Protein AF-A0A939IKN7-F1 (afdb_monomer_lite)

pLDDT: mean 79.34, std 24.87, range [21.7, 98.94]

Secondary structure (DSSP, 8-state):
----S---------HHHHHHHHHHHHHHHHHH-TT-TTHHHHHHHHHHHHHHHHHHHHHTT-HHHHHHHHHHHHHHHHHHHHHHS---TT----HHHHHHHHHHHHHHHHHHHHS---PPPP--SSS-EEEEEEEEEEEEEES-TTS-TT-EEEEEEEEEEEBS--TTPPEEESS-HHHHHHTTHHHHHTTT-TTTTGGGGGSEEEEEETPPBPTT--SEEEEEEEPPTT--TTTTHHHHHHHHHTT-EEEEEE-TTTSSPEE-TTS-EEPPPHHHHHHHHHTTS--HHHHHHHH-SSHHHHHHHHHHHHHHHHHTT-HHHHTHHHHHHHHHHHHHHHHHTT-S-HHHHHHHHHEEEEEEEEEEETHHHHHHHHHHHH-TTEEEEEEES---SS-TTBT---SS-EEEEEPPHHHHHHHTT---SS-S--TTTTBSS-GGGTT--TTEEEEEETT--GGGGSSGGGT--HHHHHHHH-SS-HHHHHHHHHHHHHHHHHHHTT-----TTHHHHHHTTTTEEEPP-HHHHHHHHHH-TTTSPEEEEEEETTEEEEEEE-TTTSHHHHHHHHHHHHHT---TTS------SS-------S-SS----------TT-SS-EEEEEEPPPBTTB-PPEEEEEE----------------------------------------EE--

Radius of gyration: 32.66 Å; chains: 1; bounding box: 62×72×118 Å

Foldseek 3Di:
DDPPPDPDPPQQADPLLVQLLVLLVQLLVLLQCLVDPCSLVSNVVSLVSLLVSLVVCVVQLNPLSVLSNVLSVVCVVVSVVSVPDDPPVDDDGPVVVSVVSVVSSVSSNVSCRFFTAEAQDQLPFQFQKAKEKAKDWAQPDAPADVGDRNGTFIKIKMKIAGFADCVPFDFAFLDDPLCLVFAQLLVLLLVPGSSPCSSNRSYTYRYGYLGHHHPPQAAAAEEEEEEAFQHAQSFARSLNRNQRSNGHIYMGMGRAQRYTWDAHPVRDIGHHPPVSSVLSNVVLQDDCLRLQLQQNQDLVSNVVSVVVCVVCCVVVVSCLANRVLVSLLVSVVVVLVCLVVCVTDPSCSVVSRRYDQQAHEYEYAASSLLSQLVNLQPDVNHQEYERHAYANSNCPQFLHARPHQYEYEHEFSCVRSVSNVHRNDRHLDHSCLRGNHHLLCRQVDPSYFYKYFPFFDSSLSTLVLVRGDDPVSCVRTGPDRSVNSSVLNSCQVSVSCCCRVVVDPPVPPPVSCVVCVVTMDTRHSVSSNVVCCVVPVLQFFWWFWAQALVGIWIWTDRCVQQVPLSVVVVVCVVVLVDHPPQPDDDDDDPDDDRDGDDDDDDDPPRDDDDDPPDPDFDWTKIWDDDDPPDDIDIDTDGDDDPDDDDDDDDDDDDDDDDDDDDDDPDRPDDDDRDDGPDIDGDD

Organism: NCBI:txid651086

InterPro domains:
  IPR029058 Alpha/Beta hydrolase fold [G3DSA:3.40.50.1820] (116-516)
  IPR029058 Alpha/Beta hydrolase fold [SSF53474] (157-476)

Structure (mmCIF, N/CA/C/O backbone):
data_AF-A0A939IKN7-F1
#
_entry.id   AF-A0A939IKN7-F1
#
loop_
_atom_site.group_PDB
_atom_site.id
_atom_site.type_symbol
_atom_site.label_atom_id
_atom_site.label_alt_id
_atom_site.label_comp_id
_atom_site.label_asym_id
_atom_site.label_entity_id
_atom_site.label_seq_id
_atom_site.pdbx_PDB_ins_code
_atom_site.Cartn_x
_atom_site.Cartn_y
_atom_site.Cartn_z
_atom_site.occupancy
_atom_site.B_iso_or_equiv
_atom_site.auth_seq_id
_atom_site.auth_comp_id
_atom_site.auth_asym_id
_atom_site.auth_atom_id
_atom_site.pdbx_PDB_model_num
ATOM 1 N N . MET A 1 1 ? -24.641 29.382 -6.461 1.00 32.44 1 MET A N 1
ATOM 2 C CA . MET A 1 1 ? -24.630 29.694 -5.014 1.00 32.44 1 MET A CA 1
ATOM 3 C C . MET A 1 1 ? -25.309 28.558 -4.267 1.00 32.44 1 MET A C 1
ATOM 5 O O . MET A 1 1 ? -26.530 28.509 -4.231 1.00 32.44 1 MET A O 1
ATOM 9 N N . LYS A 1 2 ? -24.530 27.599 -3.757 1.00 27.06 2 LYS A N 1
ATOM 10 C CA . LYS A 1 2 ? -25.031 26.509 -2.911 1.00 27.06 2 LYS A CA 1
ATOM 11 C C . LYS A 1 2 ? -24.484 26.719 -1.505 1.00 27.06 2 LYS A C 1
ATOM 13 O O . LYS A 1 2 ? -23.279 26.860 -1.317 1.00 27.06 2 LYS A O 1
ATOM 18 N N . TRP A 1 3 ? -25.405 26.807 -0.558 1.00 27.73 3 TRP A N 1
ATOM 19 C CA . TRP A 1 3 ? -25.170 26.927 0.871 1.00 27.73 3 TRP A CA 1
ATOM 20 C C . TRP A 1 3 ? -24.553 25.625 1.408 1.00 27.73 3 TRP A C 1
ATOM 22 O O . TRP A 1 3 ? -25.274 24.715 1.796 1.00 27.73 3 TRP A O 1
ATOM 32 N N . HIS A 1 4 ? -23.222 25.529 1.397 1.00 32.50 4 HIS A N 1
ATOM 33 C CA . HIS A 1 4 ? -22.457 24.471 2.082 1.00 32.50 4 HIS A CA 1
ATOM 34 C C . HIS A 1 4 ? -21.313 25.026 2.946 1.00 32.50 4 HIS A C 1
ATOM 36 O O . HIS A 1 4 ? -20.398 24.304 3.323 1.00 32.50 4 HIS A O 1
ATOM 42 N N . ALA A 1 5 ? -21.365 26.307 3.306 1.00 32.41 5 ALA A N 1
ATOM 43 C CA . ALA A 1 5 ? -20.581 26.807 4.427 1.00 32.41 5 ALA A CA 1
ATOM 44 C C . ALA A 1 5 ? -21.420 26.585 5.694 1.00 32.41 5 ALA A C 1
ATOM 46 O O . ALA A 1 5 ? -22.570 27.016 5.719 1.00 32.41 5 ALA A O 1
ATOM 47 N N . TRP A 1 6 ? -20.848 25.929 6.708 1.00 26.70 6 TRP A N 1
ATOM 48 C CA . TRP A 1 6 ? -21.446 25.623 8.022 1.00 26.70 6 TRP A CA 1
ATOM 49 C C . TRP A 1 6 ? -22.276 24.330 8.147 1.00 26.70 6 TRP A C 1
ATOM 51 O O . TRP A 1 6 ? -23.283 24.307 8.847 1.00 26.70 6 TRP A O 1
ATOM 61 N N . THR A 1 7 ? -21.822 23.206 7.586 1.00 32.06 7 THR A N 1
ATOM 62 C CA . THR A 1 7 ? -22.002 21.934 8.311 1.00 32.06 7 THR A CA 1
ATOM 63 C C . THR A 1 7 ? -20.936 21.879 9.395 1.00 32.06 7 THR A C 1
ATOM 65 O O . THR A 1 7 ? -19.742 21.974 9.113 1.00 32.06 7 THR A O 1
ATOM 68 N N . ALA A 1 8 ? -21.393 21.832 10.643 1.00 31.20 8 ALA A N 1
ATOM 69 C CA . ALA A 1 8 ? -20.571 21.718 11.832 1.00 31.20 8 ALA A CA 1
ATOM 70 C C . ALA A 1 8 ? -19.512 20.620 11.683 1.00 31.20 8 ALA A C 1
ATOM 72 O O . ALA A 1 8 ? -19.715 19.640 10.973 1.00 31.20 8 ALA A O 1
ATOM 73 N N . LEU A 1 9 ? -18.396 20.813 12.382 1.00 34.44 9 LEU A N 1
ATOM 74 C CA . LEU A 1 9 ? -17.353 19.830 12.622 1.00 34.44 9 LEU A CA 1
ATOM 75 C C . LEU A 1 9 ? -17.939 18.443 12.968 1.00 34.44 9 LEU A C 1
ATOM 77 O O . LEU A 1 9 ? -18.077 18.105 14.143 1.00 34.44 9 LEU A O 1
ATOM 81 N N . GLU A 1 10 ? -18.226 17.602 11.977 1.00 38.50 10 GLU A N 1
ATOM 82 C CA . GLU A 1 10 ? -18.312 16.162 12.190 1.00 38.50 10 GLU A CA 1
ATOM 83 C C . GLU A 1 10 ? -16.877 15.677 12.395 1.00 38.50 10 GLU A C 1
ATOM 85 O O . GLU A 1 10 ? -16.191 15.222 11.482 1.00 38.50 10 GLU A O 1
ATOM 90 N N . LEU A 1 11 ? -16.356 15.900 13.603 1.00 53.00 11 LEU A N 1
ATOM 91 C CA . LEU A 1 11 ? -15.142 15.248 14.062 1.00 53.00 11 LEU A CA 1
ATOM 92 C C . LEU A 1 11 ? -15.512 13.776 14.246 1.00 53.00 11 LEU A C 1
ATOM 94 O O . LEU A 1 11 ? -16.293 13.471 15.149 1.00 53.00 11 LEU A O 1
ATOM 98 N N . PRO A 1 12 ? -14.991 12.865 13.413 1.00 65.44 12 PRO A N 1
ATOM 99 C CA . PRO A 1 12 ? -15.269 11.459 13.584 1.00 65.44 12 PRO A CA 1
ATOM 100 C C . PRO A 1 12 ? -14.479 11.008 14.823 1.00 65.44 12 PRO A C 1
ATOM 102 O O . PRO A 1 12 ? -13.247 10.955 14.844 1.00 65.44 12 PRO A O 1
ATOM 105 N N . MET A 1 13 ? -15.224 10.843 15.911 1.00 76.94 13 MET A N 1
ATOM 106 C CA . MET A 1 13 ? -14.752 10.600 17.270 1.00 76.94 13 MET A CA 1
ATOM 107 C C . MET A 1 13 ? -15.519 9.416 17.839 1.00 76.94 13 MET A C 1
ATOM 109 O O . MET A 1 13 ? -16.722 9.279 17.611 1.00 76.94 13 MET A O 1
ATOM 113 N N . ILE A 1 14 ? -14.839 8.580 18.619 1.00 86.50 14 ILE A N 1
ATOM 114 C CA . ILE A 1 14 ? -15.519 7.531 19.381 1.00 86.50 14 ILE A CA 1
ATOM 115 C C . ILE A 1 14 ? -16.127 8.111 20.664 1.00 86.50 14 ILE A C 1
ATOM 117 O O . ILE A 1 14 ? -15.754 9.194 21.117 1.00 86.50 14 ILE A O 1
ATOM 121 N N . ALA A 1 15 ? -17.064 7.387 21.279 1.00 88.88 15 ALA A N 1
ATOM 122 C CA . ALA A 1 15 ? -17.792 7.867 22.457 1.00 88.88 15 ALA A CA 1
ATOM 123 C C . ALA A 1 15 ? -16.867 8.302 23.613 1.00 88.88 15 ALA A C 1
ATOM 125 O O . ALA A 1 15 ? -17.147 9.298 24.279 1.00 88.88 15 ALA A O 1
ATOM 126 N N . SER A 1 16 ? -15.739 7.610 23.825 1.00 91.62 16 SER A N 1
ATOM 127 C CA . SER A 1 16 ? -14.750 7.996 24.841 1.00 91.62 16 SER A CA 1
ATOM 128 C C . SER A 1 16 ? -14.093 9.345 24.552 1.00 91.62 16 SER A C 1
ATOM 130 O O . SER A 1 16 ? -13.884 10.120 25.481 1.00 91.62 16 SER A O 1
ATOM 132 N N . ASP A 1 17 ? -13.816 9.663 23.285 1.00 94.62 17 ASP A N 1
ATOM 133 C CA . ASP A 1 17 ? -13.195 10.931 22.887 1.00 94.62 17 ASP A CA 1
ATOM 134 C C . ASP A 1 17 ? -14.149 12.096 23.195 1.00 94.62 17 ASP A C 1
ATOM 136 O O . ASP A 1 17 ? -13.753 13.100 23.791 1.00 94.62 17 ASP A O 1
ATOM 140 N N . VAL A 1 18 ? -15.439 11.922 22.880 1.00 94.19 18 VAL A N 1
ATOM 141 C CA . VAL A 1 18 ? -16.493 12.900 23.193 1.00 94.19 18 VAL A CA 1
ATOM 142 C C . VAL A 1 18 ? -16.616 13.107 24.704 1.00 94.19 18 VAL A C 1
ATOM 144 O O . VAL A 1 18 ? -16.668 14.248 25.165 1.00 94.19 18 VAL A O 1
ATOM 147 N N . LEU A 1 19 ? -16.615 12.025 25.490 1.00 95.38 19 LEU A N 1
ATOM 148 C CA . LEU A 1 19 ? -16.678 12.104 26.953 1.00 95.38 19 LEU A CA 1
ATOM 149 C C . LEU A 1 19 ? -15.481 12.855 27.541 1.00 95.38 19 LEU A C 1
ATOM 151 O O . LEU A 1 19 ? -15.673 13.700 28.417 1.00 95.38 19 LEU A O 1
ATOM 155 N N . ILE A 1 20 ? -14.268 12.591 27.047 1.00 96.69 20 ILE A N 1
ATOM 156 C CA . ILE A 1 20 ? -13.055 13.296 27.477 1.00 96.69 20 ILE A CA 1
ATOM 157 C C . ILE A 1 20 ? -13.186 14.794 27.188 1.00 96.69 20 ILE A C 1
ATOM 159 O O . ILE A 1 20 ? -12.999 15.606 28.094 1.00 96.69 20 ILE A O 1
ATOM 163 N N . LEU A 1 21 ? -13.553 15.177 25.963 1.00 96.62 21 LEU A N 1
ATOM 164 C CA . LEU A 1 21 ? -13.658 16.587 25.572 1.00 96.62 21 LEU A CA 1
ATOM 165 C C . LEU A 1 21 ? -14.754 17.331 26.347 1.00 96.62 21 LEU A C 1
ATOM 167 O O . LEU A 1 21 ? -14.517 18.441 26.830 1.00 96.62 21 LEU A O 1
ATOM 171 N N . LEU A 1 22 ? -15.930 16.722 26.520 1.00 97.06 22 LEU A N 1
ATOM 172 C CA . LEU A 1 22 ? -17.021 17.310 27.301 1.00 97.06 22 LEU A CA 1
ATOM 173 C C . LEU A 1 22 ? -16.632 17.469 28.774 1.00 97.06 22 LEU A C 1
ATOM 175 O O . LEU A 1 22 ? -16.861 18.527 29.362 1.00 97.06 22 LEU A O 1
ATOM 179 N N . ALA A 1 23 ? -16.008 16.454 29.373 1.00 97.81 23 ALA A N 1
ATOM 180 C CA . ALA A 1 23 ? -15.567 16.524 30.760 1.00 97.81 23 ALA A CA 1
ATOM 181 C C . ALA A 1 23 ? -14.452 17.567 30.954 1.00 97.81 23 ALA A C 1
ATOM 183 O O . ALA A 1 23 ? -14.500 18.324 31.924 1.00 97.81 23 ALA A O 1
ATOM 184 N N . LEU A 1 24 ? -13.509 17.697 30.014 1.00 97.25 24 LEU A N 1
ATOM 185 C CA . LEU A 1 24 ? -12.505 18.769 30.023 1.00 97.25 24 LEU A CA 1
ATOM 186 C C . LEU A 1 24 ? -13.144 20.157 29.900 1.00 97.25 24 LEU A C 1
ATOM 188 O O . LEU A 1 24 ? -12.752 21.073 30.622 1.00 97.25 24 LEU A O 1
ATOM 192 N N . ALA A 1 25 ? -14.157 20.323 29.046 1.00 97.00 25 ALA A N 1
ATOM 193 C CA . ALA A 1 25 ? -14.895 21.579 28.935 1.00 97.00 25 ALA A CA 1
ATOM 194 C C . ALA A 1 25 ? -15.611 21.933 30.250 1.00 97.00 25 ALA A C 1
ATOM 196 O O . ALA A 1 25 ? -15.525 23.071 30.716 1.00 97.00 25 ALA A O 1
ATOM 197 N N . VAL A 1 26 ? -16.250 20.953 30.902 1.00 97.19 26 VAL A N 1
ATOM 198 C CA . VAL A 1 26 ? -16.857 21.130 32.233 1.00 97.19 26 VAL A CA 1
ATOM 199 C C . VAL A 1 26 ? -15.802 21.503 33.276 1.00 97.19 26 VAL A C 1
ATOM 201 O O . VAL A 1 26 ? -16.028 22.431 34.057 1.00 97.19 26 VAL A O 1
ATOM 204 N N . PHE A 1 27 ? -14.642 20.837 33.275 1.00 96.25 27 PHE A N 1
ATOM 205 C CA . PHE A 1 27 ? -13.533 21.161 34.173 1.00 96.25 27 PHE A CA 1
ATOM 206 C C . PHE A 1 27 ? -13.074 22.609 33.982 1.00 96.25 27 PHE A C 1
ATOM 208 O O . PHE A 1 27 ? -12.963 23.353 34.957 1.00 96.25 27 PHE A O 1
ATOM 215 N N . LEU A 1 28 ? -12.866 23.034 32.732 1.00 95.00 28 LEU A N 1
ATOM 216 C CA . LEU A 1 28 ? -12.472 24.399 32.388 1.00 95.00 28 LEU A CA 1
ATOM 217 C C . LEU A 1 28 ? -13.507 25.409 32.884 1.00 95.00 28 LEU A C 1
ATOM 219 O O . LEU A 1 28 ? -13.162 26.321 33.635 1.00 95.00 28 LEU A O 1
ATOM 223 N N . LEU A 1 29 ? -14.783 25.226 32.547 1.00 93.94 29 LEU A N 1
ATOM 224 C CA . LEU A 1 29 ? -15.851 26.129 32.983 1.00 93.94 29 LEU A CA 1
ATOM 225 C C . LEU A 1 29 ? -15.919 26.228 34.515 1.00 93.94 29 LEU A C 1
ATOM 227 O O . LEU A 1 29 ? -15.963 27.335 35.056 1.00 93.94 29 LEU A O 1
ATOM 231 N N . ALA A 1 30 ? -15.845 25.102 35.231 1.00 92.56 30 ALA A N 1
ATOM 232 C CA . ALA A 1 30 ? -15.816 25.080 36.696 1.00 92.56 30 ALA A CA 1
ATOM 233 C C . ALA A 1 30 ? -14.538 25.718 37.279 1.00 92.56 30 ALA A C 1
ATOM 235 O O . ALA A 1 30 ? -14.560 26.297 38.374 1.00 92.56 30 ALA A O 1
ATOM 236 N N . TRP A 1 31 ? -13.415 25.643 36.563 1.00 92.06 31 TRP A N 1
ATOM 237 C CA . TRP A 1 31 ? -12.160 26.263 36.974 1.00 92.06 31 TRP A CA 1
ATOM 238 C C . TRP A 1 31 ? -12.251 27.792 36.953 1.00 92.06 31 TRP A C 1
ATOM 240 O O . TRP A 1 31 ? -11.915 28.434 37.957 1.00 92.06 31 TRP A O 1
ATOM 250 N N . TRP A 1 32 ? -12.759 28.357 35.851 1.00 89.94 32 TRP A N 1
ATOM 251 C CA . TRP A 1 32 ? -12.931 29.802 35.660 1.00 89.94 32 TRP A CA 1
ATOM 252 C C . TRP A 1 32 ? -14.093 30.372 36.496 1.00 89.94 32 TRP A C 1
ATOM 254 O O . TRP A 1 32 ? -13.965 31.456 37.071 1.00 89.94 32 TRP A O 1
ATOM 264 N N . ALA A 1 33 ? -15.192 29.627 36.662 1.00 89.06 33 ALA A N 1
ATOM 265 C CA . ALA A 1 33 ? -16.368 30.046 37.428 1.00 89.06 33 ALA A CA 1
ATOM 266 C C . ALA A 1 33 ? -16.215 29.804 38.946 1.00 89.06 33 ALA A C 1
ATOM 268 O O . ALA A 1 33 ? -16.850 28.926 39.535 1.00 89.06 33 ALA A O 1
ATOM 269 N N . ARG A 1 34 ? -15.392 30.619 39.625 1.00 82.50 34 ARG A N 1
ATOM 270 C CA . ARG A 1 34 ? -15.101 30.461 41.072 1.00 82.50 34 ARG A CA 1
ATOM 271 C C . ARG A 1 34 ? -16.330 30.547 41.993 1.00 82.50 34 ARG A C 1
ATOM 273 O O . ARG A 1 34 ? -16.271 30.010 43.095 1.00 82.50 34 ARG A O 1
ATOM 280 N N . GLY A 1 35 ? -17.409 31.205 41.560 1.00 81.62 35 GLY A N 1
ATOM 281 C CA . GLY A 1 35 ? -18.650 31.380 42.331 1.00 81.62 35 GLY A CA 1
ATOM 282 C C . GLY A 1 35 ? -19.643 30.215 42.249 1.00 81.62 35 GLY A C 1
ATOM 283 O O . GLY A 1 35 ? -20.702 30.272 42.869 1.00 81.62 35 GLY A O 1
ATOM 284 N N . LEU A 1 36 ? -19.339 29.166 41.483 1.00 85.44 36 LEU A N 1
ATOM 285 C CA . LEU A 1 36 ? -20.275 28.075 41.234 1.00 85.44 36 LEU A CA 1
ATOM 286 C C . LEU A 1 36 ? -20.467 27.198 42.488 1.00 85.44 36 LEU A C 1
ATOM 288 O O . LEU A 1 36 ? -19.507 26.650 43.030 1.00 85.44 36 LEU A O 1
ATOM 292 N N . ARG A 1 37 ? -21.720 27.013 42.933 1.00 86.56 37 ARG A N 1
ATOM 293 C CA . ARG A 1 37 ? -22.060 26.277 44.173 1.00 86.56 37 ARG A CA 1
ATOM 294 C C . ARG A 1 37 ? -21.510 24.848 44.212 1.00 86.56 37 ARG A C 1
ATOM 296 O O . ARG A 1 37 ? -21.101 24.371 45.264 1.00 86.56 37 ARG A O 1
ATOM 303 N N . TRP A 1 38 ? -21.491 24.174 43.066 1.00 88.00 38 TRP A N 1
ATOM 304 C CA . TRP A 1 38 ? -21.023 22.792 42.929 1.00 88.00 38 TRP A CA 1
ATOM 305 C C . TRP A 1 38 ? -19.620 22.683 42.337 1.00 88.00 38 TRP A C 1
ATOM 307 O O . TRP A 1 38 ? -19.228 21.607 41.896 1.00 88.00 38 TRP A O 1
ATOM 317 N N . ARG A 1 39 ? -18.853 23.779 42.322 1.00 90.38 39 ARG A N 1
ATOM 318 C CA . ARG A 1 39 ? -17.537 23.855 41.675 1.00 90.38 39 ARG A CA 1
ATOM 319 C C . ARG A 1 39 ? -16.640 22.670 42.005 1.00 90.38 39 ARG A C 1
ATOM 321 O O . ARG A 1 39 ? -16.163 21.997 41.103 1.00 90.38 39 ARG A O 1
ATOM 328 N N . THR A 1 40 ? -16.428 22.401 43.290 1.00 89.50 40 THR A N 1
ATOM 329 C CA . THR A 1 40 ? -15.532 21.327 43.731 1.00 89.50 40 THR A CA 1
ATOM 330 C C . THR A 1 40 ? -16.019 19.960 43.255 1.00 89.50 40 THR A C 1
ATOM 332 O O . THR A 1 40 ? -15.222 19.188 42.737 1.00 89.50 40 THR A O 1
ATOM 335 N N . ALA A 1 41 ? -17.322 19.678 43.357 1.00 92.69 41 ALA A N 1
ATOM 336 C CA . ALA A 1 41 ? -17.895 18.426 42.867 1.00 92.69 41 ALA A CA 1
ATOM 337 C C . ALA A 1 41 ? -17.714 18.274 41.349 1.00 92.69 41 ALA A C 1
ATOM 339 O O . ALA A 1 41 ? -17.301 17.214 40.894 1.00 92.69 41 ALA A O 1
ATOM 340 N N . LEU A 1 42 ? -17.941 19.345 40.581 1.00 95.12 42 LEU A N 1
ATOM 341 C CA . LEU A 1 42 ? -17.760 19.350 39.128 1.00 95.12 42 LEU A CA 1
ATOM 342 C C . LEU A 1 42 ? -16.300 19.133 38.721 1.00 95.12 42 LEU A C 1
ATOM 344 O O . LEU A 1 42 ? -16.054 18.375 37.788 1.00 95.12 42 LEU A O 1
ATOM 348 N N . LEU A 1 43 ? -15.336 19.732 39.429 1.00 95.00 43 LEU A N 1
ATOM 349 C CA . LEU A 1 43 ? -13.907 19.509 39.178 1.00 95.00 43 LEU A CA 1
ATOM 350 C C . LEU A 1 43 ? -13.524 18.037 39.397 1.00 95.00 43 LEU A C 1
ATOM 352 O O . LEU A 1 43 ? -12.915 17.435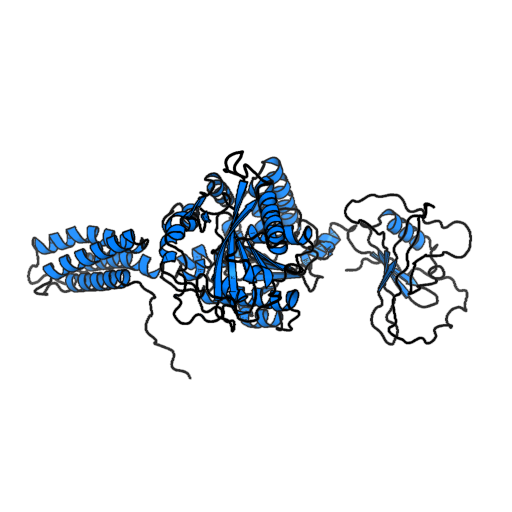 38.525 1.00 95.00 43 LEU A O 1
ATOM 356 N N . PHE A 1 44 ? -13.913 17.423 40.519 1.00 96.56 44 PHE A N 1
ATOM 357 C CA . PHE A 1 44 ? -13.583 16.011 40.763 1.00 96.56 44 PHE A CA 1
ATOM 358 C C . PHE A 1 44 ? -14.334 15.055 39.832 1.00 96.56 44 PHE A C 1
ATOM 360 O O . PHE A 1 44 ? -13.733 14.112 39.325 1.00 96.56 44 PHE A O 1
ATOM 367 N N . ALA A 1 45 ? -15.623 15.300 39.579 1.00 97.19 45 ALA A N 1
ATOM 368 C CA . ALA A 1 45 ? -16.422 14.458 38.694 1.00 97.19 45 ALA A CA 1
ATOM 369 C C . ALA A 1 45 ? -15.891 14.488 37.255 1.00 97.19 45 ALA A C 1
ATOM 371 O O . ALA A 1 45 ? -15.746 13.437 36.639 1.00 97.19 45 ALA A O 1
ATOM 372 N N . SER A 1 46 ? -15.543 15.669 36.735 1.00 97.69 46 SER A N 1
ATOM 373 C CA . SER A 1 46 ? -14.943 15.780 35.400 1.00 97.69 46 SER A CA 1
ATOM 374 C C . SER A 1 46 ? -13.585 15.085 35.318 1.00 97.69 46 SER A C 1
ATOM 376 O O . SER A 1 46 ? -13.374 14.326 34.379 1.00 97.69 46 SER A O 1
ATOM 378 N N . LEU A 1 47 ? -12.698 15.247 36.308 1.00 97.88 47 LEU A N 1
ATOM 379 C CA . LEU A 1 47 ? -11.420 14.521 36.330 1.00 97.88 47 LEU A CA 1
ATOM 380 C C . LEU A 1 47 ? -11.607 13.002 36.379 1.00 97.88 47 LEU A C 1
ATOM 382 O O . LEU A 1 47 ? -10.898 12.288 35.675 1.00 97.88 47 LEU A O 1
ATOM 386 N N . LEU A 1 48 ? -12.573 12.509 37.161 1.00 98.06 48 LEU A N 1
ATOM 387 C CA . LEU A 1 48 ? -12.893 11.083 37.213 1.00 98.06 48 LEU A CA 1
ATOM 388 C C . LEU A 1 48 ? -13.380 10.569 35.854 1.00 98.06 48 LEU A C 1
ATOM 390 O O . LEU A 1 48 ? -12.939 9.509 35.421 1.00 98.06 48 LEU A O 1
ATOM 394 N N . VAL A 1 49 ? -14.249 11.320 35.170 1.00 98.31 49 VAL A N 1
ATOM 395 C CA . VAL A 1 49 ? -14.740 10.956 33.831 1.00 98.31 49 VAL A CA 1
ATOM 396 C C . VAL A 1 49 ? -13.605 10.961 32.810 1.00 98.31 49 VAL A C 1
ATOM 398 O O . VAL A 1 49 ? -13.469 9.985 32.078 1.00 98.31 49 VAL A O 1
ATOM 401 N N . VAL A 1 50 ? -12.763 12.002 32.779 1.00 98.19 50 VAL A N 1
ATOM 402 C CA . VAL A 1 50 ? -11.600 12.062 31.872 1.00 98.19 50 VAL A CA 1
ATOM 403 C C . VAL A 1 50 ? -10.658 10.886 32.128 1.00 98.19 50 VAL A C 1
ATOM 405 O O . VAL A 1 50 ? -10.236 10.224 31.182 1.00 98.19 50 VAL A O 1
ATOM 408 N N . PHE A 1 51 ? -10.354 10.596 33.395 1.00 98.25 51 PHE A N 1
ATOM 409 C CA . PHE A 1 51 ? -9.484 9.485 33.762 1.00 98.25 51 PHE A CA 1
ATOM 410 C C . PHE A 1 51 ? -10.088 8.137 33.357 1.00 98.25 51 PHE A C 1
ATOM 412 O O . PHE A 1 51 ? -9.445 7.375 32.642 1.00 98.25 51 PHE A O 1
ATOM 419 N N . ALA A 1 52 ? -11.337 7.857 33.737 1.00 97.69 52 ALA A N 1
ATOM 420 C CA . ALA A 1 52 ? -12.003 6.595 33.422 1.00 97.69 52 ALA A CA 1
ATOM 421 C C . ALA A 1 52 ? -12.163 6.382 31.908 1.00 97.69 52 ALA A C 1
ATOM 423 O O . ALA A 1 52 ? -11.846 5.304 31.410 1.00 97.69 52 ALA A O 1
ATOM 424 N N . ALA A 1 53 ? -12.588 7.409 31.164 1.00 96.88 53 ALA A N 1
ATOM 425 C CA . ALA A 1 53 ? -12.703 7.343 29.708 1.00 96.88 53 ALA A CA 1
ATOM 426 C C . ALA A 1 53 ? -11.332 7.180 29.029 1.00 96.88 53 ALA A C 1
ATOM 428 O O . ALA A 1 53 ? -11.223 6.455 28.041 1.00 96.88 53 ALA A O 1
ATOM 429 N N . GLY A 1 54 ? -10.279 7.801 29.569 1.00 96.50 54 GLY A N 1
ATOM 430 C CA . GLY A 1 54 ? -8.914 7.650 29.068 1.00 96.50 54 GLY A CA 1
ATOM 431 C C . GLY A 1 54 ? -8.329 6.254 29.301 1.00 96.50 54 GLY A C 1
ATOM 432 O O . GLY A 1 54 ? -7.744 5.679 28.385 1.00 96.50 54 GLY A O 1
ATOM 433 N N . ILE A 1 55 ? -8.543 5.673 30.488 1.00 96.69 55 ILE A N 1
ATOM 434 C CA . ILE A 1 55 ? -8.164 4.282 30.792 1.00 96.69 55 ILE A CA 1
ATOM 435 C C . ILE A 1 55 ? -8.966 3.298 29.935 1.00 96.69 55 ILE A C 1
ATOM 437 O O . ILE A 1 55 ? -8.393 2.355 29.391 1.00 96.69 55 ILE A O 1
ATOM 441 N N . TRP A 1 56 ? -10.268 3.539 29.755 1.00 95.19 56 TRP A N 1
ATOM 442 C CA . TRP A 1 56 ? -11.094 2.760 28.833 1.00 95.19 56 TRP A CA 1
ATOM 443 C C . TRP A 1 56 ? -10.549 2.818 27.402 1.00 95.19 56 TRP A C 1
ATOM 445 O O . TRP A 1 56 ? -10.441 1.786 26.746 1.00 95.19 56 TRP A O 1
ATOM 455 N N . GLY A 1 57 ? -10.158 4.005 26.929 1.00 93.44 57 GLY A N 1
ATOM 456 C CA . GLY A 1 57 ? -9.525 4.176 25.624 1.00 93.44 57 GLY A CA 1
ATOM 457 C C . GLY A 1 57 ? -8.247 3.346 25.485 1.00 93.44 57 GLY A C 1
ATOM 458 O O . GLY A 1 57 ? -8.123 2.581 24.534 1.00 93.44 57 GLY A O 1
ATOM 459 N N . LEU A 1 58 ? -7.340 3.417 26.465 1.00 92.94 58 LEU A N 1
ATOM 460 C CA . LEU A 1 58 ? -6.110 2.613 26.482 1.00 92.94 58 LEU A CA 1
ATOM 461 C C . LEU A 1 58 ? -6.388 1.106 26.409 1.00 92.94 58 LEU A C 1
ATOM 463 O O . LEU A 1 58 ? -5.730 0.404 25.645 1.00 92.94 58 LEU A O 1
ATOM 467 N N . ALA A 1 59 ? -7.384 0.621 27.155 1.00 91.75 59 ALA A N 1
ATOM 468 C CA . ALA A 1 59 ? -7.786 -0.786 27.139 1.00 91.75 59 ALA A CA 1
ATOM 469 C C . ALA A 1 59 ? -8.361 -1.244 25.784 1.00 91.75 59 ALA A C 1
ATOM 471 O O . ALA A 1 59 ? -8.381 -2.437 25.506 1.00 91.75 59 ALA A O 1
ATOM 472 N N . ASN A 1 60 ? -8.804 -0.305 24.943 1.00 91.94 60 ASN A N 1
ATOM 473 C CA . ASN A 1 60 ? -9.407 -0.561 23.637 1.00 91.94 60 ASN A CA 1
ATOM 474 C C . ASN A 1 60 ? -8.553 -0.008 22.485 1.00 91.94 60 ASN A C 1
ATOM 476 O O . ASN A 1 60 ? -9.103 0.401 21.472 1.00 91.94 60 ASN A O 1
ATOM 480 N N . TYR A 1 61 ? -7.224 0.049 22.630 1.00 93.56 61 TYR A N 1
ATOM 481 C CA . TYR A 1 61 ? -6.297 0.507 21.580 1.00 93.56 61 TYR A CA 1
ATOM 482 C C . TYR A 1 61 ? -6.434 1.982 21.144 1.00 93.56 61 TYR A C 1
ATOM 484 O O . TYR A 1 61 ? -5.810 2.411 20.170 1.00 93.56 61 TYR A O 1
ATOM 492 N N . ARG A 1 62 ? -7.152 2.809 21.914 1.00 94.38 62 ARG A N 1
ATOM 493 C CA . ARG A 1 62 ? -7.228 4.270 21.758 1.00 94.38 62 ARG A CA 1
ATOM 494 C C . ARG A 1 6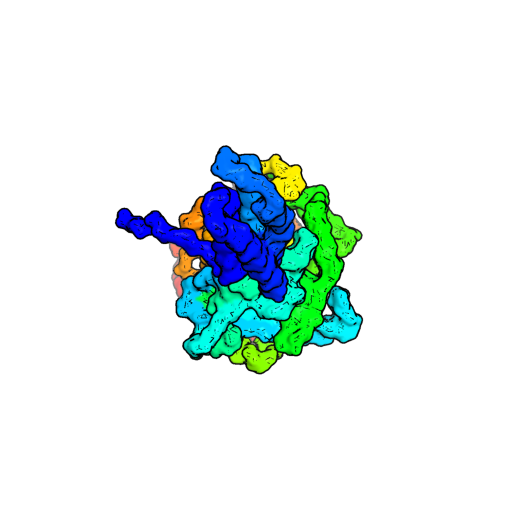2 ? -6.264 4.971 22.712 1.00 94.38 62 ARG A C 1
ATOM 496 O O . ARG A 1 62 ? -6.668 5.633 23.674 1.00 94.38 62 ARG A O 1
ATOM 503 N N . TRP A 1 63 ? -4.965 4.844 22.448 1.00 94.56 63 TRP A N 1
ATOM 504 C CA . TRP A 1 63 ? -3.915 5.395 23.315 1.00 94.56 63 TRP A CA 1
ATOM 505 C C . TRP A 1 63 ? -3.992 6.918 23.494 1.00 94.56 63 TRP A C 1
ATOM 507 O O . TRP A 1 63 ? -3.562 7.440 24.523 1.00 94.56 63 TRP A O 1
ATOM 517 N N . GLN A 1 64 ? -4.604 7.634 22.547 1.00 95.00 64 GLN A N 1
ATOM 518 C CA . GLN A 1 64 ? -4.831 9.077 22.628 1.00 95.00 64 GLN A CA 1
ATOM 519 C C . GLN A 1 64 ? -5.667 9.464 23.857 1.00 95.00 64 GLN A C 1
ATOM 521 O O . GLN A 1 64 ? -5.424 10.507 24.462 1.00 95.00 64 GLN A O 1
ATOM 526 N N . GLY A 1 65 ? -6.593 8.598 24.290 1.00 95.00 65 GLY A N 1
ATOM 527 C CA . GLY A 1 65 ? -7.340 8.783 25.537 1.00 95.00 65 GLY A CA 1
ATOM 528 C C . GLY A 1 65 ? -6.445 8.742 26.783 1.00 95.00 65 GLY A C 1
ATOM 529 O O . GLY A 1 65 ? -6.720 9.428 27.770 1.00 95.00 65 GLY A O 1
ATOM 530 N N . GLY A 1 66 ? -5.323 8.021 26.719 1.00 95.19 66 GLY A N 1
ATOM 531 C CA . GLY A 1 66 ? -4.315 7.970 27.777 1.00 95.19 66 GLY A CA 1
ATOM 532 C C . GLY A 1 66 ? -3.677 9.328 28.077 1.00 95.19 66 GLY A C 1
ATOM 533 O O . GLY A 1 66 ? -3.396 9.622 29.239 1.00 95.19 66 GLY A O 1
ATOM 534 N N . ALA A 1 67 ? -3.537 10.203 27.074 1.00 95.38 67 ALA A N 1
ATOM 535 C CA . ALA A 1 67 ? -3.098 11.585 27.292 1.00 95.38 67 ALA A CA 1
ATOM 536 C C . ALA A 1 67 ? -4.101 12.359 28.167 1.00 95.38 67 ALA A C 1
ATOM 538 O O . ALA A 1 67 ? -3.703 13.094 29.072 1.00 95.38 67 ALA A O 1
ATOM 539 N N . GLY A 1 68 ? -5.402 12.132 27.958 1.00 95.62 68 GLY A N 1
ATOM 540 C CA . GLY A 1 68 ? -6.463 12.651 28.821 1.00 95.62 68 GLY A CA 1
ATOM 541 C C . GLY A 1 68 ? -6.345 12.141 30.257 1.00 95.62 68 GLY A C 1
ATOM 542 O O . GLY A 1 68 ? -6.369 12.944 31.191 1.00 95.62 68 GLY A O 1
ATOM 543 N N . ALA A 1 69 ? -6.141 10.834 30.447 1.00 96.88 69 ALA A N 1
ATOM 544 C CA . ALA A 1 69 ? -5.953 10.250 31.778 1.00 96.88 69 ALA A CA 1
ATOM 545 C C . ALA A 1 69 ? -4.734 10.840 32.510 1.00 96.88 69 ALA A C 1
ATOM 547 O O . ALA A 1 69 ? -4.834 11.189 33.688 1.00 96.88 69 ALA A O 1
ATOM 548 N N . LEU A 1 70 ? -3.611 11.030 31.810 1.00 97.12 70 LEU A N 1
ATOM 549 C CA . LEU A 1 70 ? -2.422 11.677 32.369 1.00 97.12 70 LEU A CA 1
ATOM 550 C C . LEU A 1 70 ? -2.705 13.130 32.775 1.00 97.12 70 LEU A C 1
ATOM 552 O O . LEU A 1 70 ? -2.377 13.539 33.888 1.00 97.12 70 LEU A O 1
ATOM 556 N N . VAL A 1 71 ? -3.361 13.908 31.910 1.00 97.06 71 VAL A N 1
ATOM 557 C CA . VAL A 1 71 ? -3.748 15.292 32.223 1.00 97.06 71 VAL A CA 1
ATOM 558 C C . VAL A 1 71 ? -4.701 15.347 33.417 1.00 97.06 71 VAL A C 1
ATOM 560 O O . VAL A 1 71 ? -4.554 16.225 34.268 1.00 97.06 71 VAL A O 1
ATOM 563 N N . ALA A 1 72 ? -5.627 14.395 33.549 1.00 97.31 72 ALA A N 1
ATOM 564 C CA . ALA A 1 72 ? -6.516 14.335 34.703 1.00 97.31 72 ALA A CA 1
ATOM 565 C C . ALA A 1 72 ? -5.745 14.149 36.023 1.00 97.31 72 ALA A C 1
ATOM 567 O O . ALA A 1 72 ? -6.045 14.820 37.013 1.00 97.31 72 ALA A O 1
ATOM 568 N N . LEU A 1 73 ? -4.706 13.305 36.026 1.00 96.69 73 LEU A N 1
ATOM 569 C CA . LEU A 1 73 ? -3.814 13.135 37.178 1.00 96.69 73 LEU A CA 1
ATOM 570 C C . LEU A 1 73 ? -3.027 14.414 37.494 1.00 96.69 73 LEU A C 1
ATOM 572 O O . LEU A 1 73 ? -2.898 14.778 38.660 1.00 96.69 73 LEU A O 1
ATOM 576 N N . LEU A 1 74 ? -2.549 15.134 36.474 1.00 95.69 74 LEU A N 1
ATOM 577 C CA . LEU A 1 74 ? -1.823 16.400 36.653 1.00 95.69 74 LEU A CA 1
ATOM 578 C C . LEU A 1 74 ? -2.717 17.535 37.177 1.00 95.69 74 LEU A C 1
ATOM 580 O O . LEU A 1 74 ? -2.254 18.412 37.909 1.00 95.69 74 LEU A O 1
ATOM 584 N N . LEU A 1 75 ? -4.004 17.524 36.830 1.00 94.75 75 LEU A N 1
ATOM 585 C CA . LEU A 1 75 ? -4.990 18.501 37.298 1.00 94.75 75 LEU A CA 1
ATOM 586 C C . LEU A 1 75 ? -5.554 18.168 38.692 1.00 94.75 75 LEU A C 1
ATOM 588 O O . LEU A 1 75 ? -6.106 19.050 39.358 1.00 94.75 75 LEU A O 1
ATOM 592 N N . LEU A 1 76 ? -5.395 16.930 39.172 1.00 94.25 76 LEU A N 1
ATOM 593 C CA . LEU A 1 76 ? -5.915 16.487 40.467 1.00 94.25 76 LEU A CA 1
ATOM 594 C C . LEU A 1 76 ? -5.354 17.286 41.662 1.00 94.25 76 LEU A C 1
ATOM 596 O O . LEU A 1 76 ? -6.162 17.740 42.479 1.00 94.25 76 LEU A O 1
ATOM 600 N N . PRO A 1 77 ? -4.035 17.560 41.777 1.00 91.44 77 PRO A N 1
ATOM 601 C CA . PRO A 1 77 ? -3.505 18.433 42.823 1.00 91.44 77 PRO A CA 1
ATOM 602 C C . PRO A 1 77 ? -4.151 19.821 42.813 1.00 91.44 77 PRO A C 1
ATOM 604 O O . PRO A 1 77 ? -4.510 20.341 43.866 1.00 91.44 77 PRO A O 1
ATOM 607 N N . LEU A 1 78 ? -4.373 20.409 41.632 1.00 86.44 78 LEU A N 1
ATOM 608 C CA . LEU A 1 78 ? -5.014 21.721 41.493 1.00 86.44 78 LEU A CA 1
ATOM 609 C C . LEU A 1 78 ? -6.471 21.706 41.979 1.00 86.44 78 LEU A C 1
ATOM 611 O O . LEU A 1 78 ? -6.910 22.653 42.640 1.00 86.44 78 LEU A O 1
ATOM 615 N N . ALA A 1 79 ? -7.212 20.628 41.711 1.00 87.12 79 ALA A N 1
ATOM 616 C CA . ALA A 1 79 ? -8.560 20.430 42.244 1.00 87.12 79 ALA A CA 1
ATOM 617 C C . ALA A 1 79 ? -8.560 20.244 43.777 1.00 87.12 79 ALA A C 1
ATOM 619 O O . ALA A 1 79 ? -9.424 20.794 44.466 1.00 87.12 79 ALA A O 1
ATOM 620 N N . LEU A 1 80 ? -7.565 19.539 44.330 1.00 86.75 80 LEU A N 1
ATOM 621 C CA . LEU A 1 80 ? -7.371 19.377 45.778 1.00 86.75 80 LEU A CA 1
ATOM 622 C C . LEU A 1 80 ? -7.021 20.709 46.463 1.00 86.75 80 LEU A C 1
ATOM 624 O O . LEU A 1 80 ? -7.633 21.052 47.476 1.00 86.75 80 LEU A O 1
ATOM 628 N N . PHE A 1 81 ? -6.133 21.518 45.879 1.00 81.44 81 PHE A N 1
ATOM 629 C CA . PHE A 1 81 ? -5.856 22.878 46.358 1.00 81.44 81 PHE A CA 1
ATOM 630 C C . PHE A 1 81 ? -7.107 23.763 46.312 1.00 81.44 81 PHE A C 1
ATOM 632 O O . PHE A 1 81 ? -7.380 24.507 47.254 1.00 81.44 81 PHE A O 1
ATOM 639 N N . ALA A 1 82 ? -7.924 23.645 45.259 1.00 76.88 82 ALA A N 1
ATOM 640 C CA . ALA A 1 82 ? -9.191 24.367 45.157 1.00 76.88 82 ALA A CA 1
ATOM 641 C C . ALA A 1 82 ? -10.225 23.949 46.226 1.00 76.88 82 ALA A C 1
ATOM 643 O O . ALA A 1 82 ? -11.123 24.740 46.524 1.00 76.88 82 ALA A O 1
ATOM 644 N N . ARG A 1 83 ? -10.097 22.746 46.810 1.00 77.75 83 ARG A N 1
ATOM 645 C CA . ARG A 1 83 ? -10.905 22.244 47.936 1.00 77.75 83 ARG A CA 1
ATOM 646 C C . ARG A 1 83 ? -10.403 22.743 49.299 1.00 77.75 83 ARG A C 1
ATOM 648 O O . ARG A 1 83 ? -11.231 23.031 50.156 1.00 77.75 83 ARG A O 1
ATOM 655 N N . GLY A 1 84 ? -9.082 22.821 49.499 1.00 64.12 84 GLY A N 1
ATOM 656 C CA . GLY A 1 84 ? -8.442 23.024 50.810 1.00 64.12 84 GLY A CA 1
ATOM 657 C C . GLY A 1 84 ? -8.394 24.459 51.350 1.00 64.12 84 GLY A C 1
ATOM 658 O O . GLY A 1 84 ? -8.295 24.641 52.558 1.00 64.12 84 GLY A O 1
ATOM 659 N N . GLY A 1 85 ? -8.495 25.494 50.514 1.00 57.78 85 GLY A N 1
ATOM 660 C CA . GLY A 1 85 ? -8.527 26.870 51.019 1.00 57.78 85 GLY A CA 1
ATOM 661 C C . GLY A 1 85 ? -8.225 27.929 49.967 1.00 57.78 85 GLY A C 1
ATOM 662 O O . GLY A 1 85 ? -7.337 27.771 49.138 1.00 57.78 85 GLY A O 1
ATOM 663 N N . GLY A 1 86 ? -8.958 29.047 50.016 1.00 50.16 86 GLY A N 1
ATOM 664 C CA . GLY A 1 86 ? -8.598 30.260 49.276 1.00 50.16 86 GLY A CA 1
ATOM 665 C C . GLY A 1 86 ? -9.564 30.713 48.181 1.00 50.16 86 GLY A C 1
ATOM 666 O O . GLY A 1 86 ? -9.188 31.517 47.327 1.00 50.16 86 GLY A O 1
ATOM 667 N N . ALA A 1 87 ? -10.837 30.315 48.203 1.00 49.09 87 ALA A N 1
ATOM 668 C CA . ALA A 1 87 ? -11.863 31.228 47.702 1.00 49.09 87 ALA A CA 1
ATOM 669 C C . ALA A 1 87 ? -11.998 32.380 48.714 1.00 49.09 87 ALA A C 1
ATOM 671 O O . ALA A 1 87 ? -12.985 32.474 49.439 1.00 49.09 87 ALA A O 1
ATOM 672 N N . ARG A 1 88 ? -10.989 33.269 48.789 1.00 53.34 88 ARG A N 1
ATOM 673 C CA . ARG A 1 88 ? -11.246 34.638 49.247 1.00 53.34 88 ARG A CA 1
ATOM 674 C C . ARG A 1 88 ? -12.420 35.093 48.390 1.00 53.34 88 ARG A C 1
ATOM 676 O O . ARG A 1 88 ? -12.278 35.145 47.169 1.00 53.34 88 ARG A O 1
ATOM 683 N N . LYS A 1 89 ? -13.572 35.355 49.009 1.00 49.84 89 LYS A N 1
ATOM 684 C CA . LYS A 1 89 ? -14.834 35.721 48.342 1.00 49.84 89 LYS A CA 1
ATOM 685 C C . LYS A 1 89 ? -14.740 36.996 47.465 1.00 49.84 89 LYS A C 1
ATOM 687 O O . LYS A 1 89 ? -15.751 37.417 46.931 1.00 49.84 89 LYS A O 1
ATOM 692 N N . GLY A 1 90 ? -13.543 37.568 47.267 1.00 51.03 90 GLY A N 1
ATOM 693 C CA . GLY A 1 90 ? -13.243 38.684 46.361 1.00 51.03 90 GLY A CA 1
ATOM 694 C C . GLY A 1 90 ? -11.985 38.510 45.486 1.00 51.03 90 GLY A C 1
ATOM 695 O O . GLY A 1 90 ? -11.413 39.502 45.054 1.00 51.03 90 GLY A O 1
ATOM 696 N N . GLY A 1 91 ? -11.491 37.286 45.255 1.00 58.84 91 GLY A N 1
ATOM 697 C CA . GLY A 1 91 ? -10.332 37.050 44.378 1.00 58.84 91 GLY A CA 1
ATOM 698 C C . GLY A 1 91 ? -10.702 37.111 42.891 1.00 58.84 91 GLY A C 1
ATOM 699 O O . GLY A 1 91 ? -11.586 36.371 42.464 1.00 58.84 91 GLY A O 1
ATOM 700 N N . GLY A 1 92 ? -10.023 37.969 42.122 1.00 67.06 92 GLY A N 1
ATOM 701 C CA . GLY A 1 92 ? -10.249 38.170 40.686 1.00 67.06 92 GLY A CA 1
ATOM 702 C C . GLY A 1 92 ? -10.068 36.920 39.808 1.00 67.06 92 GLY A C 1
ATOM 703 O O . GLY A 1 92 ? -9.741 35.827 40.277 1.00 67.06 92 GLY A O 1
ATOM 704 N N . VAL A 1 93 ? -10.298 37.093 38.504 1.00 76.06 93 VAL A N 1
ATOM 705 C CA . VAL A 1 93 ? -10.229 36.027 37.490 1.00 76.06 93 VAL A CA 1
ATOM 706 C C . VAL A 1 93 ? -8.877 35.290 37.566 1.00 76.06 93 VAL A C 1
ATOM 708 O O . VAL A 1 93 ? -7.831 35.946 37.597 1.00 76.06 93 VAL A O 1
ATOM 711 N N . PRO A 1 94 ? -8.852 33.940 37.602 1.00 81.69 94 PRO A N 1
ATOM 712 C CA . PRO A 1 94 ? -7.633 33.164 37.823 1.00 81.69 94 PRO A CA 1
ATOM 713 C C . PRO A 1 94 ? -6.767 33.064 36.558 1.00 81.69 94 PRO A C 1
ATOM 715 O O . PRO A 1 94 ? -6.452 31.967 36.125 1.00 81.69 94 PRO A O 1
ATOM 718 N N . TRP A 1 95 ? -6.358 34.183 35.957 1.00 83.19 95 TRP A N 1
ATOM 719 C CA . TRP A 1 95 ? -5.701 34.206 34.643 1.00 83.19 95 TRP A CA 1
ATOM 720 C C . TRP A 1 95 ? -4.496 33.264 34.527 1.00 83.19 95 TRP A C 1
ATOM 722 O O . TRP A 1 95 ? -4.455 32.446 33.616 1.00 83.19 95 TRP A O 1
ATOM 732 N N . LYS A 1 96 ? -3.549 33.305 35.475 1.00 84.50 96 LYS A N 1
ATOM 733 C CA . LYS A 1 96 ? -2.329 32.476 35.408 1.00 84.50 96 LYS A CA 1
ATOM 734 C C . LYS A 1 96 ? -2.633 30.975 35.447 1.00 84.50 96 LYS A C 1
ATOM 736 O O . LYS A 1 96 ? -2.157 30.225 34.603 1.00 84.50 96 LYS A O 1
ATOM 741 N N . SER A 1 97 ? -3.441 30.532 36.412 1.00 87.50 97 SER A N 1
ATOM 742 C CA . SER A 1 97 ? -3.771 29.111 36.542 1.00 87.50 97 SER A CA 1
ATOM 743 C C . SER A 1 97 ? -4.830 28.661 35.539 1.00 87.50 97 SER A C 1
ATOM 745 O O . SER A 1 97 ? -4.818 27.514 35.122 1.00 87.50 97 SER A O 1
ATOM 747 N N . GLY A 1 98 ? -5.732 29.547 35.125 1.00 89.62 98 GLY A N 1
ATOM 748 C CA . GLY A 1 98 ? -6.716 29.306 34.076 1.00 89.62 98 GLY A CA 1
ATOM 749 C C . GLY A 1 98 ? -6.064 29.075 32.719 1.00 89.62 98 GLY A C 1
ATOM 750 O O . GLY A 1 98 ? -6.435 28.123 32.042 1.00 89.62 98 GLY A O 1
ATOM 751 N N . ILE A 1 99 ? -5.048 29.868 32.362 1.00 91.62 99 ILE A N 1
ATOM 752 C CA . ILE A 1 99 ? -4.243 29.643 31.154 1.00 91.62 99 ILE A CA 1
ATOM 753 C C . ILE A 1 99 ? -3.512 28.300 31.245 1.00 91.62 99 ILE A C 1
ATOM 755 O O . ILE A 1 99 ? -3.613 27.502 30.323 1.00 91.62 99 ILE A O 1
ATOM 759 N N . ALA A 1 100 ? -2.836 28.005 32.362 1.00 91.94 100 ALA A N 1
ATOM 760 C CA . ALA A 1 100 ? -2.134 26.728 32.530 1.00 91.94 100 ALA A CA 1
ATOM 761 C C . ALA A 1 100 ? -3.076 25.513 32.410 1.00 91.94 100 ALA A C 1
ATOM 763 O O . ALA A 1 100 ? -2.762 24.547 31.721 1.00 91.94 100 ALA A O 1
ATOM 764 N N . VAL A 1 101 ? -4.260 25.580 33.028 1.00 93.38 101 VAL A N 1
ATOM 765 C CA . VAL A 1 101 ? -5.289 24.536 32.918 1.00 93.38 101 VAL A CA 1
ATOM 766 C C . VAL A 1 101 ? -5.830 24.428 31.490 1.00 93.38 101 VAL A C 1
ATOM 768 O O . VAL A 1 101 ? -6.017 23.318 31.001 1.00 93.38 101 VAL A O 1
ATOM 771 N N . ALA A 1 102 ? -6.057 25.552 30.805 1.00 94.75 102 ALA A N 1
ATOM 772 C CA . ALA A 1 102 ? -6.488 25.556 29.408 1.00 94.75 102 ALA A CA 1
ATOM 773 C C . ALA A 1 102 ? -5.440 24.924 28.482 1.00 94.75 102 ALA A C 1
ATOM 775 O O . ALA A 1 102 ? -5.800 24.138 27.610 1.00 94.75 102 ALA A O 1
ATOM 776 N N . LEU A 1 103 ? -4.153 25.196 28.711 1.00 95.69 103 LEU A N 1
ATOM 777 C CA . LEU A 1 103 ? -3.057 24.564 27.977 1.00 95.69 103 LEU A CA 1
ATOM 778 C C . LEU A 1 103 ? -3.009 23.053 28.229 1.00 95.69 103 LEU A C 1
ATOM 780 O O . LEU A 1 103 ? -2.916 22.290 27.274 1.00 95.69 103 LEU A O 1
ATOM 784 N N . LEU A 1 104 ? -3.144 22.605 29.482 1.00 95.50 104 LEU A N 1
ATOM 785 C CA . LEU A 1 104 ? -3.201 21.175 29.813 1.00 95.50 104 LEU A CA 1
ATOM 786 C C . LEU A 1 104 ? -4.411 20.476 29.175 1.00 95.50 104 LEU A C 1
ATOM 788 O O . LEU A 1 104 ? -4.272 19.386 28.625 1.00 95.50 104 LEU A O 1
ATOM 792 N N . ALA A 1 105 ? -5.585 21.110 29.187 1.00 95.69 105 ALA A N 1
ATOM 793 C CA . ALA A 1 105 ? -6.754 20.599 28.473 1.00 95.69 105 ALA A CA 1
ATOM 794 C C . ALA A 1 105 ? -6.510 20.541 26.954 1.00 95.69 105 ALA A C 1
ATOM 796 O O . ALA A 1 105 ? -6.913 19.577 26.306 1.00 95.69 105 ALA A O 1
ATOM 797 N N . GLY A 1 106 ? -5.791 21.522 26.399 1.00 96.38 106 GLY A N 1
ATOM 798 C CA . GLY A 1 106 ? -5.314 21.506 25.016 1.00 96.38 106 GLY A CA 1
ATOM 799 C C . GLY A 1 106 ? -4.384 20.325 24.720 1.00 96.38 106 GLY A C 1
ATOM 800 O O . GLY A 1 106 ? -4.563 19.664 23.702 1.00 96.38 106 GLY A O 1
ATOM 801 N N . VAL A 1 107 ? -3.457 19.996 25.627 1.00 96.25 107 VAL A N 1
ATOM 802 C CA . VAL A 1 107 ? -2.574 18.816 25.516 1.00 96.25 107 VAL A CA 1
ATOM 803 C C . VAL A 1 107 ? -3.374 17.510 25.514 1.00 96.25 107 VAL A C 1
ATOM 805 O O . VAL A 1 107 ? -3.047 16.608 24.751 1.00 96.25 107 VAL A O 1
ATOM 808 N N . ALA A 1 108 ? -4.443 17.405 26.308 1.00 95.88 108 ALA A N 1
ATOM 809 C CA . ALA A 1 108 ? -5.330 16.239 26.277 1.00 95.88 108 ALA A CA 1
ATOM 810 C C . ALA A 1 108 ? -6.168 16.157 24.987 1.00 95.88 108 ALA A C 1
ATOM 812 O O . ALA A 1 108 ? -6.394 15.068 24.464 1.00 95.88 108 ALA A O 1
ATOM 813 N N . ALA A 1 109 ? -6.630 17.297 24.466 1.00 95.50 109 ALA A N 1
ATOM 814 C CA . ALA A 1 109 ? -7.462 17.355 23.265 1.00 95.50 109 ALA A CA 1
ATOM 815 C C . ALA A 1 109 ? -6.662 17.172 21.962 1.00 95.50 109 ALA A C 1
ATOM 817 O O . ALA A 1 109 ? -7.191 16.638 20.985 1.00 95.50 109 ALA A O 1
ATOM 818 N N . ALA A 1 110 ? -5.395 17.596 21.928 1.00 95.25 110 ALA A N 1
ATOM 819 C CA . ALA A 1 110 ? -4.588 17.611 20.710 1.00 95.25 110 ALA A CA 1
ATOM 820 C C . ALA A 1 110 ? -4.406 16.218 20.069 1.00 95.25 110 ALA A C 1
ATOM 822 O O . ALA A 1 110 ? -4.664 16.109 18.871 1.00 95.25 110 ALA A O 1
ATOM 823 N N . PRO A 1 111 ? -4.063 15.133 20.796 1.00 94.44 111 PRO A N 1
ATOM 824 C CA . PRO A 1 111 ? -3.995 13.794 20.208 1.00 94.44 111 PRO A CA 1
ATOM 825 C C . PRO A 1 111 ? -5.336 13.317 19.630 1.00 94.44 111 PRO A C 1
ATOM 827 O O . PRO A 1 111 ? -5.363 12.727 18.555 1.00 94.44 111 PRO A O 1
ATOM 830 N N . LEU A 1 112 ? -6.465 13.618 20.279 1.00 94.44 112 LEU A N 1
ATOM 831 C CA . LEU A 1 112 ? -7.793 13.246 19.763 1.00 94.44 112 LEU A CA 1
ATOM 832 C C . LEU A 1 112 ? -8.096 13.931 18.421 1.00 94.44 112 LEU A C 1
ATOM 834 O O . LEU A 1 112 ? -8.731 13.342 17.549 1.00 94.44 112 LEU A O 1
ATOM 838 N N . TYR A 1 113 ? -7.605 15.160 18.241 1.00 93.19 113 TYR A N 1
ATOM 839 C CA . TYR A 1 113 ? -7.719 15.901 16.988 1.00 93.19 113 TYR A CA 1
ATOM 840 C C . TYR A 1 113 ? -6.725 15.431 15.915 1.00 93.19 113 TYR A C 1
ATOM 842 O O . TYR A 1 113 ? -7.111 15.302 14.754 1.00 93.19 113 TYR A O 1
ATOM 850 N N . LEU A 1 114 ? -5.459 15.196 16.278 1.00 93.50 114 LEU A N 1
ATOM 851 C CA . LEU A 1 114 ? -4.383 14.839 15.342 1.00 93.50 114 LEU A CA 1
ATOM 852 C C . LEU A 1 114 ? -4.499 13.403 14.809 1.00 93.50 114 LEU A C 1
ATOM 854 O O . LEU A 1 114 ? -4.032 13.136 13.703 1.00 93.50 114 LEU A O 1
ATOM 858 N N . PHE A 1 115 ? -5.144 12.512 15.565 1.00 94.12 115 PHE A N 1
ATOM 859 C CA . PHE A 1 115 ? -5.341 11.100 15.231 1.00 94.12 115 PHE A CA 1
ATOM 860 C C . PHE A 1 115 ? -6.841 10.761 15.151 1.00 94.12 115 PHE A C 1
ATOM 862 O O . PHE A 1 115 ? -7.385 10.124 16.066 1.00 94.12 115 PHE A O 1
ATOM 869 N N . PRO A 1 116 ? -7.560 11.233 14.119 1.00 92.81 116 PRO A N 1
ATOM 870 C CA . PRO A 1 116 ? -8.985 10.956 13.962 1.00 92.81 116 PRO A CA 1
ATOM 871 C C . PRO A 1 116 ? -9.264 9.462 13.764 1.00 92.81 116 PRO A C 1
ATOM 873 O O . PRO A 1 116 ? -8.456 8.729 13.202 1.00 92.81 116 PRO A O 1
ATOM 876 N N . VAL A 1 117 ? -10.461 9.030 14.147 1.00 91.00 117 VAL A N 1
ATOM 877 C CA . VAL A 1 117 ? -10.992 7.728 13.728 1.00 91.00 117 VAL A CA 1
ATOM 878 C C . VAL A 1 117 ? -11.755 7.951 12.432 1.00 91.00 117 VAL A C 1
ATOM 880 O O . VAL A 1 117 ? -12.657 8.776 12.412 1.00 91.00 117 VAL A O 1
ATOM 883 N N . ARG A 1 118 ? -11.402 7.274 11.339 1.00 88.00 118 ARG A N 1
ATOM 884 C CA . ARG A 1 118 ? -12.109 7.410 10.059 1.00 88.00 118 ARG A CA 1
ATOM 885 C C . ARG A 1 118 ? -12.385 6.053 9.435 1.00 88.00 118 ARG A C 1
ATOM 887 O O . ARG A 1 118 ? -11.539 5.166 9.480 1.00 88.00 118 ARG A O 1
ATOM 894 N N . ASP A 1 119 ? -13.557 5.942 8.826 1.00 92.31 119 ASP A N 1
ATOM 895 C CA . ASP A 1 119 ? -13.854 4.864 7.892 1.00 92.31 119 ASP A CA 1
ATOM 896 C C . ASP A 1 119 ? -13.151 5.132 6.555 1.00 92.31 119 ASP A C 1
ATOM 898 O O . ASP A 1 119 ? -12.862 6.285 6.209 1.00 92.31 119 ASP A O 1
ATOM 902 N N . LEU A 1 120 ? -12.890 4.068 5.795 1.00 95.19 120 LEU A N 1
ATOM 903 C CA . LEU A 1 120 ? -12.378 4.192 4.436 1.00 95.19 120 LEU A CA 1
ATOM 904 C C . LEU A 1 120 ? -13.396 4.924 3.547 1.00 95.19 120 LEU A C 1
ATOM 906 O O . LEU A 1 120 ? -14.607 4.707 3.693 1.00 95.19 120 LEU A O 1
ATOM 910 N N . PRO A 1 121 ? -12.932 5.772 2.609 1.00 95.12 121 PRO A N 1
ATOM 911 C CA . PRO A 1 121 ? -13.818 6.447 1.670 1.00 95.12 121 PRO A CA 1
ATOM 912 C C . PRO A 1 121 ? -14.546 5.425 0.784 1.00 95.12 121 PRO A C 1
ATOM 914 O O . PRO A 1 121 ? -14.020 4.333 0.563 1.00 95.12 121 PRO A O 1
ATOM 917 N N . PRO A 1 122 ? -15.736 5.750 0.251 1.00 95.75 122 PRO A N 1
ATOM 918 C CA . PRO A 1 122 ? -16.439 4.864 -0.669 1.00 95.75 122 PRO A CA 1
ATOM 919 C C . PRO A 1 122 ? -15.561 4.488 -1.879 1.00 95.75 122 PRO A C 1
ATOM 921 O O . PRO A 1 122 ? -14.902 5.365 -2.439 1.00 95.75 122 PRO A O 1
ATOM 924 N N . PRO A 1 123 ? -15.574 3.222 -2.334 1.00 96.19 123 PRO A N 1
ATOM 925 C CA . PRO A 1 123 ? -14.644 2.741 -3.361 1.00 96.19 123 PRO A CA 1
ATOM 926 C C . PRO A 1 123 ? -14.953 3.254 -4.782 1.00 96.19 123 PRO A C 1
ATOM 928 O O . PRO A 1 123 ? -14.106 3.187 -5.673 1.00 96.19 123 PRO A O 1
ATOM 931 N N . GLY A 1 124 ? -16.151 3.798 -5.012 1.00 93.12 124 GLY A N 1
ATOM 932 C CA . GLY A 1 124 ? -16.518 4.527 -6.233 1.00 93.12 124 GLY A CA 1
ATOM 933 C C . GLY A 1 124 ? -16.909 3.674 -7.447 1.00 93.12 124 GLY A C 1
ATOM 934 O O . GLY A 1 124 ? -17.368 4.237 -8.436 1.00 93.12 124 GLY A O 1
ATOM 935 N N . GLY A 1 125 ? -16.759 2.347 -7.398 1.00 95.81 125 GLY A N 1
ATOM 936 C CA . GLY A 1 125 ? -17.285 1.436 -8.419 1.00 95.81 125 GLY A CA 1
ATOM 937 C C . GLY A 1 125 ? -18.741 1.008 -8.165 1.00 95.81 125 GLY A C 1
ATOM 938 O O . GLY A 1 125 ? -19.278 1.249 -7.082 1.00 95.81 125 GLY A O 1
ATOM 939 N N . PRO A 1 126 ? -19.398 0.374 -9.155 1.00 96.50 126 PRO A N 1
ATOM 940 C CA . PRO A 1 126 ? -20.812 -0.003 -9.071 1.00 96.50 126 PRO A CA 1
ATOM 941 C C . PRO A 1 126 ? -21.103 -1.213 -8.171 1.00 96.50 126 PRO A C 1
ATOM 943 O O . PRO A 1 126 ? -22.260 -1.431 -7.816 1.00 96.50 126 PRO A O 1
ATOM 946 N N . HIS A 1 127 ? -20.098 -2.021 -7.825 1.00 98.12 127 HIS A N 1
ATOM 947 C CA . HIS A 1 127 ? -20.295 -3.250 -7.058 1.00 98.12 127 HIS A CA 1
ATOM 948 C C . HIS A 1 127 ? -19.978 -3.059 -5.574 1.00 98.12 127 HIS A C 1
ATOM 950 O O . HIS A 1 127 ? -19.015 -2.380 -5.207 1.00 98.12 127 HIS A O 1
ATOM 956 N N . ALA A 1 128 ? -20.752 -3.730 -4.716 1.00 98.31 128 ALA A N 1
ATOM 957 C CA . ALA A 1 128 ? -20.330 -3.981 -3.343 1.00 98.31 128 ALA A CA 1
ATOM 958 C C . ALA A 1 128 ? -19.026 -4.798 -3.343 1.00 98.31 128 ALA A C 1
ATOM 960 O O . ALA A 1 128 ? -18.723 -5.501 -4.308 1.00 98.31 128 ALA A O 1
ATOM 961 N N . VAL A 1 129 ? -18.251 -4.716 -2.261 1.00 98.81 129 VAL A N 1
ATOM 962 C CA . VAL A 1 129 ? -16.944 -5.378 -2.176 1.00 98.81 129 VAL A CA 1
ATOM 963 C C . VAL A 1 129 ? -16.989 -6.508 -1.159 1.00 98.81 129 VAL A C 1
ATOM 965 O O . VAL A 1 129 ? -17.315 -6.293 0.005 1.00 98.81 129 VAL A O 1
ATOM 968 N N . GLY A 1 130 ? -16.633 -7.711 -1.587 1.00 98.56 130 GLY A N 1
ATOM 969 C CA . GLY A 1 130 ? -16.383 -8.845 -0.709 1.00 98.56 130 GLY A CA 1
ATOM 970 C C . GLY A 1 130 ? -14.897 -8.956 -0.403 1.00 98.56 130 GLY A C 1
ATOM 971 O O . GLY A 1 130 ? -14.059 -8.556 -1.213 1.00 98.56 130 GLY A O 1
ATOM 972 N N . THR A 1 131 ? -14.553 -9.515 0.755 1.00 98.50 131 THR A N 1
ATOM 973 C CA . THR A 1 131 ? -13.165 -9.862 1.078 1.00 98.50 131 THR A CA 1
ATOM 974 C C . THR A 1 131 ? -13.061 -11.211 1.775 1.00 98.50 131 THR A C 1
ATOM 976 O O . THR A 1 131 ? -13.994 -11.646 2.452 1.00 98.50 131 THR A O 1
ATOM 979 N N . ARG A 1 132 ? -11.959 -11.922 1.523 1.00 97.25 132 ARG A N 1
ATOM 980 C CA . ARG A 1 132 ? -11.612 -13.206 2.150 1.00 97.25 132 ARG A CA 1
ATOM 981 C C . ARG A 1 132 ? -10.103 -13.257 2.354 1.00 97.25 132 ARG A C 1
ATOM 983 O O . ARG A 1 132 ? -9.352 -12.825 1.481 1.00 97.25 132 ARG A O 1
ATOM 990 N N . ALA A 1 133 ? -9.658 -13.820 3.469 1.00 97.25 133 ALA A N 1
ATOM 991 C CA . ALA A 1 133 ? -8.256 -14.144 3.705 1.00 97.25 133 ALA A CA 1
ATOM 992 C C . ALA A 1 133 ? -8.050 -15.663 3.677 1.00 97.25 133 ALA A C 1
ATOM 994 O O . ALA A 1 133 ? -8.887 -16.413 4.178 1.00 97.25 133 ALA A O 1
ATOM 995 N N . PHE A 1 134 ? -6.948 -16.119 3.091 1.00 98.06 134 PHE A N 1
ATOM 996 C CA . PHE A 1 134 ? -6.594 -17.533 3.016 1.00 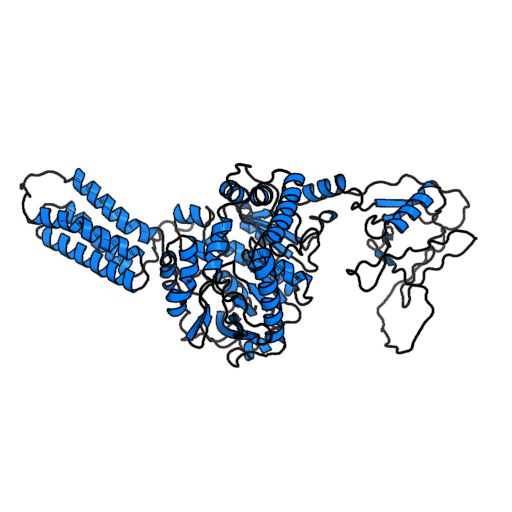98.06 134 PHE A CA 1
ATOM 997 C C . PHE A 1 134 ? -5.080 -17.730 3.069 1.00 98.06 134 PHE A C 1
ATOM 999 O O . PHE A 1 134 ? -4.304 -16.816 2.795 1.00 98.06 134 PHE A O 1
ATOM 1006 N N . GLU A 1 135 ? -4.671 -18.931 3.457 1.00 98.19 135 GLU A N 1
ATOM 1007 C CA . GLU A 1 135 ? -3.271 -19.330 3.515 1.00 98.19 135 GLU A CA 1
ATOM 1008 C C . GLU A 1 135 ? -2.873 -20.105 2.257 1.00 98.19 135 GLU A C 1
ATOM 1010 O O . GLU A 1 135 ? -3.629 -20.956 1.780 1.00 98.19 135 GLU A O 1
ATOM 1015 N N . LEU A 1 136 ? -1.661 -19.843 1.769 1.00 98.31 136 LEU A N 1
ATOM 1016 C CA . LEU A 1 136 ? -0.940 -20.719 0.854 1.00 98.31 136 LEU A CA 1
ATOM 1017 C C . LEU A 1 136 ? 0.353 -21.202 1.514 1.00 98.31 136 LEU A C 1
ATOM 1019 O O . LEU A 1 136 ? 1.074 -20.421 2.137 1.00 98.31 136 LEU A O 1
ATOM 1023 N N . VAL A 1 137 ? 0.657 -22.489 1.348 1.00 97.75 137 VAL A N 1
ATOM 1024 C CA . VAL A 1 137 ? 1.850 -23.124 1.918 1.00 97.75 137 VAL A CA 1
ATOM 1025 C C . VAL A 1 137 ? 2.711 -23.677 0.794 1.00 97.75 137 VAL A C 1
ATOM 1027 O O . VAL A 1 137 ? 2.338 -24.641 0.125 1.00 97.75 137 VAL A O 1
ATOM 1030 N N . ASP A 1 138 ? 3.885 -23.086 0.608 1.00 97.88 138 ASP A N 1
ATOM 1031 C CA . ASP A 1 138 ? 4.894 -23.573 -0.319 1.00 97.88 138 ASP A CA 1
ATOM 1032 C C . ASP A 1 138 ? 5.802 -24.581 0.392 1.00 97.88 138 ASP A C 1
ATOM 1034 O O . ASP A 1 138 ? 6.709 -24.234 1.150 1.00 97.88 138 ASP A O 1
ATOM 1038 N N . ILE A 1 139 ? 5.538 -25.864 0.152 1.00 96.62 139 ILE A N 1
ATOM 1039 C CA . ILE A 1 139 ? 6.306 -26.969 0.738 1.00 96.62 139 ILE A CA 1
ATOM 1040 C C . ILE A 1 139 ? 7.694 -27.154 0.108 1.00 96.62 139 ILE A C 1
ATOM 1042 O O . ILE A 1 139 ? 8.507 -27.900 0.667 1.00 96.62 139 ILE A O 1
ATOM 1046 N N . SER A 1 140 ? 7.946 -26.527 -1.048 1.00 96.62 140 SER A N 1
ATOM 1047 C CA . SER A 1 140 ? 9.208 -26.636 -1.789 1.00 96.62 140 SER A CA 1
ATOM 1048 C C . SER A 1 140 ? 10.283 -25.707 -1.228 1.00 96.62 140 SER A C 1
ATOM 1050 O O . SER A 1 140 ? 11.465 -26.047 -1.252 1.00 96.62 140 SER A O 1
ATOM 1052 N N . ARG A 1 141 ? 9.875 -24.575 -0.644 1.00 96.94 141 ARG A N 1
ATOM 1053 C CA . ARG A 1 141 ? 10.762 -23.618 0.022 1.00 96.94 141 ARG A CA 1
ATOM 1054 C C . ARG A 1 141 ? 10.608 -23.735 1.536 1.00 96.94 141 ARG A C 1
ATOM 1056 O O . ARG A 1 141 ? 9.514 -23.583 2.070 1.00 96.94 141 ARG A O 1
ATOM 1063 N N . ARG A 1 142 ? 11.707 -24.013 2.239 1.00 96.62 142 ARG A N 1
ATOM 1064 C CA . ARG A 1 142 ? 11.747 -24.188 3.703 1.00 96.62 142 ARG A CA 1
ATOM 1065 C C . ARG A 1 142 ? 12.815 -23.307 4.336 1.00 96.62 142 ARG A C 1
ATOM 1067 O O . ARG A 1 142 ? 13.764 -22.934 3.651 1.00 96.62 142 ARG A O 1
ATOM 1074 N N . GLY A 1 143 ? 12.664 -22.990 5.623 1.00 93.56 143 GLY A N 1
ATOM 1075 C CA . GLY A 1 143 ? 13.670 -22.227 6.375 1.00 93.56 143 GLY A CA 1
ATOM 1076 C C . GLY A 1 143 ? 13.941 -20.838 5.796 1.00 93.56 143 GLY A C 1
ATOM 1077 O O . GLY A 1 143 ? 15.074 -20.365 5.808 1.00 93.56 143 GLY A O 1
ATOM 1078 N N . VAL A 1 144 ? 12.915 -20.211 5.218 1.00 93.25 144 VAL A N 1
ATOM 1079 C CA . VAL A 1 144 ? 13.030 -18.888 4.601 1.00 93.25 144 VAL A CA 1
ATOM 1080 C C . VAL A 1 144 ? 13.003 -17.815 5.695 1.00 93.25 144 VAL A C 1
ATOM 1082 O O . VAL A 1 144 ? 12.080 -17.779 6.508 1.00 93.25 144 VAL A O 1
ATOM 1085 N N . PHE A 1 145 ? 13.992 -16.918 5.690 1.00 92.00 145 PHE A N 1
ATOM 1086 C CA . PHE A 1 145 ? 14.201 -15.885 6.716 1.00 92.00 145 PHE A CA 1
ATOM 1087 C C . PHE A 1 145 ? 14.360 -16.467 8.132 1.00 92.00 145 PHE A C 1
ATOM 1089 O O . PHE A 1 145 ? 15.256 -17.271 8.363 1.00 92.00 145 PHE A O 1
ATOM 1096 N N . ALA A 1 146 ? 13.520 -16.033 9.076 1.00 89.19 146 ALA A N 1
ATOM 1097 C CA . ALA A 1 146 ? 13.535 -16.450 10.474 1.00 89.19 146 ALA A CA 1
ATOM 1098 C C . ALA A 1 146 ? 12.736 -17.744 10.738 1.00 89.19 146 ALA A C 1
ATOM 1100 O O . ALA A 1 146 ? 12.614 -18.152 11.894 1.00 89.19 146 ALA A O 1
ATOM 1101 N N . ALA A 1 147 ? 12.179 -18.380 9.700 1.00 91.94 147 ALA A N 1
ATOM 1102 C CA . ALA A 1 147 ? 11.469 -19.651 9.826 1.00 91.94 147 ALA A CA 1
ATOM 1103 C C . ALA A 1 147 ? 12.409 -20.787 10.263 1.00 91.94 147 ALA A C 1
ATOM 1105 O O . ALA A 1 147 ? 13.601 -20.797 9.938 1.00 91.94 147 ALA A O 1
ATOM 1106 N N . GLY A 1 148 ? 11.865 -21.800 10.946 1.00 92.88 148 GLY A N 1
ATOM 1107 C CA . GLY A 1 148 ? 12.635 -23.004 11.267 1.00 92.88 148 GLY A CA 1
ATOM 1108 C C . GLY A 1 148 ? 13.129 -23.717 10.000 1.00 92.88 148 GLY A C 1
ATOM 1109 O O . GLY A 1 148 ? 12.441 -23.733 8.985 1.00 92.88 148 GLY A O 1
ATOM 1110 N N . ALA A 1 149 ? 14.296 -24.372 10.045 1.00 93.75 149 ALA A N 1
ATOM 1111 C CA . ALA A 1 149 ? 14.920 -24.978 8.855 1.00 93.75 149 ALA A CA 1
ATOM 1112 C C . ALA A 1 149 ? 14.017 -25.976 8.094 1.00 93.75 149 ALA A C 1
ATOM 1114 O O . ALA A 1 149 ? 14.120 -26.114 6.877 1.00 93.75 149 ALA A O 1
ATOM 1115 N N . ALA A 1 150 ? 13.123 -26.669 8.805 1.00 95.44 150 ALA A N 1
ATOM 1116 C CA . ALA A 1 150 ? 12.154 -27.594 8.221 1.00 95.44 150 ALA A CA 1
ATOM 1117 C C . ALA A 1 150 ? 10.771 -26.963 7.972 1.00 95.44 150 ALA A C 1
ATOM 1119 O O . ALA A 1 150 ? 9.913 -27.613 7.378 1.00 95.44 150 ALA A O 1
ATOM 1120 N N . GLU A 1 151 ? 10.527 -25.735 8.423 1.00 95.94 151 GLU A N 1
ATOM 1121 C CA . GLU A 1 151 ? 9.233 -25.065 8.304 1.00 95.94 151 GLU A CA 1
ATOM 1122 C C . GLU A 1 151 ? 9.002 -24.610 6.854 1.00 95.94 151 GLU A C 1
ATOM 1124 O O . GLU A 1 151 ? 9.890 -23.978 6.273 1.00 95.94 151 GLU A O 1
ATOM 1129 N N . PRO A 1 152 ? 7.855 -24.956 6.236 1.00 96.88 152 PRO A N 1
ATOM 1130 C CA . PRO A 1 152 ? 7.538 -24.531 4.876 1.00 96.88 152 PRO A CA 1
ATOM 1131 C C . PRO A 1 152 ? 7.241 -23.030 4.807 1.00 96.88 152 PRO A C 1
ATOM 1133 O O . PRO A 1 152 ? 6.843 -22.410 5.793 1.00 96.88 152 PRO A O 1
ATOM 1136 N N . ARG A 1 153 ? 7.388 -22.438 3.621 1.00 97.38 153 ARG A N 1
ATOM 1137 C CA . ARG A 1 153 ? 7.088 -21.023 3.388 1.00 97.38 153 ARG A CA 1
ATOM 1138 C C . ARG A 1 153 ? 5.572 -20.806 3.383 1.00 97.38 153 ARG A C 1
ATOM 1140 O O . ARG A 1 153 ? 4.881 -21.145 2.427 1.00 97.38 153 ARG A O 1
ATOM 1147 N N . ARG A 1 154 ? 5.056 -20.230 4.469 1.00 97.38 154 ARG A N 1
ATOM 1148 C CA . ARG A 1 154 ? 3.637 -19.883 4.649 1.00 97.38 154 ARG A CA 1
ATOM 1149 C C . ARG A 1 154 ? 3.375 -18.453 4.191 1.00 97.38 154 ARG A C 1
ATOM 1151 O O . ARG A 1 154 ? 4.140 -17.554 4.541 1.00 97.38 154 ARG A O 1
ATOM 1158 N N . LEU A 1 155 ? 2.298 -18.227 3.448 1.00 98.38 155 LEU A N 1
ATOM 1159 C CA . LEU A 1 155 ? 1.937 -16.927 2.880 1.00 98.38 155 LEU A CA 1
ATOM 1160 C C . LEU A 1 155 ? 0.459 -16.637 3.131 1.00 98.38 155 LEU A C 1
ATOM 1162 O O . LEU A 1 155 ? -0.403 -17.471 2.855 1.00 98.38 155 LEU A O 1
ATOM 1166 N N . LEU A 1 156 ? 0.163 -15.444 3.646 1.00 98.62 156 LEU A N 1
ATOM 1167 C CA . LEU A 1 156 ? -1.210 -14.966 3.775 1.00 98.62 156 LEU A CA 1
ATOM 1168 C C . LEU A 1 156 ? -1.592 -14.227 2.493 1.00 98.62 156 LEU A C 1
ATOM 1170 O O . LEU A 1 156 ? -0.872 -13.335 2.044 1.00 98.62 156 LEU A O 1
ATOM 1174 N N . VAL A 1 157 ? -2.753 -14.564 1.941 1.00 98.69 157 VAL A N 1
ATOM 1175 C CA . VAL A 1 157 ? -3.353 -13.856 0.813 1.00 98.69 157 VAL A CA 1
ATOM 1176 C C . VAL A 1 157 ? -4.671 -13.252 1.267 1.00 98.69 157 VAL A C 1
ATOM 1178 O O . VAL A 1 157 ? -5.533 -13.952 1.801 1.00 98.69 157 VAL A O 1
ATOM 1181 N N . ARG A 1 158 ? -4.854 -11.952 1.035 1.00 98.50 158 ARG A N 1
ATOM 1182 C CA . ARG A 1 158 ? -6.154 -11.290 1.168 1.00 98.50 158 ARG A CA 1
ATOM 1183 C C . ARG A 1 158 ? -6.703 -10.968 -0.207 1.00 98.50 158 ARG A C 1
ATOM 1185 O O . ARG A 1 158 ? -6.043 -10.291 -0.990 1.00 98.50 158 ARG A O 1
ATOM 1192 N N . ALA A 1 159 ? -7.913 -11.434 -0.478 1.00 98.69 159 ALA A N 1
ATOM 1193 C CA . ALA A 1 159 ? -8.624 -11.144 -1.705 1.00 98.69 159 ALA A CA 1
ATOM 1194 C C . ALA A 1 159 ? -9.716 -10.091 -1.494 1.00 98.69 159 ALA A C 1
ATOM 1196 O O . ALA A 1 159 ? -10.409 -10.114 -0.473 1.00 98.69 159 ALA A O 1
ATOM 1197 N N . TRP A 1 160 ? -9.905 -9.225 -2.487 1.00 98.88 160 TRP A N 1
ATOM 1198 C CA . TRP A 1 160 ? -11.082 -8.368 -2.649 1.00 98.88 160 TRP A CA 1
ATOM 1199 C C . TRP A 1 160 ? -11.711 -8.638 -4.011 1.00 98.88 160 TRP A C 1
ATOM 1201 O O . TRP A 1 160 ? -11.004 -8.849 -4.996 1.00 98.88 160 TRP A O 1
ATOM 1211 N N . TYR A 1 161 ? -13.036 -8.658 -4.064 1.00 98.81 161 TYR A N 1
ATOM 1212 C CA . TYR A 1 161 ? -13.785 -9.048 -5.259 1.00 98.81 161 TYR A CA 1
ATOM 1213 C C . TYR A 1 161 ? -15.160 -8.370 -5.294 1.00 98.81 161 TYR A C 1
ATOM 1215 O O . TYR A 1 161 ? -15.650 -7.939 -4.245 1.00 98.81 161 TYR A O 1
ATOM 1223 N N . PRO A 1 162 ? -15.807 -8.268 -6.470 1.00 98.62 162 PRO A N 1
ATOM 1224 C CA . PRO A 1 162 ? -17.188 -7.807 -6.556 1.00 98.62 162 PRO A CA 1
ATOM 1225 C C . PRO A 1 162 ? -18.112 -8.778 -5.805 1.00 98.62 162 PRO A C 1
ATOM 1227 O O . PRO A 1 162 ? -18.197 -9.959 -6.144 1.00 98.62 162 PRO A O 1
ATOM 1230 N N . ALA A 1 163 ? -18.794 -8.288 -4.773 1.00 98.44 163 ALA A N 1
ATOM 1231 C CA . ALA A 1 163 ? -19.745 -9.066 -3.986 1.00 98.44 163 ALA A CA 1
ATOM 1232 C C . ALA A 1 163 ? -21.148 -9.057 -4.603 1.00 98.44 163 ALA A C 1
ATOM 1234 O O . ALA A 1 163 ? -21.546 -8.110 -5.285 1.00 98.44 163 ALA A O 1
ATOM 1235 N N . GLY A 1 164 ? -21.892 -10.128 -4.324 1.00 96.81 164 GLY A N 1
ATOM 1236 C CA . GLY A 1 164 ? -23.322 -10.245 -4.587 1.00 96.81 164 GLY A CA 1
ATOM 1237 C C . GLY A 1 164 ? -24.164 -9.541 -3.520 1.00 96.81 164 GLY A C 1
ATOM 1238 O O . GLY A 1 164 ? -23.886 -8.404 -3.143 1.00 96.81 164 GLY A O 1
ATOM 1239 N N . ASP A 1 165 ? -25.210 -10.213 -3.036 1.00 95.81 165 ASP A N 1
ATOM 1240 C CA . ASP A 1 165 ? -26.070 -9.664 -1.986 1.00 95.81 165 ASP A CA 1
ATOM 1241 C C . ASP A 1 165 ? -25.315 -9.540 -0.653 1.00 95.81 165 ASP A C 1
ATOM 1243 O O . ASP A 1 165 ? -24.780 -10.513 -0.121 1.00 95.81 165 ASP A O 1
ATOM 1247 N N . VAL A 1 166 ? -25.281 -8.318 -0.123 1.00 97.19 166 VAL A N 1
ATOM 1248 C CA . VAL A 1 166 ? -24.651 -7.965 1.158 1.00 97.19 166 VAL A CA 1
ATOM 1249 C C . VAL A 1 166 ? -25.682 -7.553 2.211 1.00 97.19 166 VAL A C 1
ATOM 1251 O O . VAL A 1 166 ? -25.321 -7.067 3.285 1.00 97.19 166 VAL A O 1
ATOM 1254 N N . THR A 1 167 ? -26.974 -7.728 1.924 1.00 96.06 167 THR A N 1
ATOM 1255 C CA . THR A 1 167 ? -28.063 -7.361 2.831 1.00 96.06 167 THR A CA 1
ATOM 1256 C C . THR A 1 167 ? -27.915 -8.093 4.166 1.00 96.06 167 THR A C 1
ATOM 1258 O O . THR A 1 167 ? -27.862 -9.317 4.226 1.00 96.06 167 THR A O 1
ATOM 1261 N N . GLY A 1 168 ? -27.840 -7.334 5.263 1.00 93.44 168 GLY A N 1
ATOM 1262 C CA . GLY A 1 168 ? -27.685 -7.880 6.615 1.00 93.44 168 GLY A CA 1
ATOM 1263 C C . GLY A 1 168 ? -26.256 -8.278 7.006 1.00 93.44 168 GLY A C 1
ATOM 1264 O O . GLY A 1 168 ? -26.044 -8.648 8.161 1.00 93.44 168 GLY A O 1
ATOM 1265 N N . LEU A 1 169 ? -25.268 -8.162 6.110 1.00 95.19 169 LEU A N 1
ATOM 1266 C CA . LEU A 1 169 ? -23.863 -8.399 6.448 1.00 95.19 169 LEU A CA 1
ATOM 1267 C C . LEU A 1 169 ? -23.232 -7.142 7.070 1.00 95.19 169 LEU A C 1
ATOM 1269 O O . LEU A 1 169 ? -23.440 -6.032 6.575 1.00 95.19 169 LEU A O 1
ATOM 1273 N N . PRO A 1 170 ? -22.434 -7.270 8.145 1.00 93.62 170 PRO A N 1
ATOM 1274 C CA . PRO A 1 170 ? -21.694 -6.141 8.685 1.00 93.62 170 PRO A CA 1
ATOM 1275 C C . PRO A 1 170 ? -20.487 -5.810 7.799 1.00 93.62 170 PRO A C 1
ATOM 1277 O O . PRO A 1 170 ? -19.783 -6.699 7.316 1.00 93.62 170 PRO A O 1
ATOM 1280 N N . ARG A 1 171 ? -20.196 -4.514 7.651 1.00 94.75 171 ARG A N 1
ATOM 1281 C CA . ARG A 1 171 ? -18.918 -4.063 7.087 1.00 94.75 171 ARG A CA 1
ATOM 1282 C C . ARG A 1 171 ? -17.771 -4.526 7.976 1.00 94.75 171 ARG A C 1
ATOM 1284 O O . ARG A 1 171 ? -17.833 -4.401 9.204 1.00 94.75 171 ARG A O 1
ATOM 1291 N N . ARG A 1 172 ? -16.703 -5.001 7.349 1.00 94.00 172 ARG A N 1
ATOM 1292 C CA . ARG A 1 172 ? -15.495 -5.446 8.032 1.00 94.00 172 ARG A CA 1
ATOM 1293 C C . ARG A 1 172 ? -14.793 -4.250 8.699 1.00 94.00 172 ARG A C 1
ATOM 1295 O O . ARG A 1 172 ? -14.585 -3.221 8.039 1.00 94.00 172 ARG A O 1
ATOM 1302 N N . PRO A 1 173 ? -14.382 -4.363 9.975 1.00 94.19 173 PRO A N 1
ATOM 1303 C CA . PRO A 1 173 ? -13.415 -3.446 10.575 1.00 94.19 173 PRO A CA 1
ATOM 1304 C C . PRO A 1 173 ? -12.163 -3.285 9.701 1.00 94.19 173 PRO A C 1
ATOM 1306 O O . PRO A 1 173 ? -11.795 -4.187 8.949 1.00 94.19 173 PRO A O 1
ATOM 1309 N N . TYR A 1 174 ? -11.480 -2.146 9.791 1.00 95.00 174 TYR A N 1
ATOM 1310 C CA . TYR A 1 174 ? -10.228 -1.953 9.055 1.00 95.00 174 TYR A CA 1
ATOM 1311 C C . TYR A 1 174 ? -9.168 -2.986 9.484 1.00 95.00 174 TYR A C 1
ATOM 1313 O O . TYR A 1 174 ? -8.495 -3.587 8.644 1.00 95.00 174 TYR A O 1
ATOM 1321 N N . LEU A 1 175 ? -9.111 -3.285 10.785 1.00 94.81 175 LEU A N 1
ATOM 1322 C CA . LEU A 1 175 ? -8.293 -4.348 11.368 1.00 94.81 175 LEU A CA 1
ATOM 1323 C C . LEU A 1 175 ? -9.163 -5.225 12.267 1.00 94.81 175 LEU A C 1
ATOM 1325 O O . LEU A 1 175 ? -9.962 -4.719 13.053 1.00 94.81 175 LEU A O 1
ATOM 1329 N N . SER A 1 176 ? -8.976 -6.538 12.185 1.00 93.69 176 SER A N 1
ATOM 1330 C CA . SER A 1 176 ? -9.439 -7.463 13.220 1.00 93.69 176 SER A CA 1
ATOM 1331 C C . SER A 1 176 ? -8.682 -7.237 14.534 1.00 93.69 176 SER A C 1
ATOM 1333 O O . SER A 1 176 ? -7.617 -6.612 14.568 1.00 93.69 176 SER A O 1
ATOM 1335 N N . GLU A 1 177 ? -9.202 -7.777 15.634 1.00 92.69 177 GLU A N 1
ATOM 1336 C CA . GLU A 1 177 ? -8.533 -7.714 16.939 1.00 92.69 177 GLU A CA 1
ATOM 1337 C C . GLU A 1 177 ? -7.124 -8.329 16.882 1.00 92.69 177 GLU A C 1
ATOM 1339 O O . GLU A 1 177 ? -6.155 -7.734 17.354 1.00 92.69 177 GLU A O 1
ATOM 1344 N N . ALA A 1 178 ? -6.983 -9.477 16.214 1.00 94.75 178 ALA A N 1
ATOM 1345 C CA . ALA A 1 178 ? -5.694 -10.134 16.045 1.00 94.75 178 ALA A CA 1
ATOM 1346 C C . ALA A 1 178 ? -4.719 -9.292 15.200 1.00 94.75 178 ALA A C 1
ATOM 1348 O O . ALA A 1 178 ? -3.565 -9.122 15.591 1.00 94.75 178 ALA A O 1
ATOM 1349 N N . GLU A 1 179 ? -5.171 -8.691 14.094 1.00 96.00 179 GLU A N 1
ATOM 1350 C CA . GLU A 1 179 ? -4.332 -7.772 13.305 1.00 96.00 179 GLU A CA 1
ATOM 1351 C C . GLU A 1 179 ? -3.934 -6.523 14.103 1.00 96.00 179 GLU A C 1
ATOM 1353 O O . GLU A 1 179 ? -2.814 -6.031 13.977 1.00 96.00 179 GLU A O 1
ATOM 1358 N N . THR A 1 180 ? -4.821 -6.023 14.964 1.00 95.25 180 THR A N 1
ATOM 1359 C CA . THR A 1 180 ? -4.538 -4.874 15.840 1.00 95.25 180 THR A CA 1
ATOM 1360 C C . THR A 1 180 ? -3.445 -5.199 16.859 1.00 95.25 180 THR A C 1
ATOM 1362 O O . THR A 1 180 ? -2.621 -4.352 17.212 1.00 95.25 180 THR A O 1
ATOM 1365 N N . LYS A 1 181 ? -3.413 -6.447 17.326 1.00 93.06 181 LYS A N 1
ATOM 1366 C CA . LYS A 1 181 ? -2.440 -6.910 18.312 1.00 93.06 181 LYS A CA 1
ATOM 1367 C C . LYS A 1 181 ? -1.090 -7.286 17.703 1.00 93.06 181 LYS A C 1
ATOM 1369 O O . LYS A 1 181 ? -0.074 -7.017 18.333 1.00 93.06 181 LYS A O 1
ATOM 1374 N N . TYR A 1 182 ? -1.083 -7.919 16.529 1.00 93.00 182 TYR A N 1
ATOM 1375 C CA . TYR A 1 182 ? 0.117 -8.562 15.977 1.00 93.00 182 TYR A CA 1
ATOM 1376 C C . TYR A 1 182 ? 0.619 -7.958 14.663 1.00 93.00 182 TYR A C 1
ATOM 1378 O O . TYR A 1 182 ? 1.804 -8.070 14.365 1.00 93.00 182 TYR A O 1
ATOM 1386 N N . THR A 1 183 ? -0.254 -7.345 13.861 1.00 94.56 183 THR A N 1
ATOM 1387 C CA . THR A 1 183 ? 0.095 -6.870 12.513 1.00 94.56 183 THR A CA 1
ATOM 1388 C C . THR A 1 183 ? 0.387 -5.379 12.503 1.00 94.56 183 THR A C 1
ATOM 1390 O O . THR A 1 183 ? 1.458 -4.956 12.084 1.00 94.56 183 THR A O 1
ATOM 1393 N N . ILE A 1 184 ? -0.540 -4.551 12.986 1.00 93.31 184 ILE A N 1
ATOM 1394 C CA . ILE A 1 184 ? -0.407 -3.092 12.873 1.00 93.31 184 ILE A CA 1
ATOM 1395 C C . ILE A 1 184 ? 0.720 -2.522 13.749 1.00 93.31 184 ILE A C 1
ATOM 1397 O O . ILE A 1 184 ? 1.168 -1.397 13.526 1.00 93.31 184 ILE A O 1
ATOM 1401 N N . THR A 1 185 ? 1.214 -3.302 14.717 1.00 88.31 185 THR A N 1
ATOM 1402 C CA . THR A 1 185 ? 2.348 -2.921 15.566 1.00 88.31 185 THR A CA 1
ATOM 1403 C C . THR A 1 185 ? 3.624 -2.692 14.764 1.00 88.31 185 THR A C 1
ATOM 1405 O O . THR A 1 185 ? 4.391 -1.808 15.132 1.00 88.31 185 THR A O 1
ATOM 1408 N N . GLY A 1 186 ? 3.798 -3.376 13.624 1.00 83.25 186 GLY A N 1
ATOM 1409 C CA . GLY A 1 186 ? 4.947 -3.177 12.732 1.00 83.25 186 GLY A CA 1
ATOM 1410 C C . GLY A 1 186 ? 5.051 -1.747 12.190 1.00 83.25 186 GLY A C 1
ATOM 1411 O O . GLY A 1 186 ? 6.141 -1.192 12.114 1.00 83.25 186 GLY A O 1
ATOM 1412 N N . ILE A 1 187 ? 3.921 -1.072 11.922 1.00 83.12 187 ILE A N 1
ATOM 1413 C CA . ILE A 1 187 ? 3.947 0.361 11.568 1.00 83.12 187 ILE A CA 1
ATOM 1414 C C . ILE A 1 187 ? 4.492 1.186 12.734 1.00 83.12 187 ILE A C 1
ATOM 1416 O O . ILE A 1 187 ? 5.299 2.086 12.531 1.00 83.12 187 ILE A O 1
ATOM 1420 N N . GLY A 1 188 ? 4.040 0.902 13.956 1.00 80.94 188 GLY A N 1
ATOM 1421 C CA . GLY A 1 188 ? 4.484 1.616 15.149 1.00 80.94 188 GLY A CA 1
ATOM 1422 C C . GLY A 1 188 ? 5.962 1.390 15.473 1.00 80.94 188 GLY A C 1
ATOM 1423 O O . GLY A 1 188 ? 6.643 2.321 15.900 1.00 80.94 188 GLY A O 1
ATOM 1424 N N . GLU A 1 189 ? 6.472 0.182 15.234 1.00 80.56 189 GLU A N 1
ATOM 1425 C CA . GLU A 1 189 ? 7.878 -0.193 15.430 1.00 80.56 189 GLU A CA 1
ATOM 1426 C C . GLU A 1 189 ? 8.833 0.635 14.561 1.00 80.56 189 GLU A C 1
ATOM 1428 O O . GLU A 1 189 ? 9.887 1.035 15.054 1.00 80.56 189 GLU A O 1
ATOM 1433 N N . LEU A 1 190 ? 8.427 1.017 13.342 1.00 72.50 190 LEU A N 1
ATOM 1434 C CA . LEU A 1 190 ? 9.197 1.936 12.485 1.00 72.50 190 LEU A CA 1
ATOM 1435 C C . LEU A 1 190 ? 9.416 3.318 13.125 1.00 72.50 190 LEU A C 1
ATOM 1437 O O . LEU A 1 190 ? 10.402 3.985 12.825 1.00 72.50 190 LEU A O 1
ATOM 1441 N N . PHE A 1 191 ? 8.521 3.739 14.024 1.00 72.06 191 PHE A N 1
ATOM 1442 C CA . PHE A 1 191 ? 8.610 5.005 14.762 1.00 72.06 191 PHE A CA 1
ATOM 1443 C C . PHE A 1 191 ? 9.037 4.814 16.229 1.00 72.06 191 PHE A C 1
ATOM 1445 O O . PHE A 1 191 ? 8.962 5.755 17.020 1.00 72.06 191 PHE A O 1
ATOM 1452 N N . GLY A 1 192 ? 9.435 3.599 16.630 1.00 79.94 192 GLY A N 1
ATOM 1453 C CA . GLY A 1 192 ? 9.795 3.268 18.014 1.00 79.94 192 GLY A CA 1
ATOM 1454 C C . GLY A 1 192 ? 8.616 3.230 18.999 1.00 79.94 192 GLY A C 1
ATOM 1455 O O . GLY A 1 192 ? 8.825 3.200 20.211 1.00 79.94 192 GLY A O 1
ATOM 1456 N N . LEU A 1 193 ? 7.373 3.227 18.506 1.00 86.94 193 LEU A N 1
ATOM 1457 C CA . LEU A 1 193 ? 6.140 3.260 19.298 1.00 86.94 193 LEU A CA 1
ATOM 1458 C C . LEU A 1 193 ? 5.159 2.176 18.807 1.00 86.94 193 LEU A C 1
ATOM 1460 O O . LEU A 1 193 ? 4.226 2.493 18.070 1.00 86.94 193 LEU A O 1
ATOM 1464 N N . PRO A 1 194 ? 5.289 0.902 19.227 1.00 86.31 194 PRO A N 1
ATOM 1465 C CA . PRO A 1 194 ? 4.494 -0.212 18.681 1.00 86.31 194 PRO A CA 1
ATOM 1466 C C . PRO A 1 194 ? 2.967 -0.031 18.770 1.00 86.31 194 PRO A C 1
ATOM 1468 O O . PRO A 1 194 ? 2.218 -0.528 17.937 1.00 86.31 194 PRO A O 1
ATOM 1471 N N . PHE A 1 195 ? 2.480 0.723 19.758 1.00 89.69 195 PHE A N 1
ATOM 1472 C CA . PHE A 1 195 ? 1.051 1.000 19.945 1.00 89.69 195 PHE A CA 1
ATOM 1473 C C . PHE A 1 195 ? 0.507 2.130 19.050 1.00 89.69 195 PHE A C 1
ATOM 1475 O O . PHE A 1 195 ? -0.704 2.353 18.999 1.00 89.69 195 PHE A O 1
ATOM 1482 N N . PHE A 1 196 ? 1.383 2.863 18.355 1.00 90.56 196 PHE A N 1
ATOM 1483 C CA . PHE A 1 196 ? 1.067 4.123 17.677 1.00 90.56 196 PHE A CA 1
ATOM 1484 C C . PHE A 1 196 ? -0.112 4.013 16.707 1.00 90.56 196 PHE A C 1
ATOM 1486 O O . PHE A 1 196 ? -1.002 4.864 16.732 1.00 90.56 196 PHE A O 1
ATOM 1493 N N . ALA A 1 197 ? -0.149 2.952 15.898 1.00 92.69 197 ALA A N 1
ATOM 1494 C CA . ALA A 1 197 ? -1.147 2.756 14.848 1.00 92.69 197 ALA A CA 1
ATOM 1495 C C . ALA A 1 197 ? -2.332 1.860 15.263 1.00 92.69 197 ALA A C 1
ATOM 1497 O O . ALA A 1 197 ? -3.258 1.670 14.480 1.00 92.69 197 ALA A O 1
ATOM 1498 N N . GLN A 1 198 ? -2.371 1.336 16.496 1.00 93.94 198 GLN A N 1
ATOM 1499 C CA . GLN A 1 198 ? -3.421 0.386 16.906 1.00 93.94 198 GLN A CA 1
ATOM 1500 C C . GLN A 1 198 ? -4.836 0.986 16.890 1.00 93.94 198 GLN A C 1
ATOM 1502 O O . GLN A 1 198 ? -5.810 0.269 16.661 1.00 93.94 198 GLN A O 1
ATOM 1507 N N . TYR A 1 199 ? -4.964 2.308 17.035 1.00 94.31 199 TYR A N 1
ATOM 1508 C CA . TYR A 1 199 ? -6.257 2.996 16.951 1.00 94.31 199 TYR A CA 1
ATOM 1509 C C . TYR A 1 199 ? -6.889 2.948 15.549 1.00 94.31 199 TYR A C 1
ATOM 1511 O O . TYR A 1 199 ? -8.075 3.251 15.413 1.00 94.31 199 TYR A O 1
ATOM 1519 N N . PHE A 1 200 ? -6.137 2.556 14.509 1.00 93.75 200 PHE A N 1
ATOM 1520 C CA . PHE A 1 200 ? -6.674 2.366 13.155 1.00 93.75 200 PHE A CA 1
ATOM 1521 C C . PHE A 1 200 ? -7.793 1.308 13.154 1.00 93.75 200 PHE A C 1
ATOM 1523 O O . PHE A 1 200 ? -8.686 1.353 12.313 1.00 93.75 200 PHE A O 1
ATOM 1530 N N . SER A 1 201 ? -7.785 0.396 14.134 1.00 92.56 201 SER A N 1
ATOM 1531 C CA . SER A 1 201 ? -8.813 -0.631 14.358 1.00 92.56 201 SER A CA 1
ATOM 1532 C C . SER A 1 201 ? -10.226 -0.080 14.566 1.00 92.56 201 SER A C 1
ATOM 1534 O O . SER A 1 201 ? -11.204 -0.792 14.343 1.00 92.56 201 SER A O 1
ATOM 1536 N N . HIS A 1 202 ? -10.358 1.192 14.951 1.00 92.62 202 HIS A N 1
ATOM 1537 C CA . HIS A 1 202 ? -11.658 1.837 15.124 1.00 92.62 202 HIS A CA 1
ATOM 1538 C C . HIS A 1 202 ? -12.299 2.302 13.810 1.00 92.62 202 HIS A C 1
ATOM 1540 O O . HIS A 1 202 ? -13.483 2.640 13.813 1.00 92.62 202 HIS A O 1
ATOM 1546 N N . GLY A 1 203 ? -11.543 2.337 12.709 1.00 91.81 203 GLY A N 1
ATOM 1547 C CA . GLY A 1 203 ? -12.080 2.602 11.377 1.00 91.81 203 GLY A CA 1
ATOM 1548 C C . GLY A 1 203 ? -12.719 1.359 10.758 1.00 91.81 203 GLY A C 1
ATOM 1549 O O . GLY A 1 203 ? -12.343 0.225 11.068 1.00 91.81 203 GLY A O 1
ATOM 1550 N N . ARG A 1 204 ? -13.675 1.551 9.849 1.00 93.38 204 ARG A N 1
ATOM 1551 C CA . ARG A 1 204 ? -14.261 0.476 9.035 1.00 93.38 204 ARG A CA 1
ATOM 1552 C C . ARG A 1 204 ? -13.816 0.547 7.580 1.00 93.38 204 ARG A C 1
ATOM 1554 O O . ARG A 1 204 ? -13.697 1.620 6.998 1.00 93.38 204 ARG A O 1
ATOM 1561 N N . SER A 1 205 ? -13.648 -0.624 6.977 1.00 95.94 205 SER A N 1
ATOM 1562 C CA . SER A 1 205 ? -13.478 -0.799 5.528 1.00 95.94 205 SER A CA 1
ATOM 1563 C C . SER A 1 205 ? -14.844 -0.817 4.825 1.00 95.94 205 SER A C 1
ATOM 1565 O O . SER A 1 205 ? -15.864 -0.885 5.516 1.00 95.94 205 SER A O 1
ATOM 1567 N N . ASN A 1 206 ? -14.939 -0.705 3.497 1.00 97.56 206 ASN A N 1
ATOM 1568 C CA . ASN A 1 206 ? -16.218 -0.867 2.773 1.00 97.56 206 ASN A CA 1
ATOM 1569 C C . ASN A 1 206 ? -16.490 -2.318 2.361 1.00 97.56 206 ASN A C 1
ATOM 1571 O O . ASN A 1 206 ? -17.573 -2.609 1.853 1.00 97.56 206 ASN A O 1
ATOM 1575 N N . ALA A 1 207 ? -15.533 -3.216 2.585 1.00 98.12 207 ALA A N 1
ATOM 1576 C CA . ALA A 1 207 ? -15.677 -4.626 2.286 1.00 98.12 207 ALA A CA 1
ATOM 1577 C C . ALA A 1 207 ? -16.534 -5.382 3.315 1.00 98.12 207 ALA A C 1
ATOM 1579 O O . ALA A 1 207 ? -16.599 -5.040 4.501 1.00 98.12 207 ALA A O 1
ATOM 1580 N N . TYR A 1 208 ? -17.152 -6.463 2.848 1.00 98.12 208 TYR A N 1
ATOM 1581 C CA . TYR A 1 208 ? -17.914 -7.420 3.643 1.00 98.12 208 TYR A CA 1
ATOM 1582 C C . TYR A 1 208 ? -17.147 -8.744 3.711 1.00 98.12 208 TYR A C 1
ATOM 1584 O O . TYR A 1 208 ? -16.802 -9.337 2.683 1.00 98.12 208 TYR A O 1
ATOM 1592 N N . GLU A 1 209 ? -16.846 -9.194 4.928 1.00 95.12 209 GLU A N 1
ATOM 1593 C CA . GLU A 1 209 ? -16.090 -10.428 5.152 1.00 95.12 209 GLU A CA 1
ATOM 1594 C C . GLU A 1 209 ? -16.904 -11.636 4.671 1.00 95.12 209 GLU A C 1
ATOM 1596 O O . GLU A 1 209 ? -18.087 -11.758 4.986 1.00 95.12 209 GLU A O 1
ATOM 1601 N N . ALA A 1 210 ? -16.272 -12.519 3.897 1.00 93.94 210 ALA A N 1
ATOM 1602 C CA . ALA A 1 210 ? -16.871 -13.744 3.366 1.00 93.94 210 ALA A CA 1
ATOM 1603 C C . ALA A 1 210 ? -18.201 -13.556 2.602 1.00 93.94 210 ALA A C 1
ATOM 1605 O O . ALA A 1 210 ? -18.965 -14.511 2.465 1.00 93.94 210 ALA A O 1
ATOM 1606 N N . ALA A 1 211 ? -18.460 -12.362 2.057 1.00 97.50 211 ALA A N 1
ATOM 1607 C CA . ALA A 1 211 ? -19.634 -12.109 1.226 1.00 97.50 211 ALA A CA 1
ATOM 1608 C C . ALA A 1 211 ? -19.709 -13.078 0.026 1.00 97.50 211 ALA A C 1
ATOM 1610 O O . ALA A 1 211 ? -18.675 -13.560 -0.454 1.00 97.50 211 ALA A O 1
ATOM 1611 N N . PRO A 1 212 ? -20.911 -13.398 -0.480 1.00 97.31 212 PRO A N 1
ATOM 1612 C CA . PRO A 1 212 ? -21.035 -14.180 -1.704 1.00 97.31 212 PRO A CA 1
ATOM 1613 C C . PRO A 1 212 ? -20.390 -13.434 -2.878 1.00 97.31 212 PRO A C 1
ATOM 1615 O O . PRO A 1 212 ? -20.430 -12.202 -2.946 1.00 97.31 212 PRO A O 1
ATOM 1618 N N . LEU A 1 213 ? -19.796 -14.182 -3.809 1.00 98.31 213 LEU A N 1
ATOM 1619 C CA . LEU A 1 213 ? -19.317 -13.622 -5.070 1.00 98.31 213 LEU A CA 1
ATOM 1620 C C . LEU A 1 213 ? -20.507 -13.056 -5.863 1.00 98.31 213 LEU A C 1
ATOM 1622 O O . LEU A 1 213 ? -21.633 -13.545 -5.746 1.00 98.31 213 LEU A O 1
ATOM 1626 N N . LEU A 1 214 ? -20.276 -12.011 -6.659 1.00 98.12 214 LEU A N 1
ATOM 1627 C CA . LEU A 1 214 ? -21.295 -11.480 -7.561 1.00 98.12 214 LEU A CA 1
ATOM 1628 C C . LEU A 1 214 ? -21.833 -12.591 -8.479 1.00 98.12 214 LEU A C 1
ATOM 1630 O O . LEU A 1 214 ? -21.070 -13.284 -9.152 1.00 98.12 214 LEU A O 1
ATOM 1634 N N . ALA A 1 215 ? -23.157 -12.745 -8.519 1.00 95.69 215 ALA A N 1
ATOM 1635 C CA . ALA A 1 215 ? -23.803 -13.779 -9.319 1.00 95.69 215 ALA A CA 1
ATOM 1636 C C . ALA A 1 215 ? -23.422 -13.652 -10.804 1.00 95.69 215 ALA A C 1
ATOM 1638 O O . ALA A 1 215 ? -23.532 -12.577 -11.394 1.00 95.69 215 ALA A O 1
ATOM 1639 N N . GLY A 1 216 ? -22.986 -14.761 -11.406 1.00 94.00 216 GLY A N 1
ATOM 1640 C CA . GLY A 1 216 ? -22.556 -14.798 -12.806 1.00 94.00 216 GLY A CA 1
ATOM 1641 C C . GLY A 1 216 ? -21.163 -14.213 -13.068 1.00 94.00 216 GLY A C 1
ATOM 1642 O O . GLY A 1 216 ? -20.787 -14.084 -14.231 1.00 94.00 216 GLY A O 1
ATOM 1643 N N . ALA A 1 217 ? -20.392 -13.869 -12.030 1.00 95.75 217 ALA A N 1
ATOM 1644 C CA . ALA A 1 217 ? -19.002 -13.463 -12.198 1.00 95.75 217 ALA A CA 1
ATOM 1645 C C . ALA A 1 217 ? -18.180 -14.581 -12.858 1.00 95.75 217 ALA A C 1
ATOM 1647 O O . ALA A 1 217 ? -18.140 -15.714 -12.382 1.00 95.75 217 ALA A O 1
ATOM 1648 N N . ALA A 1 218 ? -17.512 -14.243 -13.957 1.00 96.19 218 ALA A N 1
ATOM 1649 C CA . ALA A 1 218 ? -16.618 -15.124 -14.693 1.00 96.19 218 ALA A CA 1
ATOM 1650 C C . ALA A 1 218 ? -15.575 -14.283 -15.436 1.00 96.19 218 ALA A C 1
ATOM 1652 O O . ALA A 1 218 ? -15.866 -13.154 -15.833 1.00 96.19 218 ALA A O 1
ATOM 1653 N N . GLN A 1 219 ? -14.383 -14.847 -15.651 1.00 96.00 219 GLN A N 1
ATOM 1654 C CA . GLN A 1 219 ? -13.249 -14.172 -16.298 1.00 96.00 219 GLN A CA 1
ATOM 1655 C C . GLN A 1 219 ? -12.941 -12.794 -15.684 1.00 96.00 219 GLN A C 1
ATOM 1657 O O . GLN A 1 219 ? -12.684 -11.821 -16.394 1.00 96.00 219 GLN A O 1
ATOM 1662 N N . LEU A 1 220 ? -12.999 -12.698 -14.354 1.00 98.25 220 LEU A N 1
ATOM 1663 C CA . LEU A 1 220 ? -12.646 -11.482 -13.635 1.00 98.25 220 LEU A CA 1
ATOM 1664 C C . LEU A 1 220 ? -11.176 -11.144 -13.922 1.00 98.25 220 LEU A C 1
ATOM 1666 O O . LEU A 1 220 ? -10.311 -11.993 -13.689 1.00 98.25 220 LEU A O 1
ATOM 1670 N N . PRO A 1 221 ? -10.861 -9.922 -14.389 1.00 98.50 221 PRO A N 1
ATOM 1671 C CA . PRO A 1 221 ? -9.478 -9.506 -14.534 1.00 98.50 221 PRO A CA 1
ATOM 1672 C C . PRO A 1 221 ? -8.810 -9.485 -13.163 1.00 98.50 221 PRO A C 1
ATOM 1674 O O . PRO A 1 221 ? -9.353 -8.952 -12.187 1.00 98.50 221 PRO A O 1
ATOM 1677 N N . VAL A 1 222 ? -7.624 -10.079 -13.109 1.00 98.88 222 VAL A N 1
ATOM 1678 C CA . VAL A 1 222 ? -6.875 -10.268 -11.871 1.00 98.88 222 VAL A CA 1
ATOM 1679 C C . VAL A 1 222 ? -5.860 -9.155 -11.691 1.00 98.88 222 VAL A C 1
ATOM 1681 O O . VAL A 1 222 ? -5.129 -8.823 -12.624 1.00 98.88 222 VAL A O 1
ATOM 1684 N N . VAL A 1 223 ? -5.767 -8.631 -10.471 1.00 98.94 223 VAL A N 1
ATOM 1685 C CA . VAL A 1 223 ? -4.668 -7.760 -10.046 1.00 98.94 223 VAL A CA 1
ATOM 1686 C C . VAL A 1 223 ? -3.988 -8.359 -8.819 1.00 98.94 223 VAL A C 1
ATOM 1688 O O . VAL A 1 223 ? -4.636 -8.626 -7.810 1.00 98.94 223 VAL A O 1
ATOM 1691 N N . VAL A 1 224 ? -2.674 -8.554 -8.885 1.00 98.88 224 VAL A N 1
ATOM 1692 C CA . VAL A 1 224 ? -1.863 -8.988 -7.741 1.00 98.88 224 VAL A CA 1
ATOM 1693 C C . VAL A 1 224 ? -1.180 -7.784 -7.107 1.00 98.88 224 VAL A C 1
ATOM 1695 O O . VAL A 1 224 ? -0.598 -6.954 -7.803 1.00 98.88 224 VAL A O 1
ATOM 1698 N N . PHE A 1 225 ? -1.229 -7.704 -5.780 1.00 98.81 225 PHE A N 1
ATOM 1699 C CA . PHE A 1 225 ? -0.610 -6.645 -4.989 1.00 98.81 225 PHE A CA 1
ATOM 1700 C C . PHE A 1 225 ? 0.423 -7.202 -4.005 1.00 98.81 225 PHE A C 1
ATOM 1702 O O . PHE A 1 225 ? 0.199 -8.237 -3.382 1.00 98.81 225 PHE A O 1
ATOM 1709 N N . SER A 1 226 ? 1.531 -6.481 -3.819 1.00 98.44 226 SER A N 1
ATOM 1710 C CA . SER A 1 226 ? 2.460 -6.683 -2.697 1.00 98.44 226 SER A CA 1
ATOM 1711 C C . SER A 1 226 ? 2.632 -5.373 -1.938 1.00 98.44 226 SER A C 1
ATOM 1713 O O . SER A 1 226 ? 2.767 -4.301 -2.534 1.00 98.44 226 SER A O 1
ATOM 1715 N N . HIS A 1 227 ? 2.631 -5.486 -0.614 1.00 97.44 227 HIS A N 1
ATOM 1716 C CA . HIS A 1 227 ? 2.797 -4.378 0.321 1.00 97.44 227 HIS A CA 1
ATOM 1717 C C . HIS A 1 227 ? 4.235 -3.816 0.324 1.00 97.44 227 HIS A C 1
ATOM 1719 O O . HIS A 1 227 ? 5.129 -4.363 -0.318 1.00 97.44 227 HIS A O 1
ATOM 1725 N N . GLY A 1 228 ? 4.471 -2.719 1.045 1.00 94.06 228 GLY A N 1
ATOM 1726 C CA . GLY A 1 228 ? 5.818 -2.191 1.284 1.00 94.06 228 GLY A CA 1
ATOM 1727 C C . GLY A 1 228 ? 6.614 -3.059 2.260 1.00 94.06 228 GLY A C 1
ATOM 1728 O O . GLY A 1 228 ? 6.044 -3.881 2.974 1.00 94.06 228 GLY A O 1
ATOM 1729 N N . TYR A 1 229 ? 7.935 -2.904 2.312 1.00 90.94 229 TYR A N 1
ATOM 1730 C CA . TYR A 1 229 ? 8.752 -3.675 3.255 1.00 90.94 229 TYR A CA 1
ATOM 1731 C C . TYR A 1 229 ? 8.282 -3.442 4.702 1.00 90.94 229 TYR A C 1
ATOM 1733 O O . TYR A 1 229 ? 7.913 -2.321 5.049 1.00 90.94 229 TYR A O 1
ATOM 1741 N N . HIS A 1 230 ? 8.231 -4.497 5.522 1.00 89.38 230 HIS A N 1
ATOM 1742 C CA . HIS A 1 230 ? 7.733 -4.453 6.905 1.00 89.38 230 HIS A CA 1
ATOM 1743 C C . HIS A 1 230 ? 6.252 -4.029 7.081 1.00 89.38 230 HIS A C 1
ATOM 1745 O O . HIS A 1 230 ? 5.778 -3.848 8.200 1.00 89.38 230 HIS A O 1
ATOM 1751 N N . ALA A 1 231 ? 5.480 -3.913 5.993 1.00 92.06 231 ALA A N 1
ATOM 1752 C CA . ALA A 1 231 ? 4.046 -3.621 6.033 1.00 92.06 231 ALA A CA 1
ATOM 1753 C C . ALA A 1 231 ? 3.190 -4.907 6.017 1.00 92.06 231 ALA A C 1
ATOM 1755 O O . ALA A 1 231 ? 3.641 -5.957 6.465 1.00 92.06 231 ALA A O 1
ATOM 1756 N N . PHE A 1 232 ? 1.935 -4.847 5.559 1.00 95.38 232 PHE A N 1
ATOM 1757 C CA . PHE A 1 232 ? 0.985 -5.970 5.617 1.00 95.38 232 PHE A CA 1
ATOM 1758 C C . PHE A 1 232 ? -0.010 -5.953 4.447 1.00 95.38 232 PHE A C 1
ATOM 1760 O O . PHE A 1 232 ? -0.193 -4.922 3.798 1.00 95.38 232 PHE A O 1
ATOM 1767 N N . ALA A 1 233 ? -0.701 -7.071 4.189 1.00 96.12 233 ALA A N 1
ATOM 1768 C CA . ALA A 1 233 ? -1.584 -7.228 3.022 1.00 96.12 233 ALA A CA 1
ATOM 1769 C C . ALA A 1 233 ? -2.710 -6.181 2.925 1.00 96.12 233 ALA A C 1
ATOM 1771 O O . ALA A 1 233 ? -3.191 -5.899 1.829 1.00 96.12 233 ALA A O 1
ATOM 1772 N N . GLY A 1 234 ? -3.140 -5.609 4.051 1.00 95.38 234 GLY A N 1
ATOM 1773 C CA . GLY A 1 234 ? -4.209 -4.609 4.124 1.00 95.38 234 GLY A CA 1
ATOM 1774 C C . GLY A 1 234 ? -3.758 -3.146 4.057 1.00 95.38 234 GLY A C 1
ATOM 1775 O O . GLY A 1 234 ? -4.596 -2.279 4.275 1.00 95.38 234 GLY A O 1
ATOM 1776 N N . GLN A 1 235 ? -2.481 -2.844 3.789 1.00 94.88 235 GLN A N 1
ATOM 1777 C CA . GLN A 1 235 ? -1.935 -1.477 3.913 1.00 94.88 235 GLN A CA 1
ATOM 1778 C C . GLN A 1 235 ? -2.561 -0.407 2.990 1.00 94.88 235 GLN A C 1
ATOM 1780 O O . GLN A 1 235 ? -2.406 0.788 3.238 1.00 94.88 235 GLN A O 1
ATOM 1785 N N . SER A 1 236 ? -3.206 -0.839 1.904 1.00 96.69 236 SER A N 1
ATOM 1786 C CA . SER A 1 236 ? -3.778 0.006 0.847 1.00 96.69 236 SER A CA 1
ATOM 1787 C C . SER A 1 236 ? -5.182 -0.501 0.493 1.00 96.69 236 SER A C 1
ATOM 1789 O O . SER A 1 236 ? -5.514 -0.699 -0.678 1.00 96.69 236 SER A O 1
ATOM 1791 N N . SER A 1 237 ? -5.988 -0.804 1.513 1.00 97.88 237 SER A N 1
ATOM 1792 C CA . SER A 1 237 ? -7.320 -1.397 1.370 1.00 97.88 237 SER A CA 1
ATOM 1793 C C . SER A 1 237 ? -8.263 -0.496 0.575 1.00 97.88 237 SER A C 1
ATOM 1795 O O . SER A 1 237 ? -9.047 -1.017 -0.213 1.00 97.88 237 SER A O 1
ATOM 1797 N N . ALA A 1 238 ? -8.151 0.834 0.691 1.00 98.19 238 ALA A N 1
ATOM 1798 C CA . ALA A 1 238 ? -8.975 1.753 -0.102 1.00 98.19 238 ALA A CA 1
ATOM 1799 C C . ALA A 1 238 ? -8.771 1.559 -1.617 1.00 98.19 238 ALA A C 1
ATOM 1801 O O . ALA A 1 238 ? -9.733 1.612 -2.384 1.00 98.19 238 ALA A O 1
ATOM 1802 N N . LEU A 1 239 ? -7.536 1.270 -2.045 1.00 98.69 239 LEU A N 1
ATOM 1803 C CA . LEU A 1 239 ? -7.219 0.966 -3.441 1.00 98.69 239 LEU A CA 1
ATOM 1804 C C . LEU A 1 239 ? -7.713 -0.428 -3.853 1.00 98.69 239 LEU A C 1
ATOM 1806 O O . LEU A 1 239 ? -8.266 -0.586 -4.943 1.00 98.69 239 LEU A O 1
ATOM 1810 N N . MET A 1 240 ? -7.558 -1.437 -2.987 1.00 98.75 240 MET A N 1
ATOM 1811 C CA . MET A 1 240 ? -8.049 -2.791 -3.282 1.00 98.75 240 MET A CA 1
ATOM 1812 C C . MET A 1 240 ? -9.574 -2.800 -3.454 1.00 98.75 240 MET A C 1
ATOM 1814 O O . MET A 1 240 ? -10.092 -3.406 -4.391 1.00 98.75 240 MET A O 1
ATOM 1818 N N . GLU A 1 241 ? -10.295 -2.074 -2.595 1.00 98.81 241 GLU A N 1
ATOM 1819 C CA . GLU A 1 241 ? -11.748 -1.914 -2.688 1.00 98.81 241 GLU A CA 1
ATOM 1820 C C . GLU A 1 241 ? -12.163 -1.114 -3.930 1.00 98.81 241 GLU A C 1
ATOM 1822 O O . GLU A 1 241 ? -13.149 -1.463 -4.583 1.00 98.81 241 GLU A O 1
ATOM 1827 N N . ALA A 1 242 ? -11.409 -0.074 -4.308 1.00 98.75 242 ALA A N 1
ATOM 1828 C CA . ALA A 1 242 ? -11.673 0.690 -5.526 1.00 98.75 242 ALA A CA 1
ATOM 1829 C C . ALA A 1 242 ? -11.601 -0.189 -6.785 1.00 98.75 242 ALA A C 1
ATOM 1831 O O . ALA A 1 242 ? -12.497 -0.126 -7.630 1.00 98.75 242 ALA A O 1
ATOM 1832 N N . LEU A 1 243 ? -10.601 -1.065 -6.880 1.00 98.81 243 LEU A N 1
ATOM 1833 C CA . LEU A 1 243 ? -10.488 -2.029 -7.976 1.00 98.81 243 LEU A CA 1
ATOM 1834 C C . LEU A 1 243 ? -11.585 -3.102 -7.902 1.00 98.81 243 LEU A C 1
ATOM 1836 O O . LEU A 1 243 ? -12.292 -3.336 -8.882 1.00 98.81 243 LEU A O 1
ATOM 1840 N N . ALA A 1 244 ? -11.807 -3.711 -6.738 1.00 98.81 244 ALA A N 1
ATOM 1841 C CA . ALA A 1 244 ? -12.823 -4.753 -6.580 1.00 98.81 244 ALA A CA 1
ATOM 1842 C C . ALA A 1 244 ? -14.244 -4.256 -6.899 1.00 98.81 244 ALA A C 1
ATOM 1844 O O . ALA A 1 244 ? -14.993 -4.926 -7.611 1.00 98.81 244 ALA A O 1
ATOM 1845 N N . SER A 1 245 ? -14.591 -3.038 -6.469 1.00 98.75 245 SER A N 1
ATOM 1846 C CA . SER A 1 245 ? -15.884 -2.409 -6.784 1.00 98.75 245 SER A CA 1
ATOM 1847 C C . SER A 1 245 ? -16.081 -2.143 -8.282 1.00 98.75 245 SER A C 1
ATOM 1849 O O . SER A 1 245 ? -17.217 -2.003 -8.730 1.00 98.75 245 SER A O 1
ATOM 1851 N N . ARG A 1 246 ? -14.996 -2.106 -9.072 1.00 97.88 246 ARG A N 1
ATOM 1852 C CA . ARG A 1 246 ? -14.993 -2.001 -10.544 1.00 97.88 246 ARG A CA 1
ATOM 1853 C C . ARG A 1 246 ? -14.939 -3.365 -11.237 1.00 97.88 246 ARG A C 1
ATOM 1855 O O . ARG A 1 246 ? -14.782 -3.424 -12.455 1.00 97.88 246 ARG A O 1
ATOM 1862 N N . GLY A 1 247 ? -15.070 -4.462 -10.493 1.00 98.00 247 GLY A N 1
ATOM 1863 C CA . GLY A 1 247 ? -15.153 -5.820 -11.033 1.00 98.00 247 GLY A CA 1
ATOM 1864 C C . GLY A 1 247 ? -13.802 -6.495 -11.274 1.00 98.00 247 GLY A C 1
ATOM 1865 O O . GLY A 1 247 ? -13.708 -7.338 -12.162 1.00 98.00 247 GLY A O 1
ATOM 1866 N N . TYR A 1 248 ? -12.756 -6.109 -10.543 1.00 98.75 248 TYR A N 1
ATOM 1867 C CA . TYR A 1 248 ? -11.489 -6.848 -10.509 1.00 98.75 248 TYR A CA 1
ATOM 1868 C C . TYR A 1 248 ? -11.488 -7.881 -9.376 1.00 98.75 248 TYR A C 1
ATOM 1870 O O . TYR A 1 248 ? -12.072 -7.649 -8.317 1.00 98.75 248 TYR A O 1
ATOM 1878 N N . ALA A 1 249 ? -10.785 -8.996 -9.575 1.00 98.81 249 ALA A N 1
ATOM 1879 C CA . ALA A 1 249 ? -10.366 -9.870 -8.484 1.00 98.81 249 ALA A CA 1
ATOM 1880 C C . ALA A 1 249 ? -8.955 -9.456 -8.052 1.00 98.81 249 ALA A C 1
ATOM 1882 O O . ALA A 1 249 ? -7.997 -9.571 -8.817 1.00 98.81 249 ALA A O 1
ATOM 1883 N N . VAL A 1 250 ? -8.823 -8.930 -6.838 1.00 98.88 250 VAL A N 1
ATOM 1884 C CA . VAL A 1 250 ? -7.556 -8.396 -6.332 1.00 98.88 250 VAL A CA 1
ATOM 1885 C C . VAL A 1 250 ? -6.997 -9.335 -5.278 1.00 98.88 250 VAL A C 1
ATOM 1887 O O . VAL A 1 250 ? -7.689 -9.608 -4.303 1.00 98.88 250 VAL A O 1
ATOM 1890 N N . TYR A 1 251 ? -5.757 -9.797 -5.439 1.00 98.88 251 TYR A N 1
ATOM 1891 C CA . TYR A 1 251 ? -5.068 -10.681 -4.494 1.00 98.88 251 TYR A CA 1
ATOM 1892 C C . TYR A 1 251 ? -3.837 -9.973 -3.918 1.00 98.88 251 TYR A C 1
ATOM 1894 O O . TYR A 1 251 ? -2.847 -9.762 -4.615 1.00 98.88 251 TYR A O 1
ATOM 1902 N N . SER A 1 252 ? -3.895 -9.604 -2.640 1.00 98.75 252 SER A N 1
ATOM 1903 C CA . SER A 1 252 ? -2.779 -9.012 -1.899 1.00 98.75 252 SER A CA 1
ATOM 1904 C C . SER A 1 252 ? -2.014 -10.079 -1.137 1.00 98.75 252 SER A C 1
ATOM 1906 O O . SER A 1 252 ? -2.589 -10.794 -0.312 1.00 98.75 252 SER A O 1
ATOM 1908 N N . LEU A 1 253 ? -0.718 -10.170 -1.410 1.00 97.94 253 LEU A N 1
ATOM 1909 C CA . LEU A 1 253 ? 0.188 -11.142 -0.822 1.00 97.94 253 LEU A CA 1
ATOM 1910 C C . LEU A 1 253 ? 0.937 -10.536 0.365 1.00 97.94 253 LEU A C 1
ATOM 1912 O O . LEU A 1 253 ? 1.524 -9.459 0.243 1.00 97.94 253 LEU A O 1
ATOM 1916 N N . GLN A 1 254 ? 0.951 -11.244 1.496 1.00 97.50 254 GLN A N 1
ATOM 1917 C CA . GLN A 1 254 ? 1.770 -10.907 2.656 1.00 97.50 254 GLN A CA 1
ATOM 1918 C C . GLN A 1 254 ? 2.982 -11.833 2.764 1.00 97.50 254 GLN A C 1
ATOM 1920 O O . GLN A 1 254 ? 2.852 -13.047 2.942 1.00 97.50 254 GLN A O 1
ATOM 1925 N N . HIS A 1 255 ? 4.164 -11.230 2.679 1.00 96.88 255 HIS A N 1
ATOM 1926 C CA . HIS A 1 255 ? 5.449 -11.919 2.673 1.00 96.88 255 HIS A CA 1
ATOM 1927 C C . HIS A 1 255 ? 5.938 -12.141 4.110 1.00 96.88 255 HIS A C 1
ATOM 1929 O O . HIS A 1 255 ? 6.665 -11.310 4.648 1.00 96.88 255 HIS A O 1
ATOM 1935 N N . THR A 1 256 ? 5.543 -13.256 4.737 1.00 95.81 256 THR A N 1
ATOM 1936 C CA . THR A 1 256 ? 5.853 -13.568 6.151 1.00 95.81 256 THR A CA 1
ATOM 1937 C C . THR A 1 256 ? 7.326 -13.345 6.520 1.00 95.81 256 THR A C 1
ATOM 1939 O O . THR A 1 256 ? 8.221 -13.527 5.690 1.00 95.81 256 THR A O 1
ATOM 1942 N N . HIS A 1 257 ? 7.574 -12.968 7.780 1.00 92.88 257 HIS A N 1
ATOM 1943 C CA . HIS A 1 257 ? 8.862 -12.534 8.352 1.00 92.88 257 HIS A CA 1
ATOM 1944 C C . HIS A 1 257 ? 9.401 -11.191 7.836 1.00 92.88 257 HIS A C 1
ATOM 1946 O O . HIS A 1 257 ? 9.876 -10.395 8.638 1.00 92.88 257 HIS A O 1
ATOM 1952 N N . ASP A 1 258 ? 9.294 -10.912 6.539 1.00 91.69 258 ASP A N 1
ATOM 1953 C CA . ASP A 1 258 ? 9.682 -9.624 5.940 1.00 91.69 258 ASP A CA 1
ATOM 1954 C C . ASP A 1 258 ? 8.541 -8.587 5.939 1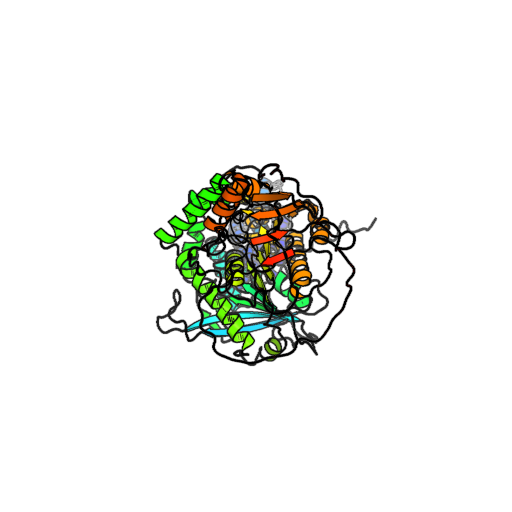.00 91.69 258 ASP A C 1
ATOM 1956 O O . ASP A 1 258 ? 8.743 -7.402 5.667 1.00 91.69 258 ASP A O 1
ATOM 1960 N N . SER A 1 259 ? 7.325 -9.033 6.244 1.00 92.75 259 SER A N 1
ATOM 1961 C CA . SER A 1 259 ? 6.169 -8.217 6.592 1.00 92.75 259 SER A CA 1
ATOM 1962 C C . SER A 1 259 ? 6.118 -7.955 8.100 1.00 92.75 259 SER A C 1
ATOM 1964 O O . SER A 1 259 ? 6.837 -8.575 8.885 1.00 92.75 259 SER A O 1
ATOM 1966 N N . ALA A 1 260 ? 5.173 -7.124 8.529 1.00 92.69 260 ALA A N 1
ATOM 1967 C CA . ALA A 1 260 ? 4.715 -7.123 9.911 1.00 92.69 260 ALA A CA 1
ATOM 1968 C C . ALA A 1 260 ? 4.154 -8.505 10.318 1.00 92.69 260 ALA A C 1
ATOM 1970 O O . ALA A 1 260 ? 3.978 -9.404 9.479 1.00 92.69 260 ALA A O 1
ATOM 1971 N N . GLY A 1 261 ? 3.840 -8.677 11.607 1.00 94.19 261 GLY A N 1
ATOM 1972 C CA . GLY A 1 261 ? 3.282 -9.928 12.120 1.00 94.19 261 GLY A CA 1
ATOM 1973 C C . GLY A 1 261 ? 2.057 -10.374 11.316 1.00 94.19 261 GLY A C 1
ATOM 1974 O O . GLY A 1 261 ? 1.137 -9.600 11.051 1.00 94.19 261 GLY A O 1
ATOM 1975 N N . THR A 1 262 ? 2.065 -11.625 10.873 1.00 96.38 262 THR A N 1
ATOM 1976 C CA . THR A 1 262 ? 1.049 -12.198 9.988 1.00 96.38 262 THR A CA 1
ATOM 1977 C C . THR A 1 262 ? 0.095 -13.057 10.795 1.00 96.38 262 THR A C 1
ATOM 1979 O O . THR A 1 262 ? 0.531 -13.977 11.482 1.00 96.38 262 THR A O 1
ATOM 1982 N N . VAL A 1 263 ? -1.201 -12.766 10.691 1.00 96.94 263 VAL A N 1
ATOM 1983 C CA . VAL A 1 263 ? -2.272 -13.549 11.314 1.00 96.94 263 VAL A CA 1
ATOM 1984 C C . VAL A 1 263 ? -2.971 -14.366 10.234 1.00 96.94 263 VAL A C 1
ATOM 1986 O O . VAL A 1 263 ? -3.514 -13.804 9.282 1.00 96.94 263 VAL A O 1
ATOM 1989 N N . PHE A 1 264 ? -2.959 -15.685 10.385 1.00 96.81 264 PHE A N 1
ATOM 1990 C CA . PHE A 1 264 ? -3.614 -16.617 9.477 1.00 96.81 264 PHE A CA 1
ATOM 1991 C C . PHE A 1 264 ? -5.078 -16.866 9.876 1.00 96.81 264 PHE A C 1
ATOM 1993 O O . PHE A 1 264 ? -5.440 -16.685 11.042 1.00 96.81 264 PHE A O 1
ATOM 2000 N N . PRO A 1 265 ? -5.944 -17.289 8.933 1.00 93.88 265 PRO A N 1
ATOM 2001 C CA . PRO A 1 265 ? -7.356 -17.561 9.224 1.00 93.88 265 PRO A CA 1
ATOM 2002 C C . PRO A 1 265 ? -7.598 -18.661 10.265 1.00 93.88 265 PRO A C 1
ATOM 2004 O O . PRO A 1 265 ? -8.649 -18.674 10.898 1.00 93.88 265 PRO A O 1
ATOM 2007 N N . ASP A 1 266 ? -6.641 -19.573 10.455 1.00 92.81 266 ASP A N 1
ATOM 2008 C CA . ASP A 1 266 ? -6.673 -20.612 11.494 1.00 92.81 266 ASP A CA 1
ATOM 2009 C C . ASP A 1 266 ? -6.325 -20.078 12.901 1.00 92.81 266 ASP A C 1
ATOM 2011 O O . ASP A 1 266 ? -6.368 -20.823 13.879 1.00 92.81 266 ASP A O 1
ATOM 2015 N N . GLY A 1 267 ? -5.986 -18.788 13.016 1.00 93.25 267 GLY A N 1
ATOM 2016 C CA . GLY A 1 267 ? -5.538 -18.136 14.246 1.00 93.25 267 GLY A CA 1
ATOM 2017 C C . GLY A 1 267 ? -4.030 -18.232 14.492 1.00 93.25 267 GLY A C 1
ATOM 2018 O O . GLY A 1 267 ? -3.537 -17.646 15.459 1.00 93.25 267 GLY A O 1
ATOM 2019 N N . GLY A 1 268 ? -3.283 -18.929 13.633 1.00 95.06 268 GLY A N 1
ATOM 2020 C CA . GLY A 1 268 ? -1.830 -18.992 13.689 1.00 95.06 268 GLY A CA 1
ATOM 2021 C C . GLY A 1 268 ? -1.201 -17.617 13.462 1.00 95.06 268 GLY A C 1
ATOM 2022 O O . GLY A 1 268 ? -1.649 -16.843 12.617 1.00 95.06 268 GLY A O 1
ATOM 2023 N N . VAL A 1 269 ? -0.138 -17.310 14.206 1.00 95.38 269 VAL A N 1
ATOM 2024 C CA . VAL A 1 269 ? 0.586 -16.040 14.083 1.00 95.38 269 VAL A CA 1
ATOM 2025 C C . VAL A 1 269 ? 2.045 -16.310 13.751 1.00 95.38 269 VAL A C 1
ATOM 2027 O O . VAL A 1 269 ? 2.725 -17.032 14.477 1.00 95.38 269 VAL A O 1
ATOM 2030 N N . VAL A 1 270 ? 2.530 -15.695 12.675 1.00 94.75 270 VAL A N 1
ATOM 2031 C CA . VAL A 1 270 ? 3.956 -15.641 12.338 1.00 94.75 270 VAL A CA 1
ATOM 2032 C C . VAL A 1 270 ? 4.461 -14.237 12.634 1.00 94.75 270 VAL A C 1
ATOM 2034 O O . VAL A 1 270 ? 3.974 -13.261 12.065 1.00 94.75 270 VAL A O 1
ATOM 2037 N N . ALA A 1 271 ? 5.425 -14.124 13.543 1.00 91.19 271 ALA A N 1
ATOM 2038 C CA . ALA A 1 271 ? 6.021 -12.842 13.897 1.00 91.19 271 ALA A CA 1
ATOM 2039 C C . ALA A 1 271 ? 6.856 -12.265 12.741 1.00 91.19 271 ALA A C 1
ATOM 2041 O O . ALA A 1 271 ? 7.418 -13.006 11.926 1.00 91.19 271 ALA A O 1
ATOM 2042 N N . ALA A 1 272 ? 6.957 -10.936 12.703 1.00 89.31 272 ALA A N 1
ATOM 2043 C CA . ALA A 1 272 ? 7.965 -10.264 11.894 1.00 89.31 272 ALA A CA 1
ATOM 2044 C C . ALA A 1 272 ? 9.367 -10.685 12.361 1.00 89.31 272 ALA A C 1
ATOM 2046 O O . ALA A 1 272 ? 9.584 -10.928 13.551 1.00 89.31 272 ALA A O 1
ATOM 2047 N N . ASP A 1 273 ? 10.319 -10.762 11.435 1.00 85.25 273 ASP A N 1
ATOM 2048 C CA . ASP A 1 273 ? 11.729 -10.905 11.781 1.00 85.25 273 ASP A CA 1
ATOM 2049 C C . ASP A 1 273 ? 12.188 -9.613 12.487 1.00 85.25 273 ASP A C 1
ATOM 2051 O O . ASP A 1 273 ? 12.087 -8.536 11.892 1.00 85.25 273 ASP A O 1
ATOM 2055 N N . PRO A 1 274 ? 12.715 -9.667 13.725 1.00 74.50 274 PRO A N 1
ATOM 2056 C CA . PRO A 1 274 ? 13.262 -8.485 14.393 1.00 74.50 274 PRO A CA 1
ATOM 2057 C C . PRO A 1 274 ? 14.345 -7.782 13.564 1.00 74.50 274 PRO A C 1
ATOM 2059 O O . PRO A 1 274 ? 14.490 -6.559 13.623 1.00 74.50 274 PRO A O 1
ATOM 2062 N N . ALA A 1 275 ? 15.085 -8.534 12.744 1.00 74.31 275 ALA A N 1
ATOM 2063 C CA . ALA A 1 275 ? 16.062 -7.956 11.839 1.00 74.31 275 ALA A CA 1
ATOM 2064 C C . ALA A 1 275 ? 15.410 -7.220 10.649 1.00 74.31 275 ALA A C 1
ATOM 2066 O O . ALA A 1 275 ? 16.054 -6.344 10.081 1.00 74.31 275 ALA A O 1
ATOM 2067 N N . ALA A 1 276 ? 14.143 -7.474 10.296 1.00 72.38 276 ALA A N 1
ATOM 2068 C CA . ALA A 1 276 ? 13.423 -6.705 9.272 1.00 72.38 276 ALA A CA 1
ATOM 2069 C C . ALA A 1 276 ? 13.189 -5.249 9.704 1.00 72.38 276 ALA A C 1
ATOM 2071 O O . ALA A 1 276 ? 13.385 -4.325 8.908 1.00 72.38 276 ALA A O 1
ATOM 2072 N N . ALA A 1 277 ? 12.849 -5.024 10.977 1.00 66.94 277 ALA A N 1
ATOM 2073 C CA . ALA A 1 277 ? 12.729 -3.676 11.532 1.00 66.94 277 ALA A CA 1
ATOM 2074 C C . ALA A 1 277 ? 14.090 -2.955 11.532 1.00 66.94 277 ALA A C 1
ATOM 2076 O O . ALA A 1 277 ? 14.181 -1.806 11.101 1.00 66.94 277 ALA A O 1
ATOM 2077 N N . ALA A 1 278 ? 15.169 -3.651 11.911 1.00 68.38 278 ALA A N 1
ATOM 2078 C CA . ALA A 1 278 ? 16.527 -3.099 11.865 1.00 68.38 278 ALA A CA 1
ATOM 2079 C C . ALA A 1 278 ? 16.982 -2.752 10.432 1.00 68.38 278 ALA A C 1
ATOM 2081 O O . ALA A 1 278 ? 17.566 -1.692 10.217 1.00 68.38 278 ALA A O 1
ATOM 2082 N N . ARG A 1 279 ? 16.664 -3.599 9.441 1.00 72.62 279 ARG A N 1
ATOM 2083 C CA . ARG A 1 279 ? 16.919 -3.337 8.010 1.00 72.62 279 ARG A CA 1
ATOM 2084 C C . ARG A 1 279 ? 16.136 -2.131 7.492 1.00 72.62 279 ARG A C 1
ATOM 2086 O O . ARG A 1 279 ? 16.660 -1.349 6.705 1.00 72.62 279 ARG A O 1
ATOM 2093 N N . SER A 1 280 ? 14.898 -1.960 7.952 1.00 66.31 280 SER A N 1
ATOM 2094 C CA . SER A 1 280 ? 14.093 -0.775 7.634 1.00 66.31 280 SER A CA 1
ATOM 2095 C C . SER A 1 280 ? 14.719 0.479 8.248 1.00 66.31 280 SER A C 1
ATOM 2097 O O . SER A 1 280 ? 14.904 1.477 7.559 1.00 66.31 280 SER A O 1
ATOM 2099 N N . ALA A 1 281 ? 15.149 0.410 9.510 1.00 63.88 281 ALA A N 1
ATOM 2100 C CA . ALA A 1 281 ? 15.805 1.522 10.190 1.00 63.88 281 ALA A CA 1
ATOM 2101 C C . ALA A 1 281 ? 17.137 1.924 9.533 1.00 63.88 281 ALA A C 1
ATOM 2103 O O . ALA A 1 281 ? 17.419 3.113 9.434 1.00 63.88 281 ALA A O 1
ATOM 2104 N N . SER A 1 282 ? 17.928 0.979 9.007 1.00 60.56 282 SER A N 1
ATOM 2105 C CA . SER A 1 282 ? 19.175 1.318 8.300 1.00 60.56 282 SER A CA 1
ATOM 2106 C C . SER A 1 282 ? 18.955 2.088 6.994 1.00 60.56 282 SER A C 1
ATOM 2108 O O . SER A 1 282 ? 19.870 2.762 6.541 1.00 60.56 282 SER A O 1
ATOM 2110 N N . THR A 1 283 ? 17.752 2.044 6.405 1.00 61.53 283 THR A N 1
ATOM 2111 C CA . THR A 1 283 ? 17.420 2.896 5.244 1.00 61.53 283 THR A CA 1
ATOM 2112 C C . THR A 1 283 ? 17.167 4.362 5.612 1.00 61.53 283 THR A C 1
ATOM 2114 O O . THR A 1 283 ? 17.155 5.208 4.722 1.00 61.53 283 THR A O 1
ATOM 2117 N N . LEU A 1 284 ? 17.002 4.680 6.905 1.00 61.84 284 LEU A N 1
ATOM 2118 C CA . LEU A 1 284 ? 16.846 6.054 7.402 1.00 61.84 284 LEU A CA 1
ATOM 2119 C C . LEU A 1 284 ? 18.179 6.814 7.490 1.00 61.84 284 LEU A C 1
ATOM 2121 O O . LEU A 1 284 ? 18.166 8.035 7.596 1.00 61.84 284 LEU A O 1
ATOM 2125 N N . GLU A 1 285 ? 19.313 6.113 7.418 1.00 72.88 285 GLU A N 1
ATOM 2126 C CA . GLU A 1 285 ? 20.660 6.693 7.376 1.00 72.88 285 GLU A CA 1
ATOM 2127 C C . GLU A 1 285 ? 21.251 6.493 5.968 1.00 72.88 285 GLU A C 1
ATOM 2129 O O . GLU A 1 285 ? 21.997 5.537 5.732 1.00 72.88 285 GLU A O 1
ATOM 2134 N N . PRO A 1 286 ? 20.890 7.344 4.987 1.00 76.94 286 PRO A N 1
ATOM 2135 C CA . PRO A 1 286 ? 21.228 7.116 3.588 1.00 76.94 286 PRO A CA 1
ATOM 2136 C C . PRO A 1 286 ? 22.743 7.164 3.361 1.00 76.94 286 PRO A C 1
ATOM 2138 O O . PRO A 1 286 ? 23.441 8.089 3.801 1.00 76.94 286 PRO A O 1
ATOM 2141 N N . SER A 1 287 ? 23.253 6.188 2.609 1.00 84.50 287 SER A N 1
ATOM 2142 C CA . SER A 1 287 ? 24.636 6.190 2.130 1.00 84.50 287 SER A CA 1
ATOM 2143 C C . SER A 1 287 ? 24.877 7.318 1.115 1.00 84.50 287 SER A C 1
ATOM 2145 O O . SER A 1 287 ? 23.950 7.969 0.626 1.00 84.50 287 SER A O 1
ATOM 2147 N N . ALA A 1 288 ? 26.140 7.547 0.744 1.00 87.25 288 ALA A N 1
ATOM 2148 C CA . ALA A 1 288 ? 26.459 8.461 -0.355 1.00 87.25 288 ALA A CA 1
ATOM 2149 C C . ALA A 1 288 ? 25.829 7.999 -1.683 1.00 87.25 288 ALA A C 1
ATOM 2151 O O . ALA A 1 288 ? 25.364 8.829 -2.463 1.00 87.25 288 ALA A O 1
ATOM 2152 N N . ALA A 1 289 ? 25.760 6.684 -1.915 1.00 87.38 289 ALA A N 1
ATOM 2153 C CA . ALA A 1 289 ? 25.090 6.126 -3.080 1.00 87.38 289 ALA A CA 1
ATOM 2154 C C . ALA A 1 289 ? 23.576 6.388 -3.041 1.00 87.38 289 ALA A C 1
ATOM 2156 O O . ALA A 1 289 ? 23.002 6.769 -4.059 1.00 87.38 289 ALA A O 1
ATOM 2157 N N . ASP A 1 290 ? 22.932 6.262 -1.876 1.00 85.69 290 ASP A N 1
ATOM 2158 C CA . ASP A 1 290 ? 21.504 6.570 -1.716 1.00 85.69 290 ASP A CA 1
ATOM 2159 C C . ASP A 1 290 ? 21.205 8.046 -1.965 1.00 85.69 290 ASP A C 1
ATOM 2161 O O . ASP A 1 290 ? 20.289 8.360 -2.725 1.00 85.69 290 ASP A O 1
ATOM 2165 N N . ARG A 1 291 ? 22.021 8.953 -1.410 1.00 88.50 291 ARG A N 1
ATOM 2166 C CA . ARG A 1 291 ? 21.927 10.391 -1.706 1.00 88.50 291 ARG A CA 1
ATOM 2167 C C . ARG A 1 291 ? 22.053 10.661 -3.204 1.00 88.50 291 ARG A C 1
ATOM 2169 O O . ARG A 1 291 ? 21.209 11.351 -3.765 1.00 88.50 291 ARG A O 1
ATOM 2176 N N . ALA A 1 292 ? 23.026 10.052 -3.880 1.00 89.06 292 ALA A N 1
ATOM 2177 C CA . ALA A 1 292 ? 23.195 10.215 -5.324 1.00 89.06 292 ALA A CA 1
ATOM 2178 C C . ALA A 1 292 ? 22.002 9.669 -6.134 1.00 89.06 292 ALA A C 1
ATOM 2180 O O . ALA A 1 292 ? 21.583 10.299 -7.104 1.00 89.06 292 ALA A O 1
ATOM 2181 N N . VAL A 1 293 ? 21.412 8.536 -5.735 1.00 88.62 293 VAL A N 1
ATOM 2182 C CA . VAL A 1 293 ? 20.225 7.974 -6.406 1.00 88.62 293 VAL A CA 1
ATOM 2183 C C . VAL A 1 293 ? 18.995 8.860 -6.233 1.00 88.62 293 VAL A C 1
ATOM 2185 O O . VAL A 1 293 ? 18.228 9.032 -7.182 1.00 88.62 293 VAL A O 1
ATOM 2188 N N . LEU A 1 294 ? 18.785 9.400 -5.033 1.00 87.56 294 LEU A N 1
ATOM 2189 C CA . LEU A 1 294 ? 17.568 10.129 -4.681 1.00 87.56 294 LEU A CA 1
ATOM 2190 C C . LEU A 1 294 ? 17.644 11.610 -5.075 1.00 87.56 294 LEU A C 1
ATOM 2192 O O . LEU A 1 294 ? 16.684 12.145 -5.635 1.00 87.56 294 LEU A O 1
ATOM 2196 N N . ALA A 1 295 ? 18.799 12.241 -4.877 1.00 88.44 295 ALA A N 1
ATOM 2197 C CA . ALA A 1 295 ? 18.988 13.683 -4.998 1.00 88.44 295 ALA A CA 1
ATOM 2198 C C . ALA A 1 295 ? 19.998 14.115 -6.076 1.00 88.44 295 ALA A C 1
ATOM 2200 O O . ALA A 1 295 ? 20.135 15.312 -6.298 1.00 88.44 295 ALA A O 1
ATOM 2201 N N . GLY A 1 296 ? 20.660 13.193 -6.791 1.00 87.94 296 GLY A N 1
ATOM 2202 C CA . GLY A 1 296 ? 21.623 13.552 -7.844 1.00 87.94 296 GLY A CA 1
ATOM 2203 C C . GLY A 1 296 ? 21.055 14.566 -8.849 1.00 87.94 296 GLY A C 1
ATOM 2204 O O . GLY A 1 296 ? 19.933 14.403 -9.349 1.00 87.94 296 GLY A O 1
ATOM 2205 N N . ALA A 1 297 ? 21.812 15.624 -9.136 1.00 84.94 297 ALA A N 1
ATOM 2206 C CA . ALA A 1 297 ? 21.358 16.755 -9.943 1.00 84.94 297 ALA A CA 1
ATOM 2207 C C . ALA A 1 297 ? 21.506 16.491 -11.445 1.00 84.94 297 ALA A C 1
ATOM 2209 O O . ALA A 1 297 ? 20.769 17.058 -12.253 1.00 84.94 297 ALA A O 1
ATOM 2210 N N . THR A 1 298 ? 22.435 15.609 -11.828 1.00 89.00 298 THR A N 1
ATOM 2211 C CA . THR A 1 298 ? 22.689 15.245 -13.228 1.00 89.00 298 THR A CA 1
ATOM 2212 C C . THR A 1 298 ? 22.413 13.762 -13.505 1.00 89.00 298 THR A C 1
ATOM 2214 O O . THR A 1 298 ? 22.537 12.928 -12.602 1.00 89.00 298 THR A O 1
ATOM 2217 N N . PRO A 1 299 ? 22.085 13.391 -14.761 1.00 90.56 299 PRO A N 1
ATOM 2218 C CA . PRO A 1 299 ? 21.983 11.986 -15.149 1.00 90.56 299 PRO A CA 1
ATOM 2219 C C . PRO A 1 299 ? 23.249 11.181 -14.828 1.00 90.56 299 PRO A C 1
ATOM 2221 O O . PRO A 1 299 ? 23.151 10.035 -14.402 1.00 90.56 299 PRO A O 1
ATOM 2224 N N . ALA A 1 300 ? 24.431 11.795 -14.969 1.00 91.75 300 ALA A N 1
ATOM 2225 C CA . ALA A 1 300 ? 25.716 11.170 -14.667 1.00 91.75 300 ALA A CA 1
ATOM 2226 C C . ALA A 1 300 ? 25.867 10.832 -13.176 1.00 91.75 300 ALA A C 1
ATOM 2228 O O . ALA A 1 300 ? 26.253 9.714 -12.836 1.00 91.75 300 ALA A O 1
ATOM 2229 N N . GLU A 1 301 ? 25.524 11.769 -12.288 1.00 90.00 301 GLU A N 1
ATOM 2230 C CA . GLU A 1 301 ? 25.549 11.550 -10.836 1.00 90.00 301 GLU A CA 1
ATOM 2231 C C . GLU A 1 301 ? 24.576 10.449 -10.416 1.00 90.00 301 GLU A C 1
ATOM 2233 O O . GLU A 1 301 ? 24.960 9.541 -9.677 1.00 90.00 301 GLU A O 1
ATOM 2238 N N . ARG A 1 302 ? 23.337 10.480 -10.928 1.00 89.69 302 ARG A N 1
ATOM 2239 C CA . ARG A 1 302 ? 22.335 9.445 -10.622 1.00 89.69 302 ARG A CA 1
ATOM 2240 C C . ARG A 1 302 ? 22.760 8.082 -11.136 1.00 89.69 302 ARG A C 1
ATOM 2242 O O . ARG A 1 302 ? 22.648 7.092 -10.417 1.00 89.69 302 ARG A O 1
ATOM 2249 N N . HIS A 1 303 ? 23.274 8.025 -12.362 1.00 91.62 303 HIS A N 1
ATOM 2250 C CA . HIS A 1 303 ? 23.759 6.788 -12.961 1.00 91.62 303 HIS A CA 1
ATOM 2251 C C . HIS A 1 303 ? 24.900 6.184 -12.135 1.00 91.62 303 HIS A C 1
ATOM 2253 O O . HIS A 1 303 ? 24.830 5.012 -11.759 1.00 91.62 303 HIS A O 1
ATOM 2259 N N . ALA A 1 304 ? 25.898 6.995 -11.773 1.00 91.94 304 ALA A N 1
ATOM 2260 C CA . ALA A 1 304 ? 27.003 6.574 -10.918 1.00 91.94 304 ALA A CA 1
ATOM 2261 C C . ALA A 1 304 ? 26.521 6.128 -9.527 1.00 91.94 304 ALA A C 1
ATOM 2263 O O . ALA A 1 304 ? 26.989 5.107 -9.021 1.00 91.94 304 ALA A O 1
ATOM 2264 N N . GLY A 1 305 ? 25.559 6.845 -8.936 1.00 91.44 305 GLY A N 1
ATOM 2265 C CA . GLY A 1 305 ? 24.938 6.504 -7.656 1.00 91.44 305 GLY A CA 1
ATOM 2266 C C . GLY A 1 305 ? 24.214 5.159 -7.682 1.00 91.44 305 GLY A C 1
ATOM 2267 O O . GLY A 1 305 ? 24.406 4.337 -6.789 1.00 91.44 305 GLY A O 1
ATOM 2268 N N . ILE A 1 306 ? 23.432 4.888 -8.731 1.00 90.56 306 ILE A N 1
ATOM 2269 C CA . ILE A 1 306 ? 22.717 3.612 -8.895 1.00 90.56 306 ILE A CA 1
ATOM 2270 C C . ILE A 1 306 ? 23.708 2.460 -9.048 1.00 90.56 306 ILE A C 1
ATOM 2272 O O . ILE A 1 306 ? 23.532 1.405 -8.436 1.00 90.56 306 ILE A O 1
ATOM 2276 N N . GLU A 1 307 ? 24.774 2.651 -9.824 1.00 90.94 307 GLU A N 1
ATOM 2277 C CA . GLU A 1 307 ? 25.813 1.633 -9.965 1.00 90.94 307 GLU A CA 1
ATOM 2278 C C . GLU A 1 307 ? 26.605 1.418 -8.671 1.00 90.94 307 GLU A C 1
ATOM 2280 O O . GLU A 1 307 ? 26.928 0.275 -8.343 1.00 90.94 307 GLU A O 1
ATOM 2285 N N . ALA A 1 308 ? 26.901 2.484 -7.923 1.00 92.50 308 ALA A N 1
ATOM 2286 C CA . ALA A 1 308 ? 27.544 2.397 -6.616 1.00 92.50 308 ALA A CA 1
ATOM 2287 C C . ALA A 1 308 ? 26.670 1.623 -5.629 1.00 92.50 308 ALA A C 1
ATOM 2289 O O . ALA A 1 308 ? 27.125 0.614 -5.096 1.00 92.50 308 ALA A O 1
ATOM 2290 N N . PHE A 1 309 ? 25.393 1.989 -5.506 1.00 89.88 309 PHE A N 1
ATOM 2291 C CA . PHE A 1 309 ? 24.428 1.275 -4.673 1.00 89.88 309 PHE A CA 1
ATOM 2292 C C . PHE A 1 309 ? 24.350 -0.204 -5.052 1.00 89.88 309 PHE A C 1
ATOM 2294 O O . PHE A 1 309 ? 24.442 -1.077 -4.197 1.00 89.88 309 PHE A O 1
ATOM 2301 N N . ALA A 1 310 ? 24.238 -0.509 -6.346 1.00 88.88 310 ALA A N 1
ATOM 2302 C CA . ALA A 1 310 ? 24.148 -1.879 -6.831 1.00 88.88 310 ALA A CA 1
ATOM 2303 C C . ALA A 1 310 ? 25.404 -2.714 -6.515 1.00 88.88 310 ALA A C 1
ATOM 2305 O O . ALA A 1 310 ? 25.302 -3.929 -6.311 1.00 88.88 310 ALA A O 1
ATOM 2306 N N . ARG A 1 311 ? 26.594 -2.099 -6.504 1.00 90.19 311 ARG A N 1
ATOM 2307 C CA . ARG A 1 311 ? 27.847 -2.759 -6.106 1.00 90.19 311 ARG A CA 1
ATOM 2308 C C . ARG A 1 311 ? 27.933 -2.926 -4.593 1.00 90.19 311 ARG A C 1
ATOM 2310 O O . ARG A 1 311 ? 28.194 -4.032 -4.130 1.00 90.19 311 ARG A O 1
ATOM 2317 N N . GLU A 1 312 ? 27.691 -1.856 -3.842 1.00 88.31 312 GLU A N 1
ATOM 2318 C CA . GLU A 1 312 ? 27.762 -1.824 -2.378 1.00 88.31 312 GLU A CA 1
ATOM 2319 C C . GLU A 1 312 ? 26.758 -2.792 -1.756 1.00 88.31 312 GLU A C 1
ATOM 2321 O O . GLU A 1 312 ? 27.143 -3.629 -0.942 1.00 88.31 312 GLU A O 1
ATOM 2326 N N . ALA A 1 313 ? 25.507 -2.771 -2.220 1.00 85.50 313 ALA A N 1
ATOM 2327 C CA . ALA A 1 313 ? 24.459 -3.658 -1.737 1.00 85.50 313 ALA A CA 1
ATOM 2328 C C . ALA A 1 313 ? 24.824 -5.139 -1.918 1.00 85.50 313 ALA A C 1
ATOM 2330 O O . ALA A 1 313 ? 24.582 -5.952 -1.028 1.00 85.50 313 ALA A O 1
ATOM 2331 N N . ARG A 1 314 ? 25.455 -5.509 -3.040 1.00 85.75 314 ARG A N 1
ATOM 2332 C CA . ARG A 1 314 ? 25.922 -6.888 -3.260 1.00 85.75 314 ARG A CA 1
ATOM 2333 C C . ARG A 1 314 ? 27.139 -7.224 -2.404 1.00 85.75 314 ARG A C 1
ATOM 2335 O O . ARG A 1 314 ? 27.160 -8.281 -1.785 1.00 85.75 314 ARG A O 1
ATOM 2342 N N . ALA A 1 315 ? 28.126 -6.331 -2.353 1.00 85.12 315 ALA A N 1
ATOM 2343 C CA . ALA A 1 315 ? 29.363 -6.543 -1.604 1.00 85.12 315 ALA A CA 1
ATOM 2344 C C . ALA A 1 315 ? 29.117 -6.688 -0.094 1.00 85.12 315 ALA A C 1
ATOM 2346 O O . ALA A 1 315 ? 29.780 -7.482 0.566 1.00 85.12 315 ALA A O 1
ATOM 2347 N N . GLN A 1 316 ? 28.149 -5.945 0.440 1.00 82.31 316 GLN A N 1
ATOM 2348 C CA . GLN A 1 316 ? 27.793 -5.956 1.860 1.00 82.31 316 GLN A CA 1
ATOM 2349 C C . GLN A 1 316 ? 26.738 -7.013 2.212 1.00 82.31 316 GLN A C 1
ATOM 2351 O O . GLN A 1 316 ? 26.353 -7.126 3.373 1.00 82.31 316 GLN A O 1
ATOM 2356 N N . GLY A 1 317 ? 26.235 -7.775 1.234 1.00 79.69 317 GLY A N 1
ATOM 2357 C CA . GLY A 1 317 ? 25.159 -8.733 1.476 1.00 79.69 317 GLY A CA 1
ATOM 2358 C C . GLY A 1 317 ? 23.856 -8.066 1.928 1.00 79.69 317 GLY A C 1
ATOM 2359 O O . GLY A 1 317 ? 23.136 -8.635 2.744 1.00 79.69 317 GLY A O 1
ATOM 2360 N N . HIS A 1 318 ? 23.555 -6.865 1.424 1.00 80.06 318 HIS A N 1
ATOM 2361 C CA . HIS A 1 318 ? 22.386 -6.080 1.808 1.00 80.06 318 HIS A CA 1
ATOM 2362 C C . HIS A 1 318 ? 21.103 -6.884 1.585 1.00 80.06 318 HIS A C 1
ATOM 2364 O O . HIS A 1 318 ? 20.667 -7.078 0.450 1.00 80.06 318 HIS A O 1
ATOM 2370 N N . ALA A 1 319 ? 20.471 -7.327 2.671 1.00 82.56 319 ALA A N 1
ATOM 2371 C CA . ALA A 1 319 ? 19.418 -8.339 2.627 1.00 82.56 319 ALA A CA 1
ATOM 2372 C C . ALA A 1 319 ? 18.184 -7.939 1.797 1.00 82.56 319 ALA A C 1
ATOM 2374 O O . ALA A 1 319 ? 17.530 -8.818 1.236 1.00 82.56 319 ALA A O 1
ATOM 2375 N N . LEU A 1 320 ? 17.883 -6.639 1.639 1.00 85.31 320 LEU A N 1
ATOM 2376 C CA . LEU A 1 320 ? 16.836 -6.190 0.701 1.00 85.31 320 LEU A CA 1
ATOM 2377 C C . LEU A 1 320 ? 17.179 -6.476 -0.769 1.00 85.31 320 LEU A C 1
ATOM 2379 O O . LEU A 1 320 ? 16.284 -6.570 -1.589 1.00 85.31 320 LEU A O 1
ATOM 2383 N N . VAL A 1 321 ? 18.448 -6.587 -1.138 1.00 85.31 321 VAL A N 1
ATOM 2384 C CA . VAL A 1 321 ? 18.872 -6.840 -2.524 1.00 85.31 321 VAL A CA 1
ATOM 2385 C C . VAL A 1 321 ? 19.244 -8.309 -2.710 1.00 85.31 321 VAL A C 1
ATOM 2387 O O . VAL A 1 321 ? 18.929 -8.901 -3.736 1.00 85.31 321 VAL A O 1
ATOM 2390 N N . THR A 1 322 ? 19.903 -8.916 -1.723 1.00 84.81 322 THR A N 1
ATOM 2391 C CA . THR A 1 322 ? 20.500 -10.254 -1.858 1.00 84.81 322 THR A CA 1
ATOM 2392 C C . THR A 1 322 ? 19.607 -11.402 -1.393 1.00 84.81 322 THR A C 1
ATOM 2394 O O . THR A 1 322 ? 19.857 -12.537 -1.786 1.00 84.81 322 THR A O 1
ATOM 2397 N N . GLN A 1 323 ? 18.581 -11.138 -0.576 1.00 88.31 323 GLN A N 1
ATOM 2398 C CA . GLN A 1 323 ? 17.703 -12.178 -0.024 1.00 88.31 323 GLN A CA 1
ATOM 2399 C C . GLN A 1 323 ? 16.228 -11.881 -0.301 1.00 88.31 323 GLN A C 1
ATOM 2401 O O . GLN A 1 323 ? 15.549 -12.653 -0.976 1.00 88.31 323 GLN A O 1
ATOM 2406 N N . SER A 1 324 ? 15.743 -10.743 0.194 1.00 92.94 324 SER A N 1
ATOM 2407 C CA . SER A 1 324 ? 14.324 -10.371 0.158 1.00 92.94 324 SER A CA 1
ATOM 2408 C C . SER A 1 324 ? 13.806 -10.276 -1.279 1.00 92.94 324 SER A C 1
ATOM 2410 O O . SER A 1 324 ? 12.688 -10.702 -1.553 1.00 92.94 324 SER A O 1
ATOM 2412 N N . ALA A 1 325 ? 14.641 -9.797 -2.210 1.00 93.25 325 ALA A N 1
ATOM 2413 C CA . ALA A 1 325 ? 14.245 -9.568 -3.597 1.00 93.25 325 ALA A CA 1
ATOM 2414 C C . ALA A 1 325 ? 13.848 -10.888 -4.256 1.00 93.25 325 ALA A C 1
ATOM 2416 O O . ALA A 1 325 ? 12.723 -11.046 -4.729 1.00 93.25 325 ALA A O 1
ATOM 2417 N N . GLU A 1 326 ? 14.735 -11.876 -4.176 1.00 94.00 326 GLU A N 1
ATOM 2418 C CA . GLU A 1 326 ? 14.474 -13.200 -4.723 1.00 94.00 326 GLU A CA 1
ATOM 2419 C C . GLU A 1 326 ? 13.278 -13.867 -4.034 1.00 94.00 326 GLU A C 1
ATOM 2421 O O . GLU A 1 326 ? 12.383 -14.377 -4.702 1.00 94.00 326 GLU A O 1
ATOM 2426 N N . VAL A 1 327 ? 13.198 -13.814 -2.700 1.00 96.62 327 VAL A N 1
ATOM 2427 C CA . VAL A 1 327 ? 12.092 -14.455 -1.970 1.00 96.62 327 VAL A CA 1
ATOM 2428 C C . VAL A 1 327 ? 10.736 -13.863 -2.357 1.00 96.62 327 VAL A C 1
ATOM 2430 O O . VAL A 1 327 ? 9.796 -14.621 -2.592 1.00 96.62 327 VAL A O 1
ATOM 2433 N N . TRP A 1 328 ? 10.622 -12.538 -2.450 1.00 97.75 328 TRP A N 1
ATOM 2434 C CA . TRP A 1 328 ? 9.367 -11.875 -2.804 1.00 97.75 328 TRP A CA 1
ATOM 2435 C C . TRP A 1 328 ? 8.963 -12.133 -4.257 1.00 97.75 328 TRP A C 1
ATOM 2437 O O . TRP A 1 328 ? 7.774 -12.309 -4.535 1.00 97.75 328 TRP A O 1
ATOM 2447 N N . LEU A 1 329 ? 9.936 -12.203 -5.173 1.00 97.62 329 LEU A N 1
ATOM 2448 C CA . LEU A 1 329 ? 9.696 -12.611 -6.557 1.00 97.62 329 LEU A CA 1
ATOM 2449 C C . LEU A 1 329 ? 9.125 -14.035 -6.614 1.00 97.62 329 LEU A C 1
ATOM 2451 O O . LEU A 1 329 ? 8.073 -14.252 -7.217 1.00 97.62 329 LEU A O 1
ATOM 2455 N N . GLN A 1 330 ? 9.770 -14.983 -5.930 1.00 98.19 330 GLN A N 1
ATOM 2456 C CA . GLN A 1 330 ? 9.330 -16.380 -5.888 1.00 98.19 330 GLN A CA 1
ATOM 2457 C C . GLN A 1 330 ? 7.983 -16.552 -5.181 1.00 98.19 330 GLN A C 1
ATOM 2459 O O . GLN A 1 330 ? 7.158 -17.343 -5.626 1.00 98.19 330 GLN A O 1
ATOM 2464 N N . ASP A 1 331 ? 7.712 -15.789 -4.119 1.00 98.62 331 ASP A N 1
ATOM 2465 C CA . ASP A 1 331 ? 6.404 -15.783 -3.453 1.00 98.62 331 ASP A CA 1
ATOM 2466 C C . ASP A 1 331 ? 5.283 -15.377 -4.422 1.00 98.62 331 ASP A C 1
ATOM 2468 O O . ASP A 1 331 ? 4.199 -15.961 -4.402 1.00 98.62 331 ASP A O 1
ATOM 2472 N N . ARG A 1 332 ? 5.542 -14.398 -5.296 1.00 97.69 332 ARG A N 1
ATOM 2473 C CA . ARG A 1 332 ? 4.568 -13.929 -6.285 1.00 97.69 332 ARG A CA 1
ATOM 2474 C C . ARG A 1 332 ? 4.355 -14.926 -7.424 1.00 97.69 332 ARG A C 1
ATOM 2476 O O . ARG A 1 332 ? 3.207 -15.145 -7.811 1.00 97.69 332 ARG A O 1
ATOM 2483 N N . ILE A 1 333 ? 5.424 -15.551 -7.920 1.00 98.31 333 ILE A N 1
ATOM 2484 C CA . ILE A 1 333 ? 5.328 -16.648 -8.897 1.00 98.31 333 ILE A CA 1
ATOM 2485 C C . ILE A 1 333 ? 4.514 -17.797 -8.292 1.00 98.31 333 ILE A C 1
ATOM 2487 O O . ILE A 1 333 ? 3.525 -18.229 -8.880 1.00 98.31 333 ILE A O 1
ATOM 2491 N N . PHE A 1 334 ? 4.860 -18.222 -7.072 1.00 98.69 334 PHE A N 1
ATOM 2492 C CA . PHE A 1 334 ? 4.166 -19.288 -6.353 1.00 98.69 334 PHE A CA 1
ATOM 2493 C C . PHE A 1 334 ? 2.680 -18.985 -6.118 1.00 98.69 334 PHE A C 1
ATOM 2495 O O . PHE A 1 334 ? 1.845 -19.886 -6.245 1.00 98.69 334 PHE A O 1
ATOM 2502 N N . LEU A 1 335 ? 2.332 -17.732 -5.798 1.00 98.56 335 LEU A N 1
ATOM 2503 C CA . LEU A 1 335 ? 0.942 -17.296 -5.680 1.00 98.56 335 LEU A CA 1
ATOM 2504 C C . LEU A 1 335 ? 0.178 -17.572 -6.978 1.00 98.56 335 LEU A C 1
ATOM 2506 O O . LEU A 1 335 ? -0.805 -18.307 -6.945 1.00 98.56 335 LEU A O 1
ATOM 2510 N N . LEU A 1 336 ? 0.617 -17.007 -8.106 1.00 98.38 336 LEU A N 1
ATOM 2511 C CA . LEU A 1 336 ? -0.103 -17.152 -9.377 1.00 98.38 336 LEU A CA 1
ATOM 2512 C C . LEU A 1 336 ? -0.187 -18.606 -9.825 1.00 98.38 336 LEU A C 1
ATOM 2514 O O . LEU A 1 336 ? -1.254 -19.059 -10.216 1.00 98.38 336 LEU A O 1
ATOM 2518 N N . ASP A 1 337 ? 0.900 -19.351 -9.675 1.00 98.38 337 ASP A N 1
ATOM 2519 C CA . ASP A 1 337 ? 0.948 -20.786 -9.925 1.00 98.38 337 ASP A CA 1
ATOM 2520 C C . ASP A 1 337 ? -0.088 -21.571 -9.115 1.00 98.38 337 ASP A C 1
ATOM 2522 O O . ASP A 1 337 ? -0.734 -22.490 -9.622 1.00 98.38 337 ASP A O 1
ATOM 2526 N N . SER A 1 338 ? -0.251 -21.223 -7.839 1.00 98.50 338 SER A N 1
ATOM 2527 C CA . SER A 1 338 ? -1.219 -21.873 -6.954 1.00 98.50 338 SER A CA 1
ATOM 2528 C C . SER A 1 338 ? -2.654 -21.492 -7.313 1.00 98.50 338 SER A C 1
ATOM 2530 O O . SER A 1 338 ? -3.525 -22.363 -7.336 1.00 98.50 338 SER A O 1
ATOM 2532 N N . LEU A 1 339 ? -2.895 -20.218 -7.634 1.00 98.19 339 LEU A N 1
ATOM 2533 C CA . LEU A 1 339 ? -4.202 -19.725 -8.065 1.00 98.19 339 LEU A CA 1
ATOM 2534 C C . LEU A 1 339 ? -4.625 -20.355 -9.400 1.00 98.19 339 LEU A C 1
ATOM 2536 O O . LEU A 1 339 ? -5.725 -20.888 -9.503 1.00 98.19 339 LEU A O 1
ATOM 2540 N N . GLU A 1 340 ? -3.736 -20.375 -10.391 1.00 97.12 340 GLU A N 1
ATOM 2541 C CA . GLU A 1 340 ? -3.996 -20.916 -11.729 1.00 97.12 340 GLU A CA 1
ATOM 2542 C C . GLU A 1 340 ? -4.290 -22.423 -11.704 1.00 97.12 340 GLU A C 1
ATOM 2544 O O . GLU A 1 340 ? -5.171 -22.899 -12.419 1.00 97.12 340 GLU A O 1
ATOM 2549 N N . ARG A 1 341 ? -3.622 -23.181 -10.824 1.00 97.19 341 ARG A N 1
ATOM 2550 C CA . ARG A 1 341 ? -3.908 -24.612 -10.616 1.00 97.19 341 ARG A CA 1
ATOM 2551 C C . ARG A 1 341 ? -5.146 -24.882 -9.754 1.00 97.19 341 ARG A C 1
ATOM 2553 O O . ARG A 1 341 ? -5.493 -26.045 -9.558 1.00 97.19 341 ARG A O 1
ATOM 2560 N N . GLY A 1 342 ? -5.776 -23.853 -9.184 1.00 97.06 342 GLY A N 1
ATOM 2561 C CA . GLY A 1 342 ? -6.861 -24.014 -8.213 1.00 97.06 342 GLY A CA 1
ATOM 2562 C C . GLY A 1 342 ? -6.418 -24.674 -6.900 1.00 97.06 342 GLY A C 1
ATOM 2563 O O . GLY A 1 342 ? -7.249 -25.215 -6.172 1.00 97.06 342 GLY A O 1
ATOM 2564 N N . ALA A 1 343 ? -5.119 -24.640 -6.583 1.00 97.25 343 ALA A N 1
ATOM 2565 C CA . ALA A 1 343 ? -4.535 -25.201 -5.366 1.00 97.25 343 ALA A CA 1
ATOM 2566 C C . ALA A 1 343 ? -4.761 -24.257 -4.173 1.00 97.25 343 ALA A C 1
ATOM 2568 O O . ALA A 1 343 ? -3.824 -23.715 -3.587 1.00 97.25 343 ALA A O 1
ATOM 2569 N N . VAL A 1 344 ? -6.032 -24.027 -3.851 1.00 97.56 344 VAL A N 1
ATOM 2570 C CA . VAL A 1 344 ? -6.484 -23.057 -2.851 1.00 97.56 344 VAL A CA 1
ATOM 2571 C C . VAL A 1 344 ? -7.506 -23.674 -1.896 1.00 97.56 344 VAL A C 1
ATOM 2573 O O . VAL A 1 344 ? -8.171 -24.652 -2.247 1.00 97.56 344 VAL A O 1
ATOM 2576 N N . PRO A 1 345 ? -7.693 -23.107 -0.692 1.00 97.06 345 PRO A N 1
ATOM 2577 C CA . PRO A 1 345 ? -8.758 -23.545 0.201 1.00 97.06 345 PRO A CA 1
ATOM 2578 C C . PRO A 1 345 ? -10.150 -23.394 -0.430 1.00 97.06 345 PRO A C 1
ATOM 2580 O O . PRO A 1 345 ? -10.427 -22.423 -1.137 1.00 97.06 345 PRO A O 1
ATOM 2583 N N . GLY A 1 346 ? -11.070 -24.309 -0.099 1.00 96.38 346 GLY A N 1
ATOM 2584 C CA . GLY A 1 346 ? -12.437 -24.313 -0.643 1.00 96.38 346 GLY A CA 1
ATOM 2585 C C . GLY A 1 346 ? -13.198 -22.999 -0.430 1.00 96.38 346 GLY A C 1
ATOM 2586 O O . GLY A 1 346 ? -13.993 -22.600 -1.276 1.00 96.38 346 GLY A O 1
ATOM 2587 N N . ALA A 1 347 ? -12.875 -22.267 0.640 1.00 94.12 347 ALA A N 1
ATOM 2588 C CA . ALA A 1 347 ? -13.439 -20.953 0.937 1.00 94.12 347 ALA A CA 1
ATOM 2589 C C . ALA A 1 347 ? -13.169 -19.889 -0.144 1.00 94.12 347 ALA A C 1
ATOM 2591 O O . ALA A 1 347 ? -13.846 -18.868 -0.149 1.00 94.12 347 ALA A O 1
ATOM 2592 N N . VAL A 1 348 ? -12.212 -20.084 -1.056 1.00 97.56 348 VAL A N 1
ATOM 2593 C CA . VAL A 1 348 ? -11.926 -19.146 -2.161 1.00 97.56 348 VAL A CA 1
ATOM 2594 C C . VAL A 1 348 ? -11.962 -19.800 -3.542 1.00 97.56 348 VAL A C 1
ATOM 2596 O O . VAL A 1 348 ? -11.735 -19.116 -4.535 1.00 97.56 348 VAL A O 1
ATOM 2599 N N . ALA A 1 349 ? -12.293 -21.091 -3.627 1.00 97.69 349 ALA A N 1
ATOM 2600 C CA . ALA A 1 349 ? -12.281 -21.843 -4.881 1.00 97.69 349 ALA A CA 1
ATOM 2601 C C . ALA A 1 349 ? -13.207 -21.239 -5.950 1.00 97.69 349 ALA A C 1
ATOM 2603 O O . ALA A 1 349 ? -12.810 -21.128 -7.103 1.00 97.69 349 ALA A O 1
ATOM 2604 N N . GLU A 1 350 ? -14.403 -20.781 -5.563 1.00 97.50 350 GLU A N 1
ATOM 2605 C CA . GLU A 1 350 ? -15.350 -20.119 -6.474 1.00 97.50 350 GLU A CA 1
ATOM 2606 C C . GLU A 1 350 ? -14.768 -18.831 -7.077 1.00 97.50 350 GLU A C 1
ATOM 2608 O O . GLU A 1 350 ? -14.813 -18.632 -8.287 1.00 97.50 350 GLU A O 1
ATOM 2613 N N . LEU A 1 351 ? -14.159 -17.982 -6.242 1.00 98.50 351 LEU A N 1
ATOM 2614 C CA . LEU A 1 351 ? -13.512 -16.750 -6.691 1.00 98.50 351 LEU A CA 1
ATOM 2615 C C . LEU A 1 351 ? -12.341 -17.048 -7.632 1.00 98.50 351 LEU A C 1
ATOM 2617 O O . LEU A 1 351 ? -12.182 -16.383 -8.648 1.00 98.50 351 LEU A O 1
ATOM 2621 N N . VAL A 1 352 ? -11.513 -18.036 -7.292 1.00 98.50 352 VAL A N 1
ATOM 2622 C CA . VAL A 1 352 ? -10.362 -18.426 -8.115 1.00 98.50 352 VAL A CA 1
ATOM 2623 C C . VAL A 1 352 ? -10.816 -19.001 -9.455 1.00 98.50 352 VAL A C 1
ATOM 2625 O O . VAL A 1 352 ? -10.271 -18.618 -10.482 1.00 98.50 352 VAL A O 1
ATOM 2628 N N . ALA A 1 353 ? -11.862 -19.827 -9.478 1.00 98.19 353 ALA A N 1
ATOM 2629 C CA . ALA A 1 353 ? -12.439 -20.341 -10.720 1.00 98.19 353 ALA A CA 1
ATOM 2630 C C . ALA A 1 353 ? -13.046 -19.233 -11.605 1.00 98.19 353 ALA A C 1
ATOM 2632 O O . ALA A 1 353 ? -13.051 -19.356 -12.828 1.00 98.19 353 ALA A O 1
ATOM 2633 N N . ALA A 1 354 ? -13.544 -18.151 -11.001 1.00 98.25 354 ALA A N 1
ATOM 2634 C CA . ALA A 1 354 ? -14.080 -16.998 -11.718 1.00 98.25 354 ALA A CA 1
ATOM 2635 C C . ALA A 1 354 ? -13.003 -16.021 -12.228 1.00 98.25 354 ALA A C 1
ATOM 2637 O O . ALA A 1 354 ? -13.342 -15.119 -12.992 1.00 98.25 354 ALA A O 1
ATOM 2638 N N . SER A 1 355 ? -11.738 -16.169 -11.831 1.00 98.56 355 SER A N 1
ATOM 2639 C CA . SER A 1 355 ? -10.634 -15.251 -12.146 1.00 98.56 355 SER A CA 1
ATOM 2640 C C . SER A 1 355 ? -9.856 -15.645 -13.410 1.00 98.56 355 SER A C 1
ATOM 2642 O O . SER A 1 355 ? -9.666 -16.826 -13.687 1.00 98.56 355 SER A O 1
ATOM 2644 N N . ASP A 1 356 ? -9.365 -14.660 -14.171 1.00 97.75 356 ASP A N 1
ATOM 2645 C CA . ASP A 1 356 ? -8.487 -14.876 -15.334 1.00 97.75 356 ASP A CA 1
ATOM 2646 C C . ASP A 1 356 ? -7.006 -14.641 -14.988 1.00 97.75 356 ASP A C 1
ATOM 2648 O O . ASP A 1 356 ? -6.552 -13.503 -14.848 1.00 97.75 356 ASP A O 1
ATOM 2652 N N . PHE A 1 357 ? -6.238 -15.729 -14.882 1.00 97.56 357 PHE A N 1
ATOM 2653 C CA . PHE A 1 357 ? -4.805 -15.697 -14.558 1.00 97.56 357 PHE A CA 1
ATOM 2654 C C . PHE A 1 357 ? -3.876 -15.660 -15.780 1.00 97.56 357 PHE A C 1
ATOM 2656 O O . PHE A 1 357 ? -2.664 -15.532 -15.616 1.00 97.56 357 PHE A O 1
ATOM 2663 N N . ARG A 1 358 ? -4.408 -15.729 -17.009 1.00 93.88 358 ARG A N 1
ATOM 2664 C CA . ARG A 1 358 ? -3.582 -15.741 -18.236 1.00 93.88 358 ARG A CA 1
ATOM 2665 C C . ARG A 1 358 ? -2.908 -14.395 -18.485 1.00 93.88 358 ARG A C 1
ATOM 2667 O O . ARG A 1 358 ? -1.824 -14.330 -19.057 1.00 93.88 358 ARG A O 1
ATOM 2674 N N . ARG A 1 359 ? -3.587 -13.312 -18.095 1.00 93.88 359 ARG A N 1
ATOM 2675 C CA . ARG A 1 359 ? -3.141 -11.922 -18.235 1.00 93.88 359 ARG A CA 1
ATOM 2676 C C . ARG A 1 359 ? -3.527 -11.147 -16.985 1.00 93.88 359 ARG A C 1
ATOM 2678 O O . ARG A 1 359 ? -4.676 -10.762 -16.807 1.00 93.88 359 ARG A O 1
ATOM 2685 N N . THR A 1 360 ? -2.546 -10.916 -16.128 1.00 98.56 360 THR A N 1
ATOM 2686 C CA . THR A 1 360 ? -2.736 -10.318 -14.806 1.00 98.56 360 THR A CA 1
ATOM 2687 C C . THR A 1 360 ? -2.151 -8.914 -14.741 1.00 98.56 360 THR A C 1
ATOM 2689 O O . THR A 1 360 ? -1.086 -8.627 -15.297 1.00 98.56 360 THR A O 1
ATOM 2692 N N . GLY A 1 361 ? -2.849 -8.032 -14.035 1.00 98.81 361 GLY A N 1
ATOM 2693 C CA . GLY A 1 361 ? -2.285 -6.795 -13.522 1.00 98.81 361 GLY A CA 1
ATOM 2694 C C . GLY A 1 361 ? -1.356 -7.087 -12.359 1.00 98.81 361 GLY A C 1
ATOM 2695 O O . GLY A 1 361 ? -1.667 -7.892 -11.483 1.00 98.81 361 GLY A O 1
ATOM 2696 N N . GLN A 1 362 ? -0.222 -6.413 -12.332 1.00 98.75 362 GLN A N 1
ATOM 2697 C CA . GLN A 1 362 ? 0.760 -6.535 -11.270 1.00 98.75 362 GLN A CA 1
ATOM 2698 C C . GLN A 1 362 ? 0.944 -5.167 -10.642 1.00 98.75 362 GLN A C 1
ATOM 2700 O O . GLN A 1 362 ? 1.137 -4.179 -11.344 1.00 98.75 362 GLN A O 1
ATOM 2705 N N . MET A 1 363 ? 0.869 -5.085 -9.323 1.00 98.62 363 MET A N 1
ATOM 2706 C CA . MET A 1 363 ? 1.138 -3.844 -8.620 1.00 98.62 363 MET A CA 1
ATOM 2707 C C . MET A 1 363 ? 1.771 -4.062 -7.258 1.00 98.62 363 MET A C 1
ATOM 2709 O O . MET A 1 363 ? 1.772 -5.157 -6.688 1.00 98.62 363 MET A O 1
ATOM 2713 N N . GLY A 1 364 ? 2.329 -2.992 -6.719 1.00 98.44 364 GLY A N 1
ATOM 2714 C CA . GLY A 1 364 ? 2.777 -2.983 -5.344 1.00 98.44 364 GLY A CA 1
ATOM 2715 C C . GLY A 1 364 ? 3.300 -1.627 -4.929 1.00 98.44 364 GLY A C 1
ATOM 2716 O O . GLY A 1 364 ? 3.567 -0.759 -5.761 1.00 98.44 364 GLY A O 1
ATOM 2717 N N . MET A 1 365 ? 3.432 -1.471 -3.620 1.00 97.69 365 MET A N 1
ATOM 2718 C CA . MET A 1 365 ? 3.924 -0.251 -2.997 1.00 97.69 365 MET A CA 1
ATOM 2719 C C . MET A 1 365 ? 5.341 -0.449 -2.492 1.00 97.69 365 MET A C 1
ATOM 2721 O O . MET A 1 365 ? 5.662 -1.510 -1.957 1.00 97.69 365 MET A O 1
ATOM 2725 N N . SER A 1 366 ? 6.190 0.562 -2.668 1.00 95.75 366 SER A N 1
ATOM 2726 C CA . SER A 1 366 ? 7.577 0.535 -2.218 1.00 95.75 366 SER A CA 1
ATOM 2727 C C . SER A 1 366 ? 8.295 -0.725 -2.725 1.00 95.75 366 SER A C 1
ATOM 2729 O O . SER A 1 366 ? 8.359 -0.993 -3.926 1.00 95.75 366 SER A O 1
ATOM 2731 N N . TYR A 1 367 ? 8.769 -1.569 -1.817 1.00 95.56 367 TYR A N 1
ATOM 2732 C CA . TYR A 1 367 ? 9.388 -2.852 -2.119 1.00 95.56 367 TYR A CA 1
ATOM 2733 C C . TYR A 1 367 ? 8.504 -3.810 -2.954 1.00 95.56 367 TYR A C 1
ATOM 2735 O O . TYR A 1 367 ? 8.997 -4.521 -3.835 1.00 95.56 367 TYR A O 1
ATOM 2743 N N . GLY A 1 368 ? 7.181 -3.779 -2.775 1.00 97.75 368 GLY A N 1
ATOM 2744 C CA . GLY A 1 368 ? 6.235 -4.493 -3.637 1.00 97.75 368 GLY A CA 1
ATOM 2745 C C . GLY A 1 368 ? 6.154 -3.924 -5.062 1.00 97.75 368 GLY A C 1
ATOM 2746 O O . GLY A 1 368 ? 5.905 -4.663 -6.017 1.00 97.75 368 GLY A O 1
ATOM 2747 N N . GLY A 1 369 ? 6.400 -2.623 -5.235 1.00 97.62 369 GLY A N 1
ATOM 2748 C CA . GLY A 1 369 ? 6.491 -1.970 -6.545 1.00 97.62 369 GLY A CA 1
ATOM 2749 C C . GLY A 1 369 ? 7.763 -2.367 -7.301 1.00 97.62 369 GLY A C 1
ATOM 2750 O O . GLY A 1 369 ? 7.715 -2.682 -8.489 1.00 97.62 369 GLY A O 1
ATOM 2751 N N . SER A 1 370 ? 8.877 -2.490 -6.578 1.00 96.56 370 SER A N 1
ATOM 2752 C CA . SER A 1 370 ? 10.118 -3.104 -7.073 1.00 96.56 370 SER A CA 1
ATOM 2753 C C . SER A 1 370 ? 9.897 -4.548 -7.546 1.00 96.56 370 SER A C 1
ATOM 2755 O O . SER A 1 370 ? 10.213 -4.913 -8.679 1.00 96.56 370 SER A O 1
ATOM 2757 N N . THR A 1 371 ? 9.238 -5.350 -6.703 1.00 98.06 371 THR A N 1
ATOM 2758 C CA . THR A 1 371 ? 8.879 -6.747 -7.004 1.00 98.06 371 THR A CA 1
ATOM 2759 C C . THR A 1 371 ? 7.969 -6.853 -8.229 1.00 98.06 371 THR A C 1
ATOM 2761 O O . THR A 1 371 ? 8.104 -7.782 -9.019 1.00 98.06 371 THR A O 1
ATOM 2764 N N . THR A 1 372 ? 7.084 -5.875 -8.443 1.00 98.25 372 THR A N 1
ATOM 2765 C CA . THR A 1 372 ? 6.231 -5.795 -9.639 1.00 98.25 372 THR A CA 1
ATOM 2766 C C . THR A 1 372 ? 7.056 -5.652 -10.914 1.00 98.25 372 THR A C 1
ATOM 2768 O O . THR A 1 372 ? 6.829 -6.383 -11.877 1.00 98.25 372 THR A O 1
ATOM 2771 N N . GLY A 1 373 ? 8.041 -4.752 -10.918 1.00 95.88 373 GLY A N 1
ATOM 2772 C CA . GLY A 1 373 ? 8.918 -4.564 -12.070 1.00 95.88 373 GLY A CA 1
ATOM 2773 C C . GLY A 1 373 ? 9.806 -5.777 -12.361 1.00 95.88 373 GLY A C 1
ATOM 2774 O O . GLY A 1 373 ? 10.005 -6.118 -13.527 1.00 95.88 373 GLY A O 1
ATOM 2775 N N . ALA A 1 374 ? 10.290 -6.463 -11.322 1.00 96.00 374 ALA A N 1
ATOM 2776 C CA . ALA A 1 374 ? 11.043 -7.708 -11.472 1.00 96.00 374 ALA A CA 1
ATOM 2777 C C . ALA A 1 374 ? 10.174 -8.844 -12.030 1.00 96.00 374 ALA A C 1
ATOM 2779 O O . ALA A 1 374 ? 10.534 -9.465 -13.030 1.00 96.00 374 ALA A O 1
ATOM 2780 N N . PHE A 1 375 ? 8.993 -9.056 -11.444 1.00 97.69 375 PHE A N 1
ATOM 2781 C CA . PHE A 1 375 ? 8.054 -10.093 -11.866 1.00 97.69 375 PHE A CA 1
ATOM 2782 C C . PHE A 1 375 ? 7.651 -9.939 -13.336 1.00 97.69 375 PHE A C 1
ATOM 2784 O O . PHE A 1 375 ? 7.756 -10.887 -14.110 1.00 97.69 375 PHE A O 1
ATOM 2791 N N . CYS A 1 376 ? 7.280 -8.725 -13.755 1.00 96.19 376 CYS A N 1
ATOM 2792 C CA . CYS A 1 376 ? 6.819 -8.465 -15.121 1.00 96.19 376 CYS A CA 1
ATOM 2793 C C . CYS A 1 376 ? 7.859 -8.711 -16.213 1.00 96.19 376 CYS A C 1
ATOM 2795 O O . CYS A 1 376 ? 7.523 -8.684 -17.393 1.00 96.19 376 CYS A O 1
ATOM 2797 N N . ARG A 1 377 ? 9.122 -8.926 -15.849 1.00 91.00 377 ARG A N 1
ATOM 2798 C CA . ARG A 1 377 ? 10.166 -9.294 -16.801 1.00 91.00 377 ARG A CA 1
ATOM 2799 C C . ARG A 1 377 ? 10.359 -10.791 -16.959 1.00 91.00 377 ARG A C 1
ATOM 2801 O O . ARG A 1 377 ? 10.837 -11.209 -18.007 1.00 91.00 377 ARG A O 1
ATOM 2808 N N . VAL A 1 378 ? 10.101 -11.558 -15.905 1.00 92.88 378 VAL A N 1
ATOM 2809 C CA . VAL A 1 378 ? 10.415 -12.993 -15.867 1.00 92.88 378 VAL A CA 1
ATOM 2810 C C . VAL A 1 378 ? 9.180 -13.860 -16.074 1.00 92.88 378 VAL A C 1
ATOM 2812 O O . VAL A 1 378 ? 9.318 -15.032 -16.400 1.00 92.88 378 VAL A O 1
ATOM 2815 N N . ASP A 1 379 ? 7.984 -13.290 -15.923 1.00 95.19 379 ASP A N 1
ATOM 2816 C CA . ASP A 1 379 ? 6.726 -14.014 -16.044 1.00 95.19 379 ASP A CA 1
ATOM 2817 C C . ASP A 1 379 ? 5.798 -13.355 -17.073 1.00 95.19 379 ASP A C 1
ATOM 2819 O O . ASP A 1 379 ? 5.363 -12.207 -16.930 1.00 95.19 379 ASP A O 1
ATOM 2823 N N . ALA A 1 380 ? 5.484 -14.111 -18.127 1.00 94.25 380 ALA A N 1
ATOM 2824 C CA . ALA A 1 380 ? 4.668 -13.656 -19.249 1.00 94.25 380 ALA A CA 1
ATOM 2825 C C . ALA A 1 380 ? 3.195 -13.403 -18.878 1.00 94.25 380 ALA A C 1
ATOM 2827 O O . ALA A 1 380 ? 2.478 -12.763 -19.648 1.00 94.25 380 ALA A O 1
ATOM 2828 N N . ARG A 1 381 ? 2.734 -13.857 -17.701 1.00 97.38 381 ARG A N 1
ATOM 2829 C CA . ARG A 1 381 ? 1.385 -13.553 -17.199 1.00 97.38 381 ARG A CA 1
ATOM 2830 C C . ARG A 1 381 ? 1.238 -12.090 -16.789 1.00 97.38 381 ARG A C 1
ATOM 2832 O O . ARG A 1 381 ? 0.105 -11.650 -16.589 1.00 97.38 381 ARG A O 1
ATOM 2839 N N . CYS A 1 382 ? 2.320 -11.315 -16.647 1.00 98.19 382 CYS A N 1
ATOM 2840 C CA . CYS A 1 382 ? 2.205 -9.870 -16.438 1.00 98.19 382 CYS A CA 1
ATOM 2841 C C . CYS A 1 382 ? 1.741 -9.167 -17.720 1.00 98.19 382 CYS A C 1
ATOM 2843 O O . CYS A 1 382 ? 2.481 -9.039 -18.692 1.00 98.19 382 CYS A O 1
ATOM 2845 N N . ALA A 1 383 ? 0.510 -8.661 -17.693 1.00 98.00 383 ALA A N 1
ATOM 2846 C CA . ALA A 1 383 ? -0.090 -7.925 -18.798 1.00 98.00 383 ALA A CA 1
ATOM 2847 C C . ALA A 1 383 ? -0.003 -6.402 -18.633 1.00 98.00 383 ALA A C 1
ATOM 2849 O O . ALA A 1 383 ? -0.054 -5.694 -19.634 1.00 98.00 383 ALA A O 1
ATOM 2850 N N . ALA A 1 384 ? 0.111 -5.908 -17.398 1.00 98.62 384 ALA A N 1
ATOM 2851 C CA . ALA A 1 384 ? 0.311 -4.497 -17.076 1.00 98.62 384 ALA A CA 1
ATOM 2852 C C . ALA A 1 384 ? 0.879 -4.360 -15.652 1.00 98.62 384 ALA A C 1
ATOM 2854 O O . ALA A 1 384 ? 0.447 -5.087 -14.754 1.00 98.62 384 ALA A O 1
ATOM 2855 N N . GLY A 1 385 ? 1.819 -3.437 -15.430 1.00 98.62 385 GLY A N 1
ATOM 2856 C CA . GLY A 1 385 ? 2.497 -3.251 -14.140 1.00 98.62 385 GLY A CA 1
ATOM 2857 C C . GLY A 1 385 ? 2.349 -1.844 -13.551 1.00 98.62 385 GLY A C 1
ATOM 2858 O O . GLY A 1 385 ? 2.486 -0.858 -14.269 1.00 98.62 385 GLY A O 1
ATOM 2859 N N . VAL A 1 386 ? 2.127 -1.732 -12.238 1.00 98.88 386 VAL A N 1
ATOM 2860 C CA . VAL A 1 386 ? 2.126 -0.455 -11.504 1.00 98.88 386 VAL A CA 1
ATOM 2861 C C . VAL A 1 386 ? 3.095 -0.500 -10.328 1.00 98.88 386 VAL A C 1
ATOM 2863 O O . VAL A 1 386 ? 2.954 -1.297 -9.401 1.00 98.88 386 VAL A O 1
ATOM 2866 N N . ASN A 1 387 ? 4.052 0.415 -10.331 1.00 98.69 387 ASN A N 1
ATOM 2867 C CA . ASN A 1 387 ? 4.979 0.641 -9.239 1.00 98.69 387 ASN A CA 1
ATOM 2868 C C . ASN A 1 387 ? 4.572 1.906 -8.465 1.00 98.69 387 ASN A C 1
ATOM 2870 O O . ASN A 1 387 ? 4.713 3.019 -8.977 1.00 98.69 387 ASN A O 1
ATOM 2874 N N . LEU A 1 388 ? 4.057 1.724 -7.245 1.00 98.56 388 LEU A N 1
ATOM 2875 C CA . LEU A 1 388 ? 3.693 2.811 -6.334 1.00 98.56 388 LEU A CA 1
ATOM 2876 C C . LEU A 1 388 ? 4.899 3.149 -5.450 1.00 98.56 388 LEU A C 1
ATOM 2878 O O . LEU A 1 388 ? 5.116 2.550 -4.397 1.00 98.56 388 LEU A O 1
ATOM 2882 N N . ASP A 1 389 ? 5.686 4.108 -5.914 1.00 97.12 389 ASP A N 1
ATOM 2883 C CA . ASP A 1 389 ? 6.815 4.721 -5.221 1.00 97.12 389 ASP A CA 1
ATOM 2884 C C . ASP A 1 389 ? 7.920 3.747 -4.763 1.00 97.12 389 ASP A C 1
ATOM 2886 O O . ASP A 1 389 ? 8.552 3.920 -3.723 1.00 97.12 389 ASP A O 1
ATOM 2890 N N . GLY A 1 390 ? 8.142 2.674 -5.522 1.00 94.81 390 GLY A N 1
ATOM 2891 C CA . GLY A 1 390 ? 9.161 1.666 -5.254 1.00 94.81 390 GLY A CA 1
ATOM 2892 C C . GLY A 1 390 ? 10.444 1.865 -6.043 1.00 94.81 390 GLY A C 1
ATOM 2893 O O . GLY A 1 390 ? 10.447 1.794 -7.273 1.00 94.81 390 GLY A O 1
ATOM 2894 N N . ARG A 1 391 ? 11.570 2.027 -5.349 1.00 91.81 391 ARG A N 1
ATOM 2895 C CA . ARG A 1 391 ? 12.906 1.945 -5.957 1.00 91.81 391 ARG A CA 1
ATOM 2896 C C . ARG A 1 391 ? 13.207 0.521 -6.431 1.00 91.81 391 ARG A C 1
ATOM 2898 O O . ARG A 1 391 ? 12.828 -0.435 -5.766 1.00 91.81 391 ARG A O 1
ATOM 2905 N N . ASP A 1 392 ? 13.917 0.371 -7.546 1.00 92.06 392 ASP A N 1
ATOM 2906 C CA . ASP A 1 392 ? 14.406 -0.930 -8.025 1.00 92.06 392 ASP A CA 1
ATOM 2907 C C . ASP A 1 392 ? 15.480 -1.526 -7.089 1.00 92.06 392 ASP A C 1
ATOM 2909 O O . ASP A 1 392 ? 16.668 -1.217 -7.170 1.00 92.06 392 ASP A O 1
ATOM 2913 N N . PHE A 1 393 ? 15.038 -2.391 -6.178 1.00 90.75 393 PHE A N 1
ATOM 2914 C CA . PHE A 1 393 ? 15.880 -3.190 -5.278 1.00 90.75 393 PHE A CA 1
ATOM 2915 C C . PHE A 1 393 ? 16.284 -4.544 -5.869 1.00 90.75 393 PHE A C 1
ATOM 2917 O O . PHE A 1 393 ? 17.231 -5.161 -5.388 1.00 90.75 393 PHE A O 1
ATOM 2924 N N . HIS A 1 394 ? 15.577 -5.023 -6.896 1.00 90.25 394 HIS A N 1
ATOM 2925 C CA . HIS A 1 394 ? 15.906 -6.291 -7.555 1.00 90.25 394 HIS A CA 1
ATOM 2926 C C . HIS A 1 394 ? 17.080 -6.114 -8.520 1.00 90.25 394 HIS A C 1
ATOM 2928 O O . HIS A 1 394 ? 17.792 -7.072 -8.815 1.00 90.25 394 HIS A O 1
ATOM 2934 N N . LEU A 1 395 ? 17.296 -4.888 -9.013 1.00 87.19 395 LEU A N 1
ATOM 2935 C CA . LEU A 1 395 ? 18.367 -4.468 -9.925 1.00 87.19 395 LEU A CA 1
ATOM 2936 C C . LEU A 1 395 ? 18.341 -5.161 -11.295 1.00 87.19 395 LEU A C 1
ATOM 2938 O O . LEU A 1 395 ? 19.128 -4.816 -12.174 1.00 87.19 395 LEU A O 1
ATOM 2942 N N . GLN A 1 396 ? 17.442 -6.126 -11.500 1.00 79.81 396 GLN A N 1
ATOM 2943 C CA . GLN A 1 396 ? 17.248 -6.813 -12.772 1.00 79.81 396 GLN A CA 1
ATOM 2944 C C . GLN A 1 396 ? 16.722 -5.842 -13.831 1.00 79.81 396 GLN A C 1
ATOM 2946 O O . GLN A 1 396 ? 17.081 -5.965 -15.001 1.00 79.81 396 GLN A O 1
ATOM 2951 N N . GLY A 1 397 ? 15.901 -4.864 -13.428 1.00 75.75 397 GLY A N 1
ATOM 2952 C CA . GLY A 1 397 ? 15.320 -3.830 -14.287 1.00 75.75 397 GLY A CA 1
ATOM 2953 C C . GLY A 1 397 ? 16.318 -2.791 -14.798 1.00 75.75 397 GLY A C 1
ATOM 2954 O O . GLY A 1 397 ? 15.986 -2.054 -15.726 1.00 75.75 397 GLY A O 1
ATOM 2955 N N 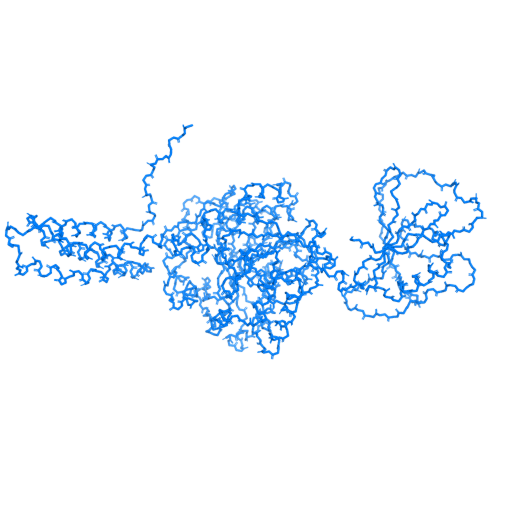. LEU A 1 398 ? 17.530 -2.748 -14.241 1.00 84.56 398 LEU A N 1
ATOM 2956 C CA . LEU A 1 398 ? 18.534 -1.747 -14.570 1.00 84.56 398 LEU A CA 1
ATOM 2957 C C . LEU A 1 398 ? 18.960 -1.838 -16.043 1.00 84.56 398 LEU A C 1
ATOM 2959 O O . LEU A 1 398 ? 19.413 -2.877 -16.525 1.00 84.56 398 LEU A O 1
ATOM 2963 N N . LYS A 1 399 ? 18.837 -0.711 -16.744 1.00 84.25 399 LYS A N 1
ATOM 2964 C CA . LYS A 1 399 ? 19.138 -0.497 -18.164 1.00 84.25 399 LYS A CA 1
ATOM 2965 C C . LYS A 1 399 ? 18.405 -1.461 -19.100 1.00 84.25 399 LYS A C 1
ATOM 2967 O O . LYS A 1 399 ? 18.922 -1.826 -20.155 1.00 84.25 399 LYS A O 1
ATOM 2972 N N . ARG A 1 400 ? 17.211 -1.913 -18.718 1.00 83.94 400 ARG A N 1
ATOM 2973 C CA . ARG A 1 400 ? 16.431 -2.907 -19.462 1.00 83.94 400 ARG A CA 1
ATOM 2974 C C . ARG A 1 400 ? 14.949 -2.553 -19.439 1.00 83.94 400 ARG A C 1
ATOM 2976 O O . ARG A 1 400 ? 14.449 -1.978 -18.481 1.00 83.94 400 ARG A O 1
ATOM 2983 N N . SER A 1 401 ? 14.237 -2.909 -20.505 1.00 85.06 401 SER A N 1
ATOM 2984 C CA . SER A 1 401 ? 12.812 -2.597 -20.649 1.00 85.06 401 SER A CA 1
ATOM 2985 C C . SER A 1 401 ? 11.932 -3.676 -20.027 1.00 85.06 401 SER A C 1
ATOM 2987 O O . SER A 1 401 ? 12.183 -4.861 -20.232 1.00 85.06 401 SER A O 1
ATOM 2989 N N . VAL A 1 402 ? 10.877 -3.273 -19.318 1.00 87.94 402 VAL A N 1
ATOM 2990 C CA . VAL A 1 402 ? 9.778 -4.182 -18.950 1.00 87.94 402 VAL A CA 1
ATOM 2991 C C . VAL A 1 402 ? 8.957 -4.474 -20.212 1.00 87.94 402 VAL A C 1
ATOM 2993 O O . VAL A 1 402 ? 8.661 -3.530 -20.945 1.00 87.94 402 VAL A O 1
ATOM 2996 N N . PRO A 1 403 ? 8.599 -5.735 -20.508 1.00 86.56 403 PRO A N 1
ATOM 2997 C CA . PRO A 1 403 ? 7.911 -6.087 -21.754 1.00 86.56 403 PRO A CA 1
ATOM 2998 C C . PRO A 1 403 ? 6.437 -5.652 -21.801 1.00 86.56 403 PRO A C 1
ATOM 3000 O O . PRO A 1 403 ? 5.875 -5.549 -22.886 1.00 86.56 403 PRO A O 1
ATOM 3003 N N . ALA A 1 404 ? 5.819 -5.383 -20.650 1.00 91.94 404 ALA A N 1
ATOM 3004 C CA . ALA A 1 404 ? 4.431 -4.941 -20.531 1.00 91.94 404 ALA A CA 1
ATOM 3005 C C . ALA A 1 404 ? 4.316 -3.409 -20.364 1.00 91.94 404 ALA A C 1
ATOM 3007 O O . ALA A 1 404 ? 5.305 -2.769 -19.974 1.00 91.94 404 ALA A O 1
ATOM 3008 N N . PRO A 1 405 ? 3.121 -2.824 -20.592 1.00 97.69 405 PRO A N 1
ATOM 3009 C CA . PRO A 1 405 ? 2.797 -1.472 -20.150 1.00 97.69 405 PRO A CA 1
ATOM 3010 C C . PRO A 1 405 ? 3.101 -1.291 -18.664 1.00 97.69 405 PRO A C 1
ATOM 3012 O O . PRO A 1 405 ? 2.806 -2.177 -17.850 1.00 97.69 405 PRO A O 1
ATOM 3015 N N . PHE A 1 406 ? 3.689 -0.154 -18.296 1.00 97.94 406 PHE A N 1
ATOM 3016 C CA . PHE A 1 406 ? 4.205 0.048 -16.944 1.00 97.94 406 PHE A CA 1
ATOM 3017 C C . PHE A 1 406 ? 4.014 1.484 -16.454 1.00 97.94 406 PHE A C 1
ATOM 3019 O O . PHE A 1 406 ? 4.454 2.432 -17.101 1.00 97.94 406 PHE A O 1
ATOM 3026 N N . MET A 1 407 ? 3.395 1.658 -15.288 1.00 98.44 407 MET A N 1
ATOM 3027 C CA . MET A 1 407 ? 3.239 2.960 -14.641 1.00 98.44 407 MET A CA 1
ATOM 3028 C C . MET A 1 407 ? 4.100 3.047 -13.382 1.00 98.44 407 MET A C 1
ATOM 3030 O O . MET A 1 407 ? 3.981 2.229 -12.475 1.00 98.44 407 MET A O 1
ATOM 3034 N N . MET A 1 408 ? 4.937 4.075 -13.311 1.00 97.88 408 MET A N 1
ATOM 3035 C CA . MET A 1 408 ? 5.695 4.468 -12.127 1.00 97.88 408 MET A CA 1
ATOM 3036 C C . MET A 1 408 ? 5.069 5.728 -11.542 1.00 97.88 408 MET A C 1
ATOM 3038 O O . MET A 1 408 ? 4.996 6.756 -12.223 1.00 97.88 408 MET A O 1
ATOM 3042 N N . LEU A 1 409 ? 4.623 5.637 -10.292 1.00 97.62 409 LEU A N 1
ATOM 3043 C CA . LEU A 1 409 ? 4.020 6.740 -9.559 1.00 97.62 409 LEU A CA 1
ATOM 3044 C C . LEU A 1 409 ? 4.923 7.109 -8.378 1.00 97.62 409 LEU A C 1
ATOM 3046 O O . LEU A 1 409 ? 5.095 6.307 -7.469 1.00 97.62 409 LEU A O 1
ATOM 3050 N N . TYR A 1 410 ? 5.529 8.290 -8.423 1.00 97.06 410 TYR A N 1
ATOM 3051 C CA . TYR A 1 410 ? 6.564 8.745 -7.499 1.00 97.06 410 TYR A CA 1
ATOM 3052 C C . TYR A 1 410 ? 6.025 9.710 -6.446 1.00 97.06 410 TYR A C 1
ATOM 3054 O O . TYR A 1 410 ? 5.185 10.566 -6.742 1.00 97.06 410 TYR A O 1
ATOM 3062 N N . SER A 1 411 ? 6.547 9.628 -5.227 1.00 95.62 411 SER A N 1
ATOM 3063 C CA . SER A 1 411 ? 6.482 10.714 -4.250 1.00 95.62 411 SER A CA 1
ATOM 3064 C C . SER A 1 411 ? 7.232 11.948 -4.754 1.00 95.62 411 SER A C 1
ATOM 3066 O O . SER A 1 411 ? 7.964 11.912 -5.748 1.00 95.62 411 SER A O 1
ATOM 3068 N N . ASP A 1 412 ? 7.004 13.070 -4.085 1.00 94.62 412 ASP A N 1
ATOM 3069 C CA . ASP A 1 412 ? 7.610 14.344 -4.434 1.00 94.62 412 ASP A CA 1
ATOM 3070 C C . ASP A 1 412 ? 9.139 14.285 -4.269 1.00 94.62 412 ASP A C 1
ATOM 3072 O O . ASP A 1 412 ? 9.659 14.047 -3.174 1.00 94.62 412 ASP A O 1
ATOM 3076 N N . PHE A 1 413 ? 9.870 14.513 -5.364 1.00 91.50 413 PHE A N 1
ATOM 3077 C CA . PHE A 1 413 ? 11.331 14.421 -5.364 1.00 91.50 413 PHE A CA 1
ATOM 3078 C C . PHE A 1 413 ? 11.999 15.464 -4.465 1.00 91.50 413 PHE A C 1
ATOM 3080 O O . PHE A 1 413 ? 13.053 15.174 -3.906 1.00 91.50 413 PHE A O 1
ATOM 3087 N N . GLY A 1 414 ? 11.410 16.654 -4.310 1.00 89.56 414 GLY A N 1
ATOM 3088 C CA . GLY A 1 414 ? 11.963 17.693 -3.439 1.00 89.56 414 GLY A CA 1
ATOM 3089 C C . GLY A 1 414 ? 11.831 17.303 -1.969 1.00 89.56 414 GLY A C 1
ATOM 3090 O O . GLY A 1 414 ? 12.781 17.428 -1.198 1.00 89.56 414 GLY A O 1
ATOM 3091 N N . ILE A 1 415 ? 10.681 16.737 -1.585 1.00 88.81 415 ILE A N 1
ATOM 3092 C CA . ILE A 1 415 ? 10.489 16.179 -0.237 1.00 88.81 415 ILE A CA 1
ATOM 3093 C C . ILE A 1 415 ? 11.490 15.046 0.018 1.00 88.81 415 ILE A C 1
ATOM 3095 O O . ILE A 1 415 ? 12.139 15.025 1.063 1.00 88.81 415 ILE A O 1
ATOM 3099 N N . LEU A 1 416 ? 11.646 14.129 -0.940 1.00 87.06 416 LEU A N 1
ATOM 3100 C CA . LEU A 1 416 ? 12.550 12.988 -0.813 1.00 87.06 416 LEU A CA 1
ATOM 3101 C C . LEU A 1 416 ? 14.025 13.406 -0.722 1.00 87.06 416 LEU A C 1
ATOM 3103 O O . LEU A 1 416 ? 14.772 12.837 0.070 1.00 87.06 416 LEU A O 1
ATOM 3107 N N . ALA A 1 417 ? 14.444 14.411 -1.492 1.00 86.44 417 ALA A N 1
ATOM 3108 C CA . ALA A 1 417 ? 15.805 14.931 -1.426 1.00 86.44 417 ALA A CA 1
ATOM 3109 C C . ALA A 1 417 ? 16.100 15.614 -0.079 1.00 86.44 417 ALA A C 1
ATOM 3111 O O . ALA A 1 417 ? 17.114 15.318 0.557 1.00 86.44 417 ALA A O 1
ATOM 3112 N N . ASN A 1 418 ? 15.157 16.419 0.424 1.00 86.50 418 ASN A N 1
ATOM 3113 C CA . ASN A 1 418 ? 15.267 17.041 1.744 1.00 86.50 418 ASN A CA 1
ATOM 3114 C C . ASN A 1 418 ? 15.389 15.998 2.867 1.00 86.50 418 ASN A C 1
ATOM 3116 O O . ASN A 1 418 ? 16.137 16.205 3.822 1.00 86.50 418 ASN A O 1
ATOM 3120 N N . MET A 1 419 ? 14.696 14.857 2.749 1.00 81.75 419 MET A N 1
ATOM 3121 C CA . MET A 1 419 ? 14.799 13.754 3.715 1.00 81.75 419 MET A CA 1
ATOM 3122 C C . MET A 1 419 ? 16.199 13.136 3.774 1.00 81.75 419 MET A C 1
ATOM 3124 O O . MET A 1 419 ? 16.595 12.652 4.830 1.00 81.75 419 MET A O 1
ATOM 3128 N N . VAL A 1 420 ? 16.959 13.170 2.676 1.00 83.69 420 VAL A N 1
ATOM 3129 C CA . VAL A 1 420 ? 18.341 12.664 2.642 1.00 83.69 420 VAL A CA 1
ATOM 3130 C C . VAL A 1 420 ? 19.398 13.750 2.848 1.00 83.69 420 VAL A C 1
ATOM 3132 O O . VAL A 1 420 ? 20.587 13.485 2.671 1.00 83.69 420 VAL A O 1
ATOM 3135 N N . GLY A 1 421 ? 18.976 14.943 3.278 1.00 81.81 421 GLY A N 1
ATOM 3136 C CA . GLY A 1 421 ? 19.854 16.058 3.629 1.00 81.81 421 GLY A CA 1
ATOM 3137 C C . GLY A 1 421 ? 20.335 16.892 2.442 1.00 81.81 421 GLY A C 1
ATOM 3138 O O . GLY A 1 421 ? 21.293 17.644 2.598 1.00 81.81 421 GLY A O 1
ATOM 3139 N N . GLU A 1 422 ? 19.692 16.769 1.281 1.00 80.81 422 GLU A N 1
ATOM 3140 C CA . GLU A 1 422 ? 20.080 17.456 0.048 1.00 80.81 422 GLU A CA 1
ATOM 3141 C C . GLU A 1 422 ? 19.000 18.470 -0.361 1.00 80.81 422 GLU A C 1
ATOM 3143 O O . GLU A 1 422 ? 17.876 18.091 -0.694 1.00 80.81 422 GLU A O 1
ATOM 3148 N N . ASP A 1 423 ? 19.339 19.763 -0.367 1.00 77.25 423 ASP A N 1
ATOM 3149 C CA . ASP A 1 423 ? 18.466 20.822 -0.890 1.00 77.25 423 ASP A CA 1
ATOM 3150 C C . ASP A 1 423 ? 18.782 21.065 -2.370 1.00 77.25 423 ASP A C 1
ATOM 3152 O O . ASP A 1 423 ? 19.666 21.840 -2.740 1.00 77.25 423 ASP A O 1
ATOM 3156 N N . VAL A 1 424 ? 18.075 20.334 -3.227 1.00 70.06 424 VAL A N 1
ATOM 3157 C CA . VAL A 1 424 ? 18.252 20.354 -4.690 1.00 70.06 424 VAL A CA 1
ATOM 3158 C C . VAL A 1 424 ? 17.071 21.012 -5.414 1.00 70.06 424 VAL A C 1
ATOM 3160 O O . VAL A 1 424 ? 16.929 20.880 -6.632 1.00 70.06 424 VAL A O 1
ATOM 3163 N N . GLY A 1 425 ? 16.212 21.735 -4.686 1.00 73.88 425 GLY A N 1
ATOM 3164 C CA . GLY A 1 425 ? 15.012 22.369 -5.238 1.00 73.88 425 GLY A CA 1
ATOM 3165 C C . GLY A 1 425 ? 13.957 21.354 -5.700 1.00 73.88 425 GLY A C 1
ATOM 3166 O O . GLY A 1 425 ? 13.541 20.492 -4.931 1.00 73.88 425 GLY A O 1
ATOM 3167 N N . GLU A 1 426 ? 13.495 21.459 -6.954 1.00 69.81 426 GLU A N 1
ATOM 3168 C CA . GLU A 1 426 ? 12.570 20.492 -7.575 1.00 69.81 426 GLU A CA 1
ATOM 3169 C C . GLU A 1 426 ? 13.308 19.619 -8.610 1.00 69.81 426 GLU A C 1
ATOM 3171 O O . GLU A 1 426 ? 13.365 19.995 -9.789 1.00 69.81 426 GLU A O 1
ATOM 3176 N N . PRO A 1 427 ? 13.838 18.437 -8.233 1.00 75.00 427 PRO A N 1
ATOM 3177 C CA . PRO A 1 427 ? 14.474 17.535 -9.187 1.00 75.00 427 PRO A CA 1
ATOM 3178 C C . PRO A 1 427 ? 13.557 17.210 -10.373 1.00 75.00 427 PRO A C 1
ATOM 3180 O O . PRO A 1 427 ? 12.332 17.107 -10.245 1.00 75.00 427 PRO A O 1
ATOM 3183 N N . SER A 1 428 ? 14.148 17.037 -11.553 1.00 77.75 428 SER A N 1
ATOM 3184 C CA . SER A 1 428 ? 13.447 16.591 -12.766 1.00 77.75 428 SER A CA 1
ATOM 3185 C C . SER A 1 428 ? 13.529 15.083 -13.002 1.00 77.75 428 SER A C 1
ATOM 3187 O O . SER A 1 428 ? 12.898 14.588 -13.930 1.00 77.75 428 SER A O 1
ATOM 3189 N N . MET A 1 429 ? 14.286 14.374 -12.166 1.00 82.62 429 MET A N 1
ATOM 3190 C CA . MET A 1 429 ? 14.725 12.997 -12.369 1.00 82.62 429 MET A CA 1
ATOM 3191 C C . MET A 1 429 ? 14.272 12.098 -11.222 1.00 82.62 429 MET A C 1
ATOM 3193 O O . MET A 1 429 ? 14.338 12.497 -10.057 1.00 82.62 429 MET A O 1
ATOM 3197 N N . GLY A 1 430 ? 13.816 10.894 -11.560 1.00 85.62 430 GLY A N 1
ATOM 3198 C CA . GLY A 1 430 ? 13.360 9.892 -10.608 1.00 85.62 430 GLY A CA 1
ATOM 3199 C C . GLY A 1 430 ? 14.443 8.876 -10.257 1.00 85.62 430 GLY A C 1
ATOM 3200 O O . GLY A 1 430 ? 15.394 8.625 -10.991 1.00 85.62 430 GLY A O 1
ATOM 3201 N N . TYR A 1 431 ? 14.277 8.201 -9.125 1.00 88.81 431 TYR A N 1
ATOM 3202 C CA . TYR A 1 431 ? 15.223 7.173 -8.672 1.00 88.81 431 TYR A CA 1
ATOM 3203 C C . TYR A 1 431 ? 15.159 5.859 -9.481 1.00 88.81 431 TYR A C 1
ATOM 3205 O O . TYR A 1 431 ? 15.980 4.971 -9.264 1.00 88.81 431 TYR A O 1
ATOM 3213 N N . ASN A 1 432 ? 14.214 5.736 -10.423 1.00 92.44 432 ASN A N 1
ATOM 3214 C CA . ASN A 1 432 ? 14.109 4.623 -11.375 1.00 92.44 432 ASN A CA 1
ATOM 3215 C C . ASN A 1 432 ? 14.368 5.071 -12.826 1.00 92.44 432 ASN A C 1
ATOM 3217 O O . ASN A 1 432 ? 13.959 4.381 -13.755 1.00 92.44 432 ASN A O 1
ATOM 3221 N N . ASP A 1 433 ? 15.032 6.206 -13.057 1.00 89.31 433 ASP A N 1
ATOM 3222 C CA . ASP A 1 433 ? 15.295 6.721 -14.412 1.00 89.31 433 ASP A CA 1
ATOM 3223 C C . ASP A 1 433 ? 16.020 5.711 -15.314 1.00 89.31 433 ASP A C 1
ATOM 3225 O O . ASP A 1 433 ? 15.756 5.629 -16.512 1.00 89.31 433 ASP A O 1
ATOM 3229 N N . PHE A 1 434 ? 16.878 4.879 -14.722 1.00 91.19 434 PHE A N 1
ATOM 3230 C CA . PHE A 1 434 ? 17.603 3.813 -15.413 1.00 91.19 434 PHE A CA 1
ATOM 3231 C C . PHE A 1 434 ? 16.977 2.431 -15.230 1.00 91.19 434 PHE A C 1
ATOM 3233 O O . PHE A 1 434 ? 17.565 1.447 -15.669 1.00 91.19 434 PHE A O 1
ATOM 3240 N N . SER A 1 435 ? 15.822 2.328 -14.581 1.00 91.75 435 SER A N 1
ATOM 3241 C CA . SER A 1 435 ? 15.122 1.064 -14.366 1.00 91.75 435 SER A CA 1
ATOM 3242 C C . SER A 1 435 ? 13.867 1.002 -15.226 1.00 91.75 435 SER A C 1
ATOM 3244 O O . SER A 1 435 ? 13.232 2.013 -15.522 1.00 91.75 435 SER A O 1
ATOM 3246 N N . TYR A 1 436 ? 13.497 -0.213 -15.626 1.00 90.81 436 TYR A N 1
ATOM 3247 C CA . TYR A 1 436 ? 12.249 -0.538 -16.331 1.00 90.81 436 TYR A CA 1
ATOM 3248 C C . TYR A 1 436 ? 12.125 -0.023 -17.772 1.00 90.81 436 TYR A C 1
ATOM 3250 O O . TYR A 1 436 ? 11.274 -0.500 -18.528 1.00 90.81 436 TYR A O 1
ATOM 3258 N N . GLU A 1 437 ? 13.000 0.881 -18.197 1.00 88.56 437 GLU A N 1
ATOM 3259 C CA . GLU A 1 437 ? 13.180 1.261 -19.588 1.00 88.56 437 GLU A CA 1
ATOM 3260 C C . GLU A 1 437 ? 14.664 1.256 -19.951 1.00 88.56 437 GLU A C 1
ATOM 3262 O O . GLU A 1 437 ? 15.545 1.476 -19.120 1.00 88.56 437 GLU A O 1
ATOM 3267 N N . ARG A 1 438 ? 14.947 0.976 -21.224 1.00 88.31 438 ARG A N 1
ATOM 3268 C CA . ARG A 1 438 ? 16.308 1.097 -21.736 1.00 88.31 438 ARG A CA 1
ATOM 3269 C C . ARG A 1 438 ? 16.629 2.586 -21.900 1.00 88.31 438 ARG A C 1
ATOM 3271 O O . ARG A 1 438 ? 15.809 3.271 -22.511 1.00 88.31 438 ARG A O 1
ATOM 3278 N N . PRO A 1 439 ? 17.767 3.094 -21.398 1.00 89.81 439 PRO A N 1
ATOM 3279 C CA . PRO A 1 439 ? 18.057 4.525 -21.425 1.00 89.81 439 PRO A CA 1
ATOM 3280 C C . PRO A 1 439 ? 18.056 5.116 -22.838 1.00 89.81 439 PRO A C 1
ATOM 3282 O O . PRO A 1 439 ? 17.564 6.223 -23.036 1.00 89.81 439 PRO A O 1
ATOM 3285 N N . GLU A 1 440 ? 18.504 4.354 -23.841 1.00 83.50 440 GLU A N 1
ATOM 3286 C CA . GLU A 1 440 ? 18.491 4.789 -25.241 1.00 83.50 440 GLU A CA 1
ATOM 3287 C C . GLU A 1 440 ? 17.078 4.910 -25.839 1.00 83.50 440 GLU A C 1
ATOM 3289 O O . GLU A 1 440 ? 16.899 5.538 -26.878 1.00 83.50 440 GLU A O 1
ATOM 3294 N N . LEU A 1 441 ? 16.067 4.327 -25.187 1.00 82.88 441 LEU A N 1
ATOM 3295 C CA . LEU A 1 441 ? 14.657 4.432 -25.565 1.00 82.88 441 LEU A CA 1
ATOM 3296 C C . LEU A 1 441 ? 13.835 5.276 -24.589 1.00 82.88 441 LEU A C 1
ATOM 3298 O O . LEU A 1 441 ? 12.620 5.369 -24.759 1.00 82.88 441 LEU A O 1
ATOM 3302 N N . ALA A 1 442 ? 14.468 5.870 -23.574 1.00 85.44 442 ALA A N 1
ATOM 3303 C CA . ALA A 1 442 ? 13.745 6.475 -22.472 1.00 85.44 442 ALA A CA 1
ATOM 3304 C C . ALA A 1 442 ? 12.759 7.548 -22.960 1.00 85.44 442 ALA A C 1
ATOM 3306 O O . ALA A 1 442 ? 13.127 8.459 -23.709 1.00 85.44 442 ALA A O 1
ATOM 3307 N N . GLY A 1 443 ? 11.492 7.414 -22.566 1.00 82.69 443 GLY A N 1
ATOM 3308 C CA . GLY A 1 443 ? 10.420 8.345 -22.932 1.00 82.69 443 GLY A CA 1
ATOM 3309 C C . GLY A 1 443 ? 9.915 8.250 -24.378 1.00 82.69 443 GLY A C 1
ATOM 3310 O O . GLY A 1 443 ? 9.155 9.118 -24.793 1.00 82.69 443 GLY A O 1
ATOM 3311 N N . LEU A 1 444 ? 10.323 7.242 -25.161 1.00 81.94 444 LEU A N 1
ATOM 3312 C CA . LEU A 1 444 ? 9.746 6.981 -26.493 1.00 81.94 444 LEU A CA 1
ATOM 3313 C C . LEU A 1 444 ? 8.546 6.031 -26.449 1.00 81.94 444 LEU A C 1
ATOM 3315 O O . LEU A 1 444 ? 7.785 5.952 -27.411 1.00 81.94 444 LEU A O 1
ATOM 3319 N N . ARG A 1 445 ? 8.394 5.274 -25.362 1.00 84.12 445 ARG A N 1
ATOM 3320 C CA . ARG A 1 445 ? 7.295 4.332 -25.186 1.00 84.12 445 ARG A CA 1
ATOM 3321 C C . ARG A 1 445 ? 6.036 5.035 -24.700 1.00 84.12 445 ARG A C 1
ATOM 3323 O O . ARG A 1 445 ? 6.018 5.601 -23.613 1.00 84.12 445 ARG A O 1
ATOM 3330 N N . GLU A 1 446 ? 4.965 4.928 -25.478 1.00 86.31 446 GLU A N 1
ATOM 3331 C CA . GLU A 1 446 ? 3.642 5.470 -25.128 1.00 86.31 446 GLU A CA 1
ATOM 3332 C C . GLU A 1 446 ? 2.925 4.656 -24.035 1.00 86.31 446 GLU A C 1
ATOM 3334 O O . GLU A 1 446 ? 1.958 5.124 -23.434 1.00 86.31 446 GLU A O 1
ATOM 3339 N N . ASP A 1 447 ? 3.409 3.443 -23.761 1.00 89.38 447 ASP A N 1
ATOM 3340 C CA . ASP A 1 447 ? 2.884 2.507 -22.766 1.00 89.38 447 ASP A CA 1
ATOM 3341 C C . ASP A 1 447 ? 3.684 2.507 -21.446 1.00 89.38 447 ASP A C 1
ATOM 3343 O O . ASP A 1 447 ? 3.417 1.693 -20.557 1.00 89.38 447 ASP A O 1
ATOM 3347 N N . VAL A 1 448 ? 4.650 3.424 -21.295 1.00 93.69 448 VAL A N 1
ATOM 3348 C CA . VAL A 1 448 ? 5.401 3.647 -20.050 1.00 93.69 448 VAL A CA 1
ATOM 3349 C C . VAL A 1 448 ? 5.077 5.025 -19.488 1.00 93.69 448 VAL A C 1
ATOM 3351 O O . VAL A 1 448 ? 5.379 6.055 -20.086 1.00 93.69 448 VAL A O 1
ATOM 3354 N N . TYR A 1 449 ? 4.504 5.051 -18.288 1.00 96.00 449 TYR A N 1
ATOM 3355 C CA . TYR A 1 449 ? 4.052 6.275 -17.633 1.00 96.00 449 TYR A CA 1
ATOM 3356 C C . TYR A 1 449 ? 4.939 6.580 -16.432 1.00 96.00 449 TYR A C 1
ATOM 3358 O O . TYR A 1 449 ? 5.123 5.734 -15.558 1.00 96.00 449 TYR A O 1
ATOM 3366 N N . ARG A 1 450 ? 5.471 7.803 -16.360 1.00 95.62 450 ARG A N 1
ATOM 3367 C CA . ARG A 1 450 ? 6.233 8.301 -15.208 1.00 95.62 450 ARG A CA 1
ATOM 3368 C C . ARG A 1 450 ? 5.544 9.530 -14.647 1.00 95.62 450 ARG A C 1
ATOM 3370 O O . ARG A 1 450 ? 5.534 10.583 -15.282 1.00 95.62 450 ARG A O 1
ATOM 3377 N N . LEU A 1 451 ? 4.954 9.381 -13.472 1.00 96.44 451 LEU A N 1
ATOM 3378 C CA . LEU A 1 451 ? 4.125 10.399 -12.843 1.00 96.44 451 LEU A CA 1
ATOM 3379 C C . LEU A 1 451 ? 4.641 10.662 -11.433 1.00 96.44 451 LEU A C 1
ATOM 3381 O O . LEU A 1 451 ? 4.921 9.721 -10.707 1.00 96.44 451 LEU A O 1
ATOM 3385 N N . MET A 1 452 ? 4.748 11.921 -11.031 1.00 96.50 452 MET A N 1
ATOM 3386 C CA . MET A 1 452 ? 5.065 12.326 -9.661 1.00 96.50 452 MET A CA 1
ATOM 3387 C C . MET A 1 452 ? 3.861 13.037 -9.051 1.00 96.50 452 MET A C 1
ATOM 3389 O O . MET A 1 452 ? 3.232 13.869 -9.713 1.00 96.50 452 MET A O 1
ATOM 3393 N N . VAL A 1 453 ? 3.564 12.722 -7.791 1.00 97.31 453 VAL A N 1
ATOM 3394 C CA . VAL A 1 453 ? 2.531 13.396 -7.005 1.00 97.31 453 VAL A CA 1
ATOM 3395 C C . VAL A 1 453 ? 3.167 14.483 -6.137 1.00 97.31 453 VAL A C 1
ATOM 3397 O O . VAL A 1 453 ? 3.905 14.195 -5.197 1.00 97.31 453 VAL A O 1
ATOM 3400 N N . ARG A 1 454 ? 2.864 15.746 -6.446 1.00 95.44 454 ARG A N 1
ATOM 3401 C CA . ARG A 1 454 ? 3.334 16.925 -5.713 1.00 95.44 454 ARG A CA 1
ATOM 3402 C C . ARG A 1 454 ? 2.811 16.919 -4.282 1.00 95.44 454 ARG A C 1
ATOM 3404 O O . ARG A 1 454 ? 1.612 16.745 -4.049 1.00 95.44 454 ARG A O 1
ATOM 3411 N N . GLY A 1 455 ? 3.702 17.172 -3.330 1.00 94.19 455 GLY A N 1
ATOM 3412 C CA . GLY A 1 455 ? 3.354 17.231 -1.913 1.00 94.19 455 GLY A CA 1
ATOM 3413 C C . GLY A 1 455 ? 3.008 15.880 -1.280 1.00 94.19 455 GLY A C 1
ATOM 3414 O O . GLY A 1 455 ? 2.469 15.870 -0.176 1.00 94.19 455 GLY A O 1
ATOM 3415 N N . ALA A 1 456 ? 3.284 14.759 -1.948 1.00 96.62 456 ALA A N 1
ATOM 3416 C CA . ALA A 1 456 ? 3.149 13.422 -1.380 1.00 96.62 456 ALA A CA 1
ATOM 3417 C C . ALA A 1 456 ? 4.509 12.921 -0.876 1.00 96.62 456 ALA A C 1
ATOM 3419 O O . ALA A 1 456 ? 5.500 12.991 -1.602 1.00 96.62 456 ALA A O 1
ATOM 3420 N N . THR A 1 457 ? 4.565 12.378 0.340 1.00 95.00 457 THR A N 1
ATOM 3421 C CA . THR A 1 457 ? 5.715 11.569 0.788 1.00 95.00 457 THR A CA 1
ATOM 3422 C C . THR A 1 457 ? 5.514 10.100 0.393 1.00 95.00 457 THR A C 1
ATOM 3424 O O . THR A 1 457 ? 4.453 9.703 -0.092 1.00 95.00 457 THR A O 1
ATOM 3427 N N . HIS A 1 458 ? 6.501 9.253 0.689 1.00 94.19 458 HIS A N 1
ATOM 3428 C CA . HIS A 1 458 ? 6.418 7.807 0.481 1.00 94.19 458 HIS A CA 1
ATOM 3429 C C . HIS A 1 458 ? 5.204 7.138 1.156 1.00 94.19 458 HIS A C 1
ATOM 3431 O O . HIS A 1 458 ? 4.537 6.283 0.571 1.00 94.19 458 HIS A O 1
ATOM 3437 N N . ALA A 1 459 ? 4.861 7.557 2.379 1.00 93.12 459 ALA A N 1
ATOM 3438 C CA . ALA A 1 459 ? 3.744 6.982 3.132 1.00 93.12 459 ALA A CA 1
ATOM 3439 C C . ALA A 1 459 ? 2.363 7.362 2.562 1.00 93.12 459 ALA A C 1
ATOM 3441 O O . ALA A 1 459 ? 1.361 6.735 2.917 1.00 93.12 459 ALA A O 1
ATOM 3442 N N . ALA A 1 460 ? 2.295 8.358 1.670 1.00 96.38 460 ALA A N 1
ATOM 3443 C CA . ALA A 1 460 ? 1.053 8.837 1.069 1.00 96.38 460 ALA A CA 1
ATOM 3444 C C . ALA A 1 460 ? 0.344 7.788 0.196 1.00 96.38 460 ALA A C 1
ATOM 3446 O O . ALA A 1 460 ? -0.861 7.881 -0.001 1.00 96.38 460 ALA A O 1
ATOM 3447 N N . TYR A 1 461 ? 1.076 6.779 -0.290 1.00 96.88 461 TYR A N 1
ATOM 3448 C CA . TYR A 1 461 ? 0.566 5.697 -1.148 1.00 96.88 461 TYR A CA 1
ATOM 3449 C C . TYR A 1 461 ? -0.141 4.553 -0.394 1.00 96.88 461 TYR A C 1
ATOM 3451 O O . TYR A 1 461 ? -0.482 3.508 -0.967 1.00 96.88 461 TYR A O 1
ATOM 3459 N N . THR A 1 462 ? -0.322 4.728 0.913 1.00 95.81 462 THR A N 1
ATOM 3460 C CA . THR A 1 462 ? -1.004 3.801 1.826 1.00 95.81 462 THR A CA 1
ATOM 3461 C C . THR A 1 462 ? -2.302 4.427 2.333 1.00 95.81 462 THR A C 1
ATOM 3463 O O . THR A 1 462 ? -2.604 5.572 2.012 1.00 95.81 462 THR A O 1
ATOM 3466 N N . ASP A 1 463 ? -3.045 3.726 3.189 1.00 95.94 463 ASP A N 1
ATOM 3467 C CA . ASP A 1 463 ? -4.240 4.294 3.830 1.00 95.94 463 ASP A CA 1
ATOM 3468 C C . ASP A 1 463 ? -3.910 5.257 5.003 1.00 95.94 463 ASP A C 1
ATOM 3470 O O . ASP A 1 463 ? -4.807 5.903 5.549 1.00 95.94 463 ASP A O 1
ATOM 3474 N N . ILE A 1 464 ? -2.630 5.419 5.385 1.00 94.19 464 ILE A N 1
ATOM 3475 C CA . ILE A 1 464 ? -2.174 6.295 6.491 1.00 94.19 464 ILE A CA 1
ATOM 3476 C C . ILE A 1 464 ? -2.679 7.752 6.403 1.00 94.19 464 ILE A C 1
ATOM 3478 O O . ILE A 1 464 ? -3.050 8.289 7.455 1.00 94.19 464 ILE A O 1
ATOM 3482 N N . PRO A 1 465 ? -2.758 8.416 5.226 1.00 93.94 465 PRO A N 1
ATOM 3483 C CA . PRO A 1 465 ? -3.246 9.796 5.124 1.00 93.94 465 PRO A CA 1
ATOM 3484 C C . PRO A 1 465 ? -4.654 10.008 5.696 1.00 93.94 465 PRO A C 1
ATOM 3486 O O . PRO A 1 465 ? -5.020 11.132 6.046 1.00 93.94 465 PRO A O 1
ATOM 3489 N N . LEU A 1 466 ? -5.457 8.945 5.810 1.00 92.62 466 LEU A N 1
ATOM 3490 C CA . LEU A 1 466 ? -6.804 9.008 6.374 1.00 92.62 466 LEU A CA 1
ATOM 3491 C C . LEU A 1 466 ? -6.797 9.132 7.904 1.00 92.62 466 LEU A C 1
ATOM 3493 O O . LEU A 1 466 ? -7.716 9.735 8.470 1.00 92.62 466 LEU A O 1
ATOM 3497 N N . PHE A 1 467 ? -5.758 8.612 8.558 1.00 92.94 467 PHE A N 1
ATOM 3498 C CA . PHE A 1 467 ? -5.676 8.467 10.011 1.00 92.94 467 PHE A CA 1
ATOM 3499 C C . PHE A 1 467 ? -4.903 9.600 10.702 1.00 92.94 467 PHE A C 1
ATOM 3501 O O . PHE A 1 467 ? -4.960 9.718 11.920 1.00 92.94 467 PHE A O 1
ATOM 3508 N N . LEU A 1 468 ? -4.236 10.487 9.959 1.00 93.25 468 LEU A N 1
ATOM 3509 C CA . LEU A 1 468 ? -3.489 11.626 10.510 1.00 93.25 468 LEU A CA 1
ATOM 3510 C C . LEU A 1 468 ? -4.111 12.972 10.109 1.00 93.25 468 LEU A C 1
ATOM 3512 O O . LEU A 1 468 ? -4.797 13.088 9.092 1.00 93.25 468 LEU A O 1
ATOM 3516 N N . ARG A 1 469 ? -3.865 14.023 10.904 1.00 92.38 469 ARG A N 1
ATOM 3517 C CA . ARG A 1 469 ? -4.318 15.399 10.622 1.00 92.38 469 ARG A CA 1
ATOM 3518 C C . ARG A 1 469 ? -3.261 16.464 10.888 1.00 92.38 469 ARG A C 1
ATOM 3520 O O . ARG A 1 469 ? -2.360 16.291 11.706 1.00 92.38 469 ARG A O 1
ATOM 3527 N N . GLY A 1 470 ? -3.459 17.612 10.238 1.00 91.31 470 GLY A N 1
ATOM 3528 C CA . GLY A 1 470 ? -2.676 18.828 10.443 1.00 91.31 470 GLY A CA 1
ATOM 3529 C C . GLY A 1 470 ? -1.191 18.623 10.164 1.00 91.31 470 GLY A C 1
ATOM 3530 O O . GLY A 1 470 ? -0.819 17.805 9.330 1.00 91.31 470 GLY A O 1
ATOM 3531 N N . TRP A 1 471 ? -0.348 19.322 10.922 1.00 92.50 471 TRP A N 1
ATOM 3532 C CA . TRP A 1 471 ? 1.106 19.281 10.746 1.00 92.50 471 TRP A CA 1
ATOM 3533 C C . TRP A 1 471 ? 1.699 17.866 10.866 1.00 92.50 471 TRP A C 1
ATOM 3535 O O . TRP A 1 471 ? 2.702 17.572 10.226 1.00 92.50 471 TRP A O 1
ATOM 3545 N N . LEU A 1 472 ? 1.085 16.977 11.661 1.00 91.31 472 LEU A N 1
ATOM 3546 C CA . LEU A 1 472 ? 1.567 15.604 11.813 1.00 91.31 472 LEU A CA 1
ATOM 3547 C C . LEU A 1 472 ? 1.342 14.786 10.536 1.00 91.31 472 LEU A C 1
ATOM 3549 O O . LEU A 1 472 ? 2.210 14.016 10.139 1.00 91.31 472 LEU A O 1
ATOM 3553 N N . ARG A 1 473 ? 0.195 14.972 9.874 1.00 93.25 473 ARG A N 1
ATOM 3554 C CA . ARG A 1 473 ? -0.034 14.409 8.540 1.00 93.25 473 ARG A CA 1
ATOM 3555 C C . ARG A 1 473 ? 0.993 14.964 7.559 1.00 93.25 473 ARG A C 1
ATOM 3557 O O . ARG A 1 473 ? 1.604 14.185 6.843 1.00 93.25 473 ARG A O 1
ATOM 3564 N N . ASP A 1 474 ? 1.207 16.277 7.562 1.00 93.25 474 ASP A N 1
ATOM 3565 C CA . ASP A 1 474 ? 2.128 16.930 6.621 1.00 93.25 474 ASP A CA 1
ATOM 3566 C C . ASP A 1 474 ? 3.550 16.383 6.760 1.00 93.25 474 ASP A C 1
ATOM 3568 O O . ASP A 1 474 ? 4.229 16.163 5.762 1.00 93.25 474 ASP A O 1
ATOM 3572 N N . LEU A 1 475 ? 3.961 16.091 7.995 1.00 90.81 475 LEU A N 1
ATOM 3573 C CA . LEU A 1 475 ? 5.242 15.469 8.301 1.00 90.81 475 LEU A CA 1
ATOM 3574 C C . LEU A 1 475 ? 5.339 14.021 7.792 1.00 90.81 475 LEU A C 1
ATOM 3576 O O . LEU A 1 475 ? 6.380 13.624 7.280 1.00 90.81 475 LEU A O 1
ATOM 3580 N N . VAL A 1 476 ? 4.281 13.220 7.954 1.00 90.88 476 VAL A N 1
ATOM 3581 C CA . VAL A 1 476 ? 4.322 11.775 7.663 1.00 90.88 476 VAL A CA 1
ATOM 3582 C C . VAL A 1 476 ? 3.978 11.467 6.208 1.00 90.88 476 VAL A C 1
ATOM 3584 O O . VAL A 1 476 ? 4.694 10.711 5.559 1.00 90.88 476 VAL A O 1
ATOM 3587 N N . THR A 1 477 ? 2.885 12.028 5.690 1.00 93.94 477 THR A N 1
ATOM 3588 C CA . THR A 1 477 ? 2.324 11.731 4.358 1.00 93.94 477 THR A CA 1
ATOM 3589 C C . THR A 1 477 ? 2.485 12.880 3.360 1.00 93.94 477 THR A C 1
ATOM 3591 O O . THR A 1 477 ? 2.148 12.728 2.189 1.00 93.94 477 THR A O 1
ATOM 3594 N N . GLY A 1 478 ? 2.992 14.031 3.801 1.00 94.31 478 GLY A N 1
ATOM 3595 C CA . GLY A 1 478 ? 3.121 15.226 2.973 1.00 94.31 478 GLY A CA 1
ATOM 3596 C C . GLY A 1 478 ? 1.878 16.128 3.010 1.00 94.31 478 GLY A C 1
ATOM 3597 O O . GLY A 1 478 ? 0.826 15.736 3.529 1.00 94.31 478 GLY A O 1
ATOM 3598 N N . PRO A 1 479 ? 1.991 17.367 2.496 1.00 94.50 479 PRO A N 1
ATOM 3599 C CA . PRO A 1 479 ? 0.934 18.378 2.569 1.00 94.50 479 PRO A CA 1
ATOM 3600 C C . PRO A 1 479 ? -0.317 18.083 1.723 1.00 94.50 479 PRO A C 1
ATOM 3602 O O . PRO A 1 479 ? -1.354 18.720 1.948 1.00 94.50 479 PRO A O 1
ATOM 3605 N N . ILE A 1 480 ? -0.265 17.143 0.771 1.00 94.56 480 ILE A N 1
ATOM 3606 C CA . ILE A 1 480 ? -1.430 16.773 -0.047 1.00 94.56 480 ILE A CA 1
ATOM 3607 C C . ILE A 1 480 ? -2.599 16.280 0.822 1.00 94.56 480 ILE A C 1
ATOM 3609 O O . ILE A 1 480 ? -2.411 15.486 1.746 1.00 94.56 480 ILE A O 1
ATOM 3613 N N . ASP A 1 481 ? -3.822 16.770 0.556 1.00 93.62 481 ASP A N 1
ATOM 3614 C CA . ASP A 1 481 ? -5.043 16.295 1.231 1.00 93.62 481 ASP A CA 1
ATOM 3615 C C . ASP A 1 481 ? -5.177 14.772 1.158 1.00 93.62 481 ASP A C 1
ATOM 3617 O O . ASP A 1 481 ? -5.020 14.184 0.093 1.00 93.62 481 ASP A O 1
ATOM 3621 N N . GLY A 1 482 ? -5.468 14.136 2.297 1.00 92.94 482 GLY A N 1
ATOM 3622 C CA . GLY A 1 482 ? -5.515 12.679 2.383 1.00 92.94 482 GLY A CA 1
ATOM 3623 C C . GLY A 1 482 ? -6.632 12.070 1.534 1.00 92.94 482 GLY A C 1
ATOM 3624 O O . GLY A 1 482 ? -6.417 11.040 0.902 1.00 92.94 482 GLY A O 1
ATOM 3625 N N . ALA A 1 483 ? -7.802 12.711 1.455 1.00 93.19 483 ALA A N 1
ATOM 3626 C CA . ALA A 1 483 ? -8.882 12.229 0.597 1.00 93.19 483 ALA A CA 1
ATOM 3627 C C . ALA A 1 483 ? -8.543 12.450 -0.884 1.00 93.19 483 ALA A C 1
ATOM 3629 O O . ALA A 1 483 ? -8.773 11.556 -1.699 1.00 93.19 483 ALA A O 1
ATOM 3630 N N . THR A 1 484 ? -7.938 13.594 -1.221 1.00 95.56 484 THR A N 1
ATOM 3631 C CA . THR A 1 484 ? -7.439 13.864 -2.580 1.00 95.56 484 THR A CA 1
ATOM 3632 C C . THR A 1 484 ? -6.372 12.859 -3.006 1.00 95.56 484 THR A C 1
ATOM 3634 O O . THR A 1 484 ? -6.445 12.356 -4.123 1.00 95.56 484 THR A O 1
ATOM 3637 N N . MET A 1 485 ? -5.416 12.529 -2.133 1.00 96.62 485 MET A N 1
ATOM 3638 C CA . MET A 1 485 ? -4.358 11.552 -2.409 1.00 96.62 485 MET A CA 1
ATOM 3639 C C . MET A 1 485 ? -4.937 10.167 -2.713 1.00 96.62 485 MET A C 1
ATOM 3641 O O . MET A 1 485 ? -4.601 9.571 -3.736 1.00 96.62 485 MET A O 1
ATOM 3645 N N . ILE A 1 486 ? -5.857 9.683 -1.869 1.00 96.94 486 ILE A N 1
ATOM 3646 C CA . ILE A 1 486 ? -6.513 8.384 -2.071 1.00 96.94 486 ILE A CA 1
ATOM 3647 C C . ILE A 1 486 ? -7.330 8.375 -3.370 1.00 96.94 486 ILE A C 1
ATOM 3649 O O . ILE A 1 486 ? -7.240 7.421 -4.141 1.00 96.94 486 ILE A O 1
ATOM 3653 N N . ALA A 1 487 ? -8.090 9.437 -3.652 1.00 97.38 487 ALA A N 1
ATOM 3654 C CA . ALA A 1 487 ? -8.862 9.540 -4.891 1.00 97.38 487 ALA A CA 1
ATOM 3655 C C . ALA A 1 487 ? -7.954 9.536 -6.133 1.00 97.38 487 ALA A C 1
ATOM 3657 O O . ALA A 1 487 ? -8.180 8.758 -7.056 1.00 97.38 487 ALA A O 1
ATOM 3658 N N . LEU A 1 488 ? -6.887 10.341 -6.119 1.00 98.06 488 LEU A N 1
ATOM 3659 C CA . LEU A 1 488 ? -5.900 10.426 -7.195 1.00 98.06 488 LEU A CA 1
ATOM 3660 C C . LEU A 1 488 ? -5.251 9.069 -7.476 1.00 98.06 488 LEU A C 1
ATOM 3662 O O . LEU A 1 488 ? -5.174 8.652 -8.634 1.00 98.06 488 LEU A O 1
ATOM 3666 N N . GLN A 1 489 ? -4.794 8.371 -6.432 1.00 98.25 489 GLN A N 1
ATOM 3667 C CA . GLN A 1 489 ? -4.182 7.049 -6.565 1.00 98.25 489 GLN A CA 1
ATOM 3668 C C . GLN A 1 489 ? -5.177 6.043 -7.153 1.00 98.25 489 GLN A C 1
ATOM 3670 O O . GLN A 1 489 ? -4.842 5.330 -8.100 1.00 98.25 489 GLN A O 1
ATOM 3675 N N . ASN A 1 490 ? -6.406 6.011 -6.634 1.00 98.25 490 ASN A N 1
ATOM 3676 C CA . ASN A 1 490 ? -7.443 5.095 -7.102 1.00 98.25 490 ASN A CA 1
ATOM 3677 C C . ASN A 1 490 ? -7.806 5.335 -8.572 1.00 98.25 490 ASN A C 1
ATOM 3679 O O . ASN A 1 490 ? -7.919 4.371 -9.333 1.00 98.25 490 ASN A O 1
ATOM 3683 N N . ASP A 1 491 ? -7.944 6.594 -8.984 1.00 97.88 491 ASP A N 1
ATOM 3684 C CA . ASP A 1 491 ? -8.328 6.966 -10.347 1.00 97.88 491 ASP A CA 1
ATOM 3685 C C . ASP A 1 491 ? -7.214 6.696 -11.365 1.00 97.88 491 ASP A C 1
ATOM 3687 O O . ASP A 1 491 ? -7.497 6.229 -12.473 1.00 97.88 491 ASP A O 1
ATOM 3691 N N . LEU A 1 492 ? -5.948 6.933 -11.001 1.00 98.44 492 LEU A N 1
ATOM 3692 C CA . LEU A 1 492 ? -4.803 6.595 -11.852 1.00 98.44 492 LEU A CA 1
ATOM 3693 C C . LEU A 1 492 ? -4.652 5.087 -12.030 1.00 98.44 492 LEU A C 1
ATOM 3695 O O . LEU A 1 492 ? -4.526 4.614 -13.157 1.00 98.44 492 LEU A O 1
ATOM 3699 N N . VAL A 1 493 ? -4.667 4.329 -10.931 1.00 98.69 493 VAL A N 1
ATOM 3700 C CA . VAL A 1 493 ? -4.457 2.875 -10.977 1.00 98.69 493 VAL A CA 1
ATOM 3701 C C . VAL A 1 493 ? -5.617 2.181 -11.686 1.00 98.69 493 VAL A C 1
ATOM 3703 O O . VAL A 1 493 ? -5.383 1.332 -12.546 1.00 98.69 493 VAL A O 1
ATOM 3706 N N . SER A 1 494 ? -6.861 2.570 -11.387 1.00 98.19 494 SER A N 1
ATOM 3707 C CA . SER A 1 494 ? -8.034 2.010 -12.070 1.00 98.19 494 SER A CA 1
ATOM 3708 C C . SER A 1 494 ? -8.026 2.364 -13.556 1.00 98.19 494 SER A C 1
ATOM 3710 O O . SER A 1 494 ? -8.194 1.475 -14.382 1.00 98.19 494 SER A O 1
ATOM 3712 N N . GLY A 1 495 ? -7.747 3.626 -13.912 1.00 98.25 495 GLY A N 1
ATOM 3713 C CA . GLY A 1 495 ? -7.679 4.054 -15.312 1.00 98.25 495 GLY A CA 1
ATOM 3714 C C . GLY A 1 495 ? -6.592 3.326 -16.110 1.00 98.25 495 GLY A C 1
ATOM 3715 O O . GLY A 1 495 ? -6.826 2.924 -17.252 1.00 98.25 495 GLY A O 1
ATOM 3716 N N . PHE A 1 496 ? -5.428 3.093 -15.495 1.00 98.81 496 PHE A N 1
ATOM 3717 C CA . PHE A 1 496 ? -4.339 2.326 -16.097 1.00 98.81 496 PHE A CA 1
ATOM 3718 C C . PHE A 1 496 ? -4.755 0.877 -16.377 1.00 98.81 496 PHE A C 1
ATOM 3720 O O . PHE A 1 496 ? -4.587 0.393 -17.498 1.00 98.81 496 PHE A O 1
ATOM 3727 N N . PHE A 1 497 ? -5.330 0.182 -15.391 1.00 98.75 497 PHE A N 1
ATOM 3728 C CA . PHE A 1 497 ? -5.744 -1.211 -15.570 1.00 98.75 497 PHE A CA 1
ATOM 3729 C C . PHE A 1 497 ? -6.956 -1.363 -16.494 1.00 98.75 497 PHE A C 1
ATOM 3731 O O . PHE A 1 497 ? -6.968 -2.281 -17.314 1.00 98.75 497 PHE A O 1
ATOM 3738 N N . ASP A 1 498 ? -7.925 -0.446 -16.452 1.00 98.12 498 ASP A N 1
ATOM 3739 C CA . ASP A 1 498 ? -9.048 -0.449 -17.394 1.00 98.12 498 ASP A CA 1
ATOM 3740 C C . ASP A 1 498 ? -8.540 -0.305 -18.842 1.00 98.12 498 ASP A C 1
ATOM 3742 O O . ASP A 1 498 ? -9.001 -1.015 -19.736 1.00 98.12 498 ASP A O 1
ATOM 3746 N N . THR A 1 499 ? -7.509 0.511 -19.066 1.00 97.81 499 THR A N 1
ATOM 3747 C CA . THR A 1 499 ? -6.883 0.663 -20.390 1.00 97.81 499 THR A CA 1
ATOM 3748 C C . THR A 1 499 ? -6.108 -0.588 -20.808 1.00 97.81 499 THR A C 1
ATOM 3750 O O . THR A 1 499 ? -6.352 -1.143 -21.876 1.00 97.81 499 THR A O 1
ATOM 3753 N N . HIS A 1 500 ? -5.184 -1.071 -19.971 1.00 97.25 500 HIS A N 1
ATOM 3754 C CA . HIS A 1 500 ? -4.178 -2.062 -20.393 1.00 97.25 500 HIS A CA 1
ATOM 3755 C C . HIS A 1 500 ? -4.570 -3.526 -20.149 1.00 97.25 500 HIS A C 1
ATOM 3757 O O . HIS A 1 500 ? -4.061 -4.425 -20.826 1.00 97.25 500 HIS A O 1
ATOM 3763 N N . LEU A 1 501 ? -5.498 -3.791 -19.223 1.00 96.31 501 LEU A N 1
ATOM 3764 C CA . LEU A 1 501 ? -6.035 -5.138 -18.985 1.00 96.31 501 LEU A CA 1
ATOM 3765 C C . LEU A 1 501 ? -7.370 -5.363 -19.688 1.00 96.31 501 LEU A C 1
ATOM 3767 O O . LEU A 1 501 ? -7.581 -6.441 -20.240 1.00 96.31 501 LEU A O 1
ATOM 3771 N N . ARG A 1 502 ? -8.259 -4.361 -19.686 1.00 95.31 502 ARG A N 1
ATOM 3772 C CA . ARG A 1 502 ? -9.602 -4.480 -20.279 1.00 95.31 502 ARG A CA 1
ATOM 3773 C C . ARG A 1 502 ? -9.722 -3.893 -21.683 1.00 95.31 502 ARG A C 1
ATOM 3775 O O . ARG A 1 502 ? -10.721 -4.162 -22.344 1.00 95.31 502 ARG A O 1
ATOM 3782 N N . GLY A 1 503 ? -8.742 -3.114 -22.148 1.00 94.38 503 GLY A N 1
ATOM 3783 C CA . GLY A 1 503 ? -8.821 -2.437 -23.446 1.00 94.38 503 GLY A CA 1
ATOM 3784 C C . GLY A 1 503 ? -9.903 -1.355 -23.493 1.00 94.38 503 GLY A C 1
ATOM 3785 O O . GLY A 1 503 ? -10.421 -1.059 -24.568 1.00 94.38 503 GLY A O 1
ATOM 3786 N N . ALA A 1 504 ? -10.298 -0.809 -22.340 1.00 94.88 504 ALA A N 1
ATOM 3787 C CA . ALA A 1 504 ? -11.340 0.203 -22.255 1.00 94.88 504 ALA A CA 1
ATOM 3788 C C . ALA A 1 504 ? -10.775 1.595 -22.569 1.00 94.88 504 ALA A C 1
ATOM 3790 O O . ALA A 1 504 ? -9.772 2.012 -21.991 1.00 94.88 504 ALA A O 1
ATOM 3791 N N . ASP A 1 505 ? -11.456 2.348 -23.435 1.00 93.94 505 ASP A N 1
ATOM 3792 C CA . ASP A 1 505 ? -11.149 3.762 -23.653 1.00 93.94 505 ASP A CA 1
ATOM 3793 C C . ASP A 1 505 ? -11.777 4.614 -22.543 1.00 93.94 505 ASP A C 1
ATOM 3795 O O . ASP A 1 505 ? -12.917 5.074 -22.626 1.00 93.94 505 ASP A O 1
ATOM 3799 N N . VAL A 1 506 ? -11.024 4.775 -21.456 1.00 94.88 506 VAL A N 1
ATOM 3800 C CA . VAL A 1 506 ? -11.397 5.595 -20.293 1.00 94.88 506 VAL A CA 1
ATOM 3801 C C . VAL A 1 506 ? -10.708 6.966 -20.304 1.00 94.88 506 VAL A C 1
ATOM 3803 O O . VAL A 1 506 ? -10.690 7.671 -19.292 1.00 94.88 506 VAL A O 1
ATOM 3806 N N . GLY A 1 507 ? -10.104 7.355 -21.434 1.00 95.00 507 GLY A N 1
ATOM 3807 C CA . GLY A 1 507 ? -9.364 8.611 -21.572 1.00 95.00 507 GLY A CA 1
ATOM 3808 C C . GLY A 1 507 ? -8.087 8.698 -20.725 1.00 95.00 507 GLY A C 1
ATOM 3809 O O . GLY A 1 507 ? -7.626 9.806 -20.433 1.00 95.00 507 GLY A O 1
ATOM 3810 N N . PHE A 1 508 ? -7.524 7.565 -20.302 1.00 97.00 508 PHE A N 1
ATOM 3811 C CA . PHE A 1 508 ? -6.281 7.505 -19.532 1.00 97.00 508 PHE A CA 1
ATOM 3812 C C . PHE A 1 508 ? -5.044 7.781 -20.417 1.00 97.00 508 PHE A C 1
ATOM 3814 O O . PHE A 1 508 ? -5.018 7.354 -21.569 1.00 97.00 508 PHE A O 1
ATOM 3821 N N . PRO A 1 509 ? -3.996 8.464 -19.907 1.00 96.19 509 PRO A N 1
ATOM 3822 C CA . PRO A 1 509 ? -3.929 9.175 -18.623 1.00 96.19 509 PRO A CA 1
ATOM 3823 C C . PRO A 1 509 ? -4.467 10.616 -18.703 1.00 96.19 509 PRO A C 1
ATOM 3825 O O . PRO A 1 509 ? -4.460 11.345 -17.711 1.00 96.19 509 PRO A O 1
ATOM 3828 N N . ALA A 1 510 ? -4.901 11.074 -19.882 1.00 96.69 510 ALA A N 1
ATOM 3829 C CA . ALA A 1 510 ? -5.226 12.477 -20.136 1.00 96.69 510 ALA A CA 1
ATOM 3830 C C . ALA A 1 510 ? -6.362 13.015 -19.246 1.00 96.69 510 ALA A C 1
ATOM 3832 O O . ALA A 1 510 ? -6.326 14.177 -18.837 1.00 96.69 510 ALA A O 1
ATOM 3833 N N . ALA A 1 511 ? -7.366 12.194 -18.930 1.00 96.06 511 ALA A N 1
ATOM 3834 C CA . ALA A 1 511 ? -8.455 12.560 -18.029 1.00 96.06 511 ALA A CA 1
ATOM 3835 C C . ALA A 1 511 ? -7.948 12.825 -16.603 1.00 96.06 511 ALA A C 1
ATOM 3837 O O . ALA A 1 511 ? -8.252 13.874 -16.032 1.00 96.06 511 ALA A O 1
ATOM 3838 N N . GLN A 1 512 ? -7.116 11.933 -16.065 1.00 96.75 512 GLN A N 1
ATOM 3839 C CA . GLN A 1 512 ? -6.546 12.035 -14.721 1.00 96.75 512 GLN A CA 1
ATOM 3840 C C . GLN A 1 512 ? -5.551 13.196 -14.628 1.00 96.75 512 GLN A C 1
ATOM 3842 O O . GLN A 1 512 ? -5.596 13.970 -13.675 1.00 96.75 512 GLN A O 1
ATOM 3847 N N . LEU A 1 513 ? -4.717 13.394 -15.654 1.00 96.94 513 LEU A N 1
ATOM 3848 C CA . LEU A 1 513 ? -3.807 14.541 -15.725 1.00 96.94 513 LEU A CA 1
ATOM 3849 C C . LEU A 1 513 ? -4.558 15.878 -15.726 1.00 96.94 513 LEU A C 1
ATOM 3851 O O . LEU A 1 513 ? -4.092 16.839 -15.119 1.00 96.94 513 LEU A O 1
ATOM 3855 N N . ARG A 1 514 ? -5.737 15.957 -16.360 1.00 97.06 514 ARG A N 1
ATOM 3856 C CA . ARG A 1 514 ? -6.589 17.155 -16.287 1.00 97.06 514 ARG A CA 1
ATOM 3857 C C . ARG A 1 514 ? -7.239 17.320 -14.915 1.00 97.06 514 ARG A C 1
ATOM 3859 O O . ARG A 1 514 ? -7.251 18.437 -14.400 1.00 97.06 514 ARG A O 1
ATOM 3866 N N . ALA A 1 515 ? -7.774 16.239 -14.345 1.00 97.00 515 ALA A N 1
ATOM 3867 C CA . ALA A 1 515 ? -8.468 16.259 -13.057 1.00 97.00 515 ALA A CA 1
ATOM 3868 C C . ALA A 1 515 ? -7.537 16.645 -11.897 1.00 97.00 515 ALA A C 1
ATOM 3870 O O . ALA A 1 515 ? -7.933 17.401 -11.014 1.00 97.00 515 ALA A O 1
ATOM 3871 N N . TYR A 1 516 ? -6.284 16.188 -11.943 1.00 97.44 516 TYR A N 1
ATOM 3872 C CA . TYR A 1 516 ? -5.299 16.360 -10.876 1.00 97.44 516 TYR A CA 1
ATOM 3873 C C . TYR A 1 516 ? -4.100 17.214 -11.296 1.00 97.44 516 TYR A C 1
ATOM 3875 O O . TYR A 1 516 ? -3.011 17.051 -10.756 1.00 97.44 516 TYR A O 1
ATOM 3883 N N . ARG A 1 517 ? -4.273 18.144 -12.243 1.00 95.81 517 ARG A N 1
ATOM 3884 C CA . ARG A 1 517 ? -3.181 18.957 -12.824 1.00 95.81 517 ARG A CA 1
ATOM 3885 C C . ARG A 1 517 ? -2.322 19.723 -11.807 1.00 95.81 517 ARG A C 1
ATOM 3887 O O . ARG A 1 517 ? -1.181 20.054 -12.098 1.00 95.81 517 ARG A O 1
ATOM 3894 N N . GLU A 1 518 ? -2.881 20.042 -10.640 1.00 95.25 518 GLU A N 1
ATOM 3895 C CA . GLU A 1 518 ? -2.186 20.760 -9.559 1.00 95.25 518 GLU A CA 1
ATOM 3896 C C . GLU A 1 518 ? -1.342 19.819 -8.687 1.00 95.25 518 GLU A C 1
ATOM 3898 O O . GLU A 1 518 ? -0.405 20.254 -8.022 1.00 95.25 518 GLU A O 1
ATOM 3903 N N . HIS A 1 519 ? -1.645 18.521 -8.728 1.00 96.12 519 HIS A N 1
ATOM 3904 C CA . HIS A 1 519 ? -1.002 17.486 -7.925 1.00 96.12 519 HIS A CA 1
ATOM 3905 C C . HIS A 1 519 ? -0.139 16.536 -8.756 1.00 96.12 519 HIS A C 1
ATOM 3907 O O . HIS A 1 519 ? 0.747 15.908 -8.198 1.00 96.12 519 HIS A O 1
ATOM 3913 N N . LEU A 1 520 ? -0.357 16.418 -10.067 1.00 96.19 520 LEU A N 1
ATOM 3914 C CA . LEU A 1 520 ? 0.383 15.504 -10.933 1.00 96.19 520 LEU A CA 1
ATOM 3915 C C . LEU A 1 520 ? 1.387 16.224 -11.819 1.00 96.19 520 LEU A C 1
ATOM 3917 O O . LEU A 1 520 ? 1.079 17.217 -12.477 1.00 96.19 520 LEU A O 1
ATOM 3921 N N . ARG A 1 521 ? 2.581 15.645 -11.903 1.00 94.31 521 ARG A N 1
ATOM 3922 C CA . ARG A 1 521 ? 3.628 16.032 -12.844 1.00 94.31 521 ARG A CA 1
ATOM 3923 C C . ARG A 1 521 ? 4.041 14.820 -13.669 1.00 94.31 521 ARG A C 1
ATOM 3925 O O . ARG A 1 521 ? 4.383 13.782 -13.114 1.00 94.31 521 ARG A O 1
ATOM 3932 N N . VAL A 1 522 ? 4.047 14.965 -14.991 1.00 93.88 522 VAL A N 1
ATOM 3933 C CA . VAL A 1 522 ? 4.659 13.979 -15.892 1.00 93.88 522 VAL A CA 1
ATOM 3934 C C . VAL A 1 522 ? 6.173 14.172 -15.862 1.00 93.88 522 VAL A C 1
ATOM 3936 O O . VAL A 1 522 ? 6.653 15.305 -15.941 1.00 93.88 522 VAL A O 1
ATOM 3939 N N . ILE A 1 523 ? 6.916 13.079 -15.723 1.00 92.19 523 ILE A N 1
ATOM 3940 C CA . ILE A 1 523 ? 8.379 13.094 -15.758 1.00 92.19 523 ILE A CA 1
ATOM 3941 C C . ILE A 1 523 ? 8.836 12.834 -17.190 1.00 92.19 523 ILE A C 1
ATOM 3943 O O . ILE A 1 523 ? 8.570 11.771 -17.752 1.00 92.19 523 ILE A O 1
ATOM 3947 N N . ASP A 1 524 ? 9.519 13.819 -17.767 1.00 87.81 524 ASP A N 1
ATOM 3948 C CA . ASP A 1 524 ? 10.096 13.727 -19.103 1.00 87.81 524 ASP A CA 1
ATOM 3949 C C . ASP A 1 524 ? 11.494 13.098 -19.041 1.00 87.81 524 ASP A C 1
ATOM 3951 O O . ASP A 1 524 ? 12.400 13.612 -18.384 1.00 87.81 524 ASP A O 1
ATOM 3955 N N . SER A 1 525 ? 11.669 11.982 -19.747 1.00 88.88 525 SER A N 1
ATOM 3956 C CA . SER A 1 525 ? 12.940 11.260 -19.840 1.00 88.88 525 SER A CA 1
ATOM 3957 C C . SER A 1 525 ? 13.731 11.581 -21.116 1.00 88.88 525 SER A C 1
ATOM 3959 O O . SER A 1 525 ? 14.758 10.952 -21.366 1.00 88.88 525 SER A O 1
ATOM 3961 N N . ALA A 1 526 ? 13.315 12.562 -21.925 1.00 87.06 526 ALA A N 1
ATOM 3962 C CA . ALA A 1 526 ? 14.030 12.948 -23.142 1.00 87.06 526 ALA A CA 1
ATOM 3963 C C . ALA A 1 526 ? 15.446 13.472 -22.851 1.00 87.06 526 ALA A C 1
ATOM 3965 O O . ALA A 1 526 ? 16.389 13.115 -23.557 1.00 87.06 526 ALA A O 1
ATOM 3966 N N . ALA A 1 527 ? 15.618 14.263 -21.787 1.00 88.19 527 ALA A N 1
ATOM 3967 C CA . ALA A 1 527 ? 16.933 14.765 -21.376 1.00 88.19 527 ALA A CA 1
ATOM 3968 C C . ALA A 1 527 ? 17.877 13.628 -20.944 1.00 88.19 527 ALA A C 1
ATOM 3970 O O . ALA A 1 527 ? 19.052 13.620 -21.309 1.00 88.19 527 ALA A O 1
ATOM 3971 N N . LEU A 1 528 ? 17.344 12.637 -20.221 1.00 91.00 528 LEU A N 1
ATOM 3972 C CA . LEU A 1 528 ? 18.061 11.419 -19.846 1.00 91.00 528 LEU A CA 1
ATOM 3973 C C . LEU A 1 528 ? 18.503 10.633 -21.087 1.00 91.00 528 LEU A C 1
ATOM 3975 O O . LEU A 1 528 ? 19.666 10.242 -21.180 1.00 91.00 528 LEU A O 1
ATOM 3979 N N . ARG A 1 529 ? 17.588 10.429 -22.046 1.00 89.56 529 ARG A N 1
ATOM 3980 C CA . ARG A 1 529 ? 17.880 9.746 -23.313 1.00 89.56 529 ARG A CA 1
ATOM 3981 C C . ARG A 1 529 ? 18.976 10.467 -24.093 1.00 89.56 529 ARG A C 1
ATOM 3983 O O . ARG A 1 529 ? 19.933 9.825 -24.510 1.00 89.56 529 ARG A O 1
ATOM 3990 N N . GLY A 1 530 ? 18.859 11.786 -24.258 1.00 90.25 530 GLY A N 1
ATOM 3991 C CA . GLY A 1 530 ? 19.857 12.603 -24.956 1.00 90.25 530 GLY A CA 1
ATOM 3992 C C . GLY A 1 530 ? 21.242 12.465 -24.325 1.00 90.25 530 GLY A C 1
ATOM 3993 O O . GLY A 1 530 ? 22.194 12.091 -25.003 1.00 90.25 530 GLY A O 1
ATOM 3994 N N . TRP A 1 531 ? 21.327 12.631 -23.002 1.00 93.81 531 TRP A N 1
ATOM 3995 C CA . TRP A 1 531 ? 22.575 12.427 -22.266 1.00 93.81 531 TRP A CA 1
ATOM 3996 C C . TRP A 1 531 ? 23.146 11.010 -22.437 1.00 93.81 531 TRP A C 1
ATOM 3998 O O . TRP A 1 531 ? 24.357 10.847 -22.613 1.00 93.81 531 TRP A O 1
ATOM 4008 N N . TRP A 1 532 ? 22.296 9.975 -22.399 1.00 92.44 532 TRP A N 1
ATOM 4009 C CA . TRP A 1 532 ? 22.740 8.595 -22.598 1.00 92.44 532 TRP A CA 1
ATOM 4010 C C . TRP A 1 532 ? 23.353 8.407 -23.982 1.00 92.44 532 TRP A C 1
ATOM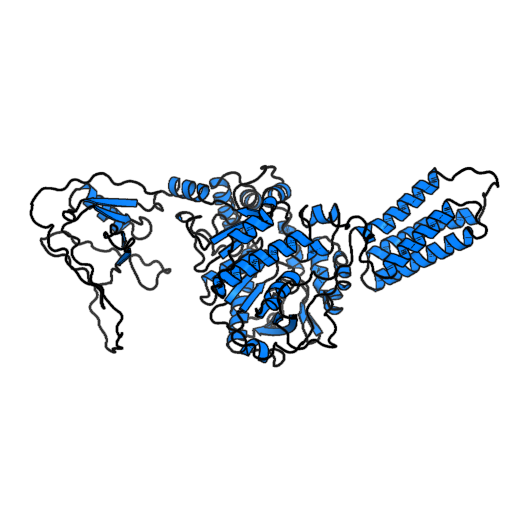 4012 O O . TRP A 1 532 ? 24.448 7.869 -24.092 1.00 92.44 532 TRP A O 1
ATOM 4022 N N . LEU A 1 533 ? 22.684 8.883 -25.032 1.00 87.44 533 LEU A N 1
ATOM 4023 C CA . LEU A 1 533 ? 23.155 8.757 -26.412 1.00 87.44 533 LEU A CA 1
ATOM 4024 C C . LEU A 1 533 ? 24.454 9.536 -26.666 1.00 87.44 533 LEU A C 1
ATOM 4026 O O . LEU A 1 533 ? 25.322 9.041 -27.388 1.00 87.44 533 LEU A O 1
ATOM 4030 N N . ASP A 1 534 ? 24.621 10.697 -26.029 1.00 91.12 534 ASP A N 1
ATOM 4031 C CA . ASP A 1 534 ? 25.843 11.504 -26.116 1.00 91.12 534 ASP A CA 1
ATOM 4032 C C . ASP A 1 534 ? 27.039 10.820 -25.437 1.00 91.12 534 ASP A C 1
ATOM 4034 O O . ASP A 1 534 ? 28.161 10.840 -25.948 1.00 91.12 534 ASP A O 1
ATOM 4038 N N . THR A 1 535 ? 26.808 10.183 -24.287 1.00 91.62 535 THR A N 1
ATOM 4039 C CA . THR A 1 535 ? 27.857 9.512 -23.497 1.00 91.62 535 THR A CA 1
ATOM 4040 C C . THR A 1 535 ? 28.093 8.055 -23.907 1.00 91.62 535 THR A C 1
ATOM 4042 O O . THR A 1 535 ? 29.177 7.516 -23.678 1.00 91.62 535 THR A O 1
ATOM 4045 N N . HIS A 1 536 ? 27.119 7.427 -24.569 1.00 87.81 536 HIS A N 1
ATOM 4046 C CA . HIS A 1 536 ? 27.150 6.050 -25.060 1.00 87.81 536 HIS A CA 1
ATOM 4047 C C . HIS A 1 536 ? 26.835 6.007 -26.569 1.00 87.81 536 HIS A C 1
ATOM 4049 O O . HIS A 1 536 ? 25.878 5.357 -26.994 1.00 87.81 536 HIS A O 1
ATOM 4055 N N . PRO A 1 537 ? 27.669 6.615 -27.437 1.00 78.56 537 PRO A N 1
ATOM 4056 C CA . PRO A 1 537 ? 27.385 6.766 -28.873 1.00 78.56 537 PRO A CA 1
ATOM 4057 C C . PRO A 1 537 ? 27.299 5.442 -29.657 1.00 78.56 537 PRO A C 1
ATOM 4059 O O . PRO A 1 537 ? 26.970 5.436 -30.845 1.00 78.56 537 PRO A O 1
ATOM 4062 N N . ARG A 1 538 ? 27.625 4.308 -29.022 1.00 74.00 538 ARG A N 1
ATOM 4063 C CA . ARG A 1 538 ? 27.423 2.956 -29.570 1.00 74.00 538 ARG A CA 1
ATOM 4064 C C . ARG A 1 538 ? 25.983 2.455 -29.416 1.00 74.00 538 ARG A C 1
ATOM 4066 O O . ARG A 1 538 ? 25.580 1.577 -30.174 1.00 74.00 538 ARG A O 1
ATOM 4073 N N . ASP A 1 539 ? 25.230 3.012 -28.473 1.00 76.12 539 ASP A N 1
ATOM 4074 C CA . ASP A 1 539 ? 23.822 2.679 -28.245 1.00 76.12 539 ASP A CA 1
ATOM 4075 C C . ASP A 1 539 ? 22.894 3.513 -29.150 1.00 76.12 539 ASP A C 1
ATOM 4077 O O . ASP A 1 539 ? 21.737 3.150 -29.355 1.00 76.12 539 ASP A O 1
ATOM 4081 N N . ALA A 1 540 ? 23.415 4.587 -29.758 1.00 70.44 540 ALA A N 1
ATOM 4082 C CA . ALA A 1 540 ? 22.699 5.383 -30.746 1.00 70.44 540 ALA A CA 1
ATOM 4083 C C . ALA A 1 540 ? 22.359 4.568 -31.996 1.00 70.44 540 ALA A C 1
ATOM 4085 O O . ALA A 1 540 ? 23.223 3.942 -32.621 1.00 70.44 540 ALA A O 1
ATOM 4086 N N . THR A 1 541 ? 21.090 4.637 -32.398 1.00 65.00 541 THR A N 1
ATOM 4087 C CA . THR A 1 541 ? 20.662 4.104 -33.690 1.00 65.00 541 THR A CA 1
ATOM 4088 C C . THR A 1 541 ? 21.241 4.999 -34.781 1.00 65.00 541 THR A C 1
ATOM 4090 O O . THR A 1 541 ? 20.988 6.202 -34.819 1.00 65.00 541 THR A O 1
ATOM 4093 N N . ARG A 1 542 ? 22.047 4.431 -35.677 1.00 60.09 542 ARG A N 1
ATOM 4094 C CA . ARG A 1 542 ? 22.604 5.174 -36.811 1.00 60.09 542 ARG A CA 1
ATOM 4095 C C . ARG A 1 542 ? 21.680 5.022 -37.997 1.00 60.09 542 ARG A C 1
ATOM 4097 O O . ARG A 1 542 ? 21.407 3.900 -38.407 1.00 60.09 542 ARG A O 1
ATOM 4104 N N . GLN A 1 543 ? 21.231 6.131 -38.568 1.00 60.22 543 GLN A N 1
ATOM 4105 C CA . GLN A 1 543 ? 20.511 6.080 -39.830 1.00 60.22 543 GLN A CA 1
ATOM 4106 C C . GLN A 1 543 ? 21.488 6.183 -40.996 1.00 60.22 543 GLN A C 1
ATOM 4108 O O . GLN A 1 543 ? 22.360 7.056 -41.041 1.00 60.22 543 GLN A O 1
ATOM 4113 N N . VAL A 1 544 ? 21.340 5.271 -41.949 1.00 57.81 544 VAL A N 1
ATOM 4114 C CA . VAL A 1 544 ? 22.063 5.306 -43.216 1.00 57.81 544 VAL A CA 1
ATOM 4115 C C . VAL A 1 544 ? 21.045 5.359 -44.333 1.00 57.81 544 VAL A C 1
ATOM 4117 O O . VAL A 1 544 ? 20.321 4.398 -44.560 1.00 57.81 544 VAL A O 1
ATOM 4120 N N . THR A 1 545 ? 20.997 6.485 -45.034 1.00 61.47 545 THR A N 1
ATOM 4121 C CA . THR A 1 545 ? 20.141 6.640 -46.208 1.00 61.47 545 THR A CA 1
ATOM 4122 C C . THR A 1 545 ? 20.937 6.280 -47.455 1.00 61.47 545 THR A C 1
ATOM 4124 O O . THR A 1 545 ? 21.901 6.962 -47.810 1.00 61.47 545 THR A O 1
ATOM 4127 N N . LEU A 1 546 ? 20.538 5.188 -48.098 1.00 58.09 546 LEU A N 1
ATOM 4128 C CA . LEU A 1 546 ? 21.057 4.718 -49.373 1.00 58.09 546 LEU A CA 1
ATOM 4129 C C . LEU A 1 546 ? 20.202 5.303 -50.496 1.00 58.09 546 LEU A C 1
ATOM 4131 O O . LEU A 1 546 ? 18.987 5.125 -50.508 1.00 58.09 546 LEU A O 1
ATOM 4135 N N . GLN A 1 547 ? 20.829 5.980 -51.453 1.00 56.47 547 GLN A N 1
ATOM 4136 C CA . GLN A 1 547 ? 20.131 6.426 -52.658 1.00 56.47 547 GLN A CA 1
ATOM 4137 C C . GLN A 1 547 ? 20.052 5.257 -53.637 1.00 56.47 547 GLN A C 1
ATOM 4139 O O . GLN A 1 547 ? 21.085 4.702 -54.015 1.00 56.47 547 GLN A O 1
ATOM 4144 N N . THR A 1 548 ? 18.846 4.870 -54.045 1.00 56.50 548 THR A N 1
ATOM 4145 C CA . THR A 1 548 ? 18.626 3.766 -54.992 1.00 56.50 548 THR A CA 1
ATOM 4146 C C . THR A 1 548 ? 17.933 4.276 -56.256 1.00 56.50 548 THR A C 1
ATOM 4148 O O . THR A 1 548 ? 17.353 5.361 -56.264 1.00 56.50 548 THR A O 1
ATOM 4151 N N . ALA A 1 549 ? 17.958 3.489 -57.336 1.00 47.28 549 ALA A N 1
ATOM 4152 C CA . ALA A 1 549 ? 17.243 3.830 -58.571 1.00 47.28 549 ALA A CA 1
ATOM 4153 C C . ALA A 1 549 ? 15.710 3.919 -58.381 1.00 47.28 549 ALA A C 1
ATOM 4155 O O . ALA A 1 549 ? 15.041 4.587 -59.165 1.00 47.28 549 ALA A O 1
ATOM 4156 N N . GLY A 1 550 ? 15.165 3.289 -57.330 1.00 47.22 550 GLY A N 1
ATOM 4157 C CA . GLY A 1 550 ? 13.744 3.321 -56.968 1.00 47.22 550 GLY A CA 1
ATOM 4158 C C . GLY A 1 550 ? 13.376 4.321 -55.863 1.00 47.22 550 GLY A C 1
ATOM 4159 O O . GLY A 1 550 ? 12.227 4.322 -55.428 1.00 47.22 550 GLY A O 1
ATOM 4160 N N . GLY A 1 551 ? 14.318 5.151 -55.395 1.00 47.59 551 GLY A N 1
ATOM 4161 C CA . GLY A 1 551 ? 14.124 6.103 -54.291 1.00 47.59 551 GLY A CA 1
ATOM 4162 C C . GLY A 1 551 ? 15.113 5.914 -53.136 1.00 47.59 551 GLY A C 1
ATOM 4163 O O . GLY A 1 551 ? 15.946 5.006 -53.150 1.00 47.59 551 GLY A O 1
ATOM 4164 N N . ASP A 1 552 ? 15.042 6.787 -52.133 1.00 52.31 552 ASP A N 1
ATOM 4165 C CA . ASP A 1 552 ? 15.897 6.713 -50.944 1.00 52.31 552 ASP A CA 1
ATOM 4166 C C . ASP A 1 552 ? 15.423 5.593 -49.995 1.00 52.31 552 ASP A C 1
ATOM 4168 O O . ASP A 1 552 ? 14.236 5.485 -49.682 1.00 52.31 552 ASP A O 1
ATOM 4172 N N . VAL A 1 553 ? 16.357 4.768 -49.513 1.00 49.47 553 VAL A N 1
ATOM 4173 C CA . VAL A 1 553 ? 16.124 3.707 -48.517 1.00 49.47 553 VAL A CA 1
ATOM 4174 C C . VAL A 1 553 ? 16.881 4.053 -47.242 1.00 49.47 553 VAL A C 1
ATOM 4176 O O . VAL A 1 553 ? 18.108 4.143 -47.259 1.00 49.47 553 VAL A O 1
ATOM 4179 N N . THR A 1 554 ? 16.178 4.221 -46.122 1.00 50.12 554 THR A N 1
ATOM 4180 C CA . THR A 1 554 ? 16.802 4.522 -44.827 1.00 50.12 554 THR A CA 1
ATOM 4181 C C . THR A 1 554 ? 16.925 3.263 -43.975 1.00 50.12 554 THR A C 1
ATOM 4183 O O . THR A 1 554 ? 15.946 2.619 -43.604 1.00 50.12 554 THR A O 1
ATOM 4186 N N . LEU A 1 555 ? 18.161 2.922 -43.629 1.00 51.97 555 LEU A N 1
ATOM 4187 C CA . LEU A 1 555 ? 18.506 1.818 -42.746 1.00 51.97 555 LEU A CA 1
ATOM 4188 C C . LEU A 1 555 ? 18.684 2.333 -41.324 1.00 51.97 555 LEU A C 1
ATOM 4190 O O . LEU A 1 555 ? 19.452 3.268 -41.103 1.00 51.97 555 LEU A O 1
ATOM 4194 N N . ALA A 1 556 ? 18.021 1.696 -40.361 1.00 53.50 556 ALA A N 1
ATOM 4195 C CA . ALA A 1 556 ? 18.288 1.900 -38.945 1.00 53.50 556 ALA A CA 1
ATOM 4196 C C . ALA A 1 556 ? 19.307 0.851 -38.480 1.00 53.50 556 ALA A C 1
ATOM 4198 O O . ALA A 1 556 ? 19.020 -0.344 -38.418 1.00 53.50 556 ALA A O 1
ATOM 4199 N N . LEU A 1 557 ? 20.520 1.298 -38.178 1.00 55.66 557 LEU A N 1
ATOM 4200 C CA . LEU A 1 557 ? 21.612 0.450 -37.720 1.00 55.66 557 LEU A CA 1
ATOM 4201 C C . LEU A 1 557 ? 21.710 0.516 -36.202 1.00 55.66 557 LEU A C 1
ATOM 4203 O O . LEU A 1 557 ? 21.731 1.604 -35.630 1.00 55.66 557 LEU A O 1
ATOM 4207 N N . TYR A 1 558 ? 21.826 -0.650 -35.568 1.00 60.41 558 TYR A N 1
ATOM 4208 C CA . TYR A 1 558 ? 21.909 -0.809 -34.117 1.00 60.41 558 TYR A CA 1
ATOM 4209 C C . TYR A 1 558 ? 23.310 -1.310 -33.742 1.00 60.41 558 TYR A C 1
ATOM 4211 O O . TYR A 1 558 ? 23.517 -2.523 -33.648 1.00 60.41 558 TYR A O 1
ATOM 4219 N N . PRO A 1 559 ? 24.292 -0.415 -33.528 1.00 55.81 559 PRO A N 1
ATOM 4220 C CA . PRO A 1 559 ? 25.704 -0.789 -33.444 1.00 55.81 559 PRO A CA 1
ATOM 4221 C C . PRO A 1 559 ? 26.023 -1.724 -32.275 1.00 55.81 559 PRO A C 1
ATOM 4223 O O . PRO A 1 559 ? 27.026 -2.422 -32.313 1.00 55.81 559 PRO A O 1
ATOM 4226 N N . ARG A 1 560 ? 25.175 -1.765 -31.244 1.00 56.94 560 ARG A N 1
ATOM 4227 C CA . ARG A 1 560 ? 25.315 -2.679 -30.105 1.00 56.94 560 ARG A CA 1
ATOM 4228 C C . ARG A 1 560 ? 24.790 -4.093 -30.377 1.00 56.94 560 ARG A C 1
ATOM 4230 O O . ARG A 1 560 ? 25.289 -5.040 -29.787 1.00 56.94 560 ARG A O 1
ATOM 4237 N N . ARG A 1 561 ? 23.769 -4.234 -31.231 1.00 52.38 561 ARG A N 1
ATOM 4238 C CA . ARG A 1 561 ? 23.098 -5.524 -31.492 1.00 52.38 561 ARG A CA 1
ATOM 4239 C C . ARG A 1 561 ? 23.845 -6.367 -32.514 1.00 52.38 561 ARG A C 1
ATOM 4241 O O . ARG A 1 561 ? 23.803 -7.586 -32.453 1.00 52.38 561 ARG A O 1
ATOM 4248 N N . SER A 1 562 ? 24.519 -5.711 -33.450 1.00 52.03 562 SER A N 1
ATOM 4249 C CA . SER A 1 562 ? 25.280 -6.374 -34.505 1.00 52.03 562 SER A CA 1
ATOM 4250 C C . SER A 1 562 ? 26.529 -5.556 -34.859 1.00 52.03 562 SER A C 1
ATOM 4252 O O . SER A 1 562 ? 26.633 -5.040 -35.971 1.00 52.03 562 SER A O 1
ATOM 4254 N N . PRO A 1 563 ? 27.488 -5.400 -33.919 1.00 49.75 563 PRO A N 1
ATOM 4255 C CA . PRO A 1 563 ? 28.603 -4.459 -34.058 1.00 49.75 563 PRO A CA 1
ATOM 4256 C C . PRO A 1 563 ? 29.437 -4.693 -35.312 1.00 49.75 563 PRO A C 1
ATOM 4258 O O . PRO A 1 563 ? 29.766 -3.745 -36.020 1.00 49.75 563 PRO A O 1
ATOM 4261 N N . GLU A 1 564 ? 29.726 -5.956 -35.617 1.00 50.00 564 GLU A N 1
ATOM 4262 C CA . GLU A 1 564 ? 30.522 -6.345 -36.780 1.00 50.00 564 GLU A CA 1
ATOM 4263 C C . GLU A 1 564 ? 29.760 -6.148 -38.088 1.00 50.00 564 GLU A C 1
ATOM 4265 O O . GLU A 1 564 ? 30.309 -5.592 -39.037 1.00 50.00 564 GLU A O 1
ATOM 4270 N N . ALA A 1 565 ? 28.479 -6.526 -38.131 1.00 52.91 565 ALA A N 1
ATOM 4271 C CA . ALA A 1 565 ? 27.646 -6.339 -39.316 1.00 52.91 565 ALA A CA 1
ATOM 4272 C C . ALA A 1 565 ? 27.416 -4.849 -39.606 1.00 52.91 565 ALA A C 1
ATOM 4274 O O . ALA A 1 565 ? 27.524 -4.415 -40.750 1.00 52.91 565 ALA A O 1
ATOM 4275 N N . VAL A 1 566 ? 27.163 -4.045 -38.569 1.00 53.91 566 VAL A N 1
ATOM 4276 C CA . VAL A 1 566 ? 27.007 -2.590 -38.682 1.00 53.91 566 VAL A CA 1
ATOM 4277 C C . VAL A 1 566 ? 28.323 -1.933 -39.091 1.00 53.91 566 VAL A C 1
ATOM 4279 O O . VAL A 1 566 ? 28.311 -1.079 -39.972 1.00 53.91 566 VAL A O 1
ATOM 4282 N N . ALA A 1 567 ? 29.458 -2.322 -38.503 1.00 55.88 567 ALA A N 1
ATOM 4283 C CA . ALA A 1 567 ? 30.765 -1.788 -38.882 1.00 55.88 567 ALA A CA 1
ATOM 4284 C C . ALA A 1 567 ? 31.123 -2.133 -40.334 1.00 55.88 567 ALA A C 1
ATOM 4286 O O . ALA A 1 567 ? 31.570 -1.250 -41.065 1.00 55.88 567 ALA A O 1
ATOM 4287 N N . ARG A 1 568 ? 30.865 -3.374 -40.767 1.00 60.50 568 ARG A N 1
ATOM 4288 C CA . ARG A 1 568 ? 31.126 -3.836 -42.136 1.00 60.50 568 ARG A CA 1
ATOM 4289 C C . ARG A 1 568 ? 30.207 -3.166 -43.155 1.00 60.50 568 ARG A C 1
ATOM 4291 O O . ARG A 1 568 ? 30.675 -2.709 -44.193 1.00 60.50 568 ARG A O 1
ATOM 4298 N N . LEU A 1 569 ? 28.919 -3.033 -42.839 1.00 58.97 569 LEU A N 1
ATOM 4299 C CA . LEU A 1 569 ? 27.977 -2.294 -43.676 1.00 58.97 569 LEU A CA 1
ATOM 4300 C C . LEU A 1 569 ? 28.406 -0.828 -43.798 1.00 58.97 569 LEU A C 1
ATOM 4302 O O . LEU A 1 569 ? 28.482 -0.296 -44.898 1.00 58.97 569 LEU A O 1
ATOM 4306 N N . LEU A 1 570 ? 28.741 -0.171 -42.684 1.00 61.19 570 LEU A N 1
ATOM 4307 C CA . LEU A 1 570 ? 29.204 1.217 -42.697 1.00 61.19 570 LEU A CA 1
ATOM 4308 C C . LEU A 1 570 ? 30.517 1.387 -43.471 1.00 61.19 570 LEU A C 1
ATOM 4310 O O . LEU A 1 570 ? 30.664 2.396 -44.159 1.00 61.19 570 LEU A O 1
ATOM 4314 N N . SER A 1 571 ? 31.449 0.430 -43.396 1.00 62.56 571 SER A N 1
ATOM 4315 C CA . SER A 1 571 ? 32.686 0.476 -44.182 1.00 62.56 571 SER A CA 1
ATOM 4316 C C . SER A 1 571 ? 32.426 0.281 -45.673 1.00 62.56 571 SER A C 1
ATOM 4318 O O . SER A 1 571 ? 32.993 1.018 -46.468 1.00 62.56 571 SER A O 1
ATOM 4320 N N . GLN A 1 572 ? 31.531 -0.636 -46.053 1.00 58.69 572 GLN A N 1
ATOM 4321 C CA . GLN A 1 572 ? 31.128 -0.843 -47.450 1.00 58.69 572 GLN A CA 1
ATOM 4322 C C . GLN A 1 572 ? 30.381 0.377 -48.012 1.00 58.69 572 GLN A C 1
ATOM 4324 O O . GLN A 1 572 ? 30.646 0.815 -49.129 1.00 58.69 572 GLN A O 1
ATOM 4329 N N . VAL A 1 573 ? 29.503 1.002 -47.217 1.00 57.12 573 VAL A N 1
ATOM 4330 C CA . VAL A 1 573 ? 28.842 2.265 -47.589 1.00 57.12 573 VAL A CA 1
ATOM 4331 C C . VAL A 1 573 ? 29.871 3.384 -47.756 1.00 57.12 573 VAL A C 1
ATOM 4333 O O . VAL A 1 573 ? 29.785 4.158 -48.707 1.00 57.12 573 VAL A O 1
ATOM 4336 N N . ALA A 1 574 ? 30.851 3.485 -46.854 1.00 58.28 574 ALA A N 1
ATOM 4337 C CA . ALA A 1 574 ? 31.900 4.501 -46.929 1.00 58.28 574 ALA A CA 1
ATOM 4338 C C . ALA A 1 574 ? 32.863 4.286 -48.110 1.00 58.28 574 ALA A C 1
ATOM 4340 O O . ALA A 1 574 ? 33.337 5.266 -48.682 1.00 58.28 574 ALA A O 1
ATOM 4341 N N . ALA A 1 575 ? 33.122 3.030 -48.484 1.00 64.88 575 ALA A N 1
ATOM 4342 C CA . ALA A 1 575 ? 33.914 2.654 -49.653 1.00 64.88 575 ALA A CA 1
ATOM 4343 C C . ALA A 1 575 ? 33.167 2.873 -50.983 1.00 64.88 575 ALA A C 1
ATOM 4345 O O . ALA A 1 575 ? 33.798 2.963 -52.033 1.00 64.88 575 ALA A O 1
ATOM 4346 N N . GLY A 1 576 ? 31.839 3.042 -50.938 1.00 55.38 576 GLY A N 1
ATOM 4347 C CA . GLY A 1 576 ? 30.998 3.176 -52.129 1.00 55.38 576 GLY A CA 1
ATOM 4348 C C . GLY A 1 576 ? 30.629 1.837 -52.773 1.00 55.38 576 GLY A C 1
ATOM 4349 O O . GLY A 1 576 ? 30.097 1.834 -53.879 1.00 55.38 576 GLY A O 1
ATOM 4350 N N . ASP A 1 577 ? 30.871 0.726 -52.074 1.00 52.47 577 ASP A N 1
ATOM 4351 C CA . ASP A 1 577 ? 30.661 -0.643 -52.563 1.00 52.47 577 ASP A CA 1
ATOM 4352 C C . ASP A 1 577 ? 29.182 -1.062 -52.540 1.00 52.47 577 ASP A C 1
ATOM 4354 O O . ASP A 1 577 ? 28.793 -2.056 -53.146 1.00 52.47 577 ASP A O 1
ATOM 4358 N N . LEU A 1 578 ? 28.338 -0.300 -51.838 1.00 53.44 578 LEU A N 1
ATOM 4359 C CA . LEU A 1 578 ? 26.898 -0.530 -51.761 1.00 53.44 578 LEU A CA 1
ATOM 4360 C C . LEU A 1 578 ? 26.158 0.454 -52.665 1.00 53.44 578 LEU A C 1
ATOM 4362 O O . LEU A 1 578 ? 25.892 1.598 -52.287 1.00 53.44 578 LEU A O 1
ATOM 4366 N N . ASP A 1 579 ? 25.787 -0.020 -53.852 1.00 49.38 579 ASP A N 1
ATOM 4367 C CA . ASP A 1 579 ? 24.778 0.615 -54.688 1.00 49.38 579 ASP A CA 1
ATOM 4368 C C . ASP A 1 579 ? 23.412 -0.032 -54.378 1.00 49.38 579 ASP A C 1
ATOM 4370 O O . ASP A 1 579 ? 23.307 -1.223 -54.096 1.00 49.38 579 ASP A O 1
ATOM 4374 N N . GLY A 1 580 ? 22.327 0.735 -54.319 1.00 45.62 580 GLY A N 1
ATOM 4375 C CA . GLY A 1 580 ? 21.017 0.213 -53.905 1.00 45.62 580 GLY A CA 1
ATOM 4376 C C . GLY A 1 580 ? 20.402 -0.863 -54.814 1.00 45.62 580 GLY A C 1
ATOM 4377 O O . GLY A 1 580 ? 19.218 -1.149 -54.662 1.00 45.62 580 GLY A O 1
ATOM 4378 N N . ARG A 1 581 ? 21.142 -1.421 -55.784 1.00 42.31 581 ARG A N 1
ATOM 4379 C CA . ARG A 1 581 ? 20.659 -2.447 -56.721 1.00 42.31 581 ARG A CA 1
ATOM 4380 C C . ARG A 1 581 ? 20.657 -3.849 -56.103 1.00 42.31 581 ARG A C 1
ATOM 4382 O O . ARG A 1 581 ? 19.916 -4.701 -56.579 1.00 42.31 581 ARG A O 1
ATOM 4389 N N . PHE A 1 582 ? 21.421 -4.072 -55.029 1.00 41.12 582 PHE A N 1
ATOM 4390 C CA . PHE A 1 582 ? 21.549 -5.378 -54.361 1.00 41.12 582 PHE A CA 1
ATOM 4391 C C . PHE A 1 582 ? 20.411 -5.723 -53.384 1.00 41.12 582 PHE A C 1
ATOM 4393 O O . PHE A 1 582 ? 20.282 -6.873 -52.974 1.00 41.12 582 PHE A O 1
ATOM 4400 N N . LEU A 1 583 ? 19.549 -4.766 -53.023 1.00 38.47 583 LEU A N 1
ATOM 4401 C CA . LEU A 1 583 ? 18.354 -5.025 -52.212 1.00 38.47 583 LEU A CA 1
ATOM 4402 C C . LEU A 1 583 ? 17.165 -5.295 -53.132 1.00 38.47 583 LEU A C 1
ATOM 4404 O O . LEU A 1 583 ? 16.289 -4.450 -53.309 1.00 38.47 583 LEU A O 1
ATOM 4408 N N . SER A 1 584 ? 17.142 -6.476 -53.747 1.00 33.16 584 SER A N 1
ATOM 4409 C CA . SER A 1 584 ? 15.980 -6.916 -54.512 1.00 33.16 584 SER A CA 1
ATOM 4410 C C . SER A 1 584 ? 15.278 -8.075 -53.802 1.00 33.16 584 SER A C 1
ATOM 4412 O O . SER A 1 584 ? 15.867 -9.113 -53.526 1.00 33.16 584 SER A O 1
ATOM 4414 N N . ARG A 1 585 ? 13.980 -7.855 -53.549 1.00 31.92 585 ARG A N 1
ATOM 4415 C CA . ARG A 1 585 ? 12.934 -8.783 -53.077 1.00 31.92 585 ARG A CA 1
ATOM 4416 C C . ARG A 1 585 ? 12.672 -8.858 -51.559 1.00 31.92 585 ARG A C 1
ATOM 4418 O O . ARG A 1 585 ? 13.426 -9.416 -50.775 1.00 31.92 585 ARG A O 1
ATOM 4425 N N . VAL A 1 586 ? 11.483 -8.372 -51.193 1.00 30.48 586 VAL A N 1
ATOM 4426 C CA . VAL A 1 586 ? 10.760 -8.650 -49.946 1.00 30.48 586 VAL A CA 1
ATOM 4427 C C . VAL A 1 586 ? 9.588 -9.549 -50.330 1.00 30.48 586 VAL A C 1
ATOM 4429 O O . VAL A 1 586 ? 8.675 -9.091 -51.012 1.00 30.48 586 VAL A O 1
ATOM 4432 N N . ALA A 1 587 ? 9.624 -10.830 -49.968 1.00 26.83 587 ALA A N 1
ATOM 4433 C CA . ALA A 1 587 ? 8.495 -11.734 -50.181 1.00 26.83 587 ALA A CA 1
ATOM 4434 C C . ALA A 1 587 ? 7.663 -11.830 -48.894 1.00 26.83 587 ALA A C 1
ATOM 4436 O O . ALA A 1 587 ? 8.198 -12.098 -47.820 1.00 26.83 587 ALA A O 1
ATOM 4437 N N . VAL A 1 588 ? 6.354 -11.597 -49.004 1.00 26.92 588 VAL A N 1
ATOM 4438 C CA . VAL A 1 588 ? 5.376 -11.834 -47.935 1.00 26.92 588 VAL A CA 1
ATOM 4439 C C . VAL A 1 588 ? 4.776 -13.222 -48.166 1.00 26.92 588 VAL A C 1
ATOM 4441 O O . VAL A 1 588 ? 4.044 -13.417 -49.133 1.00 26.92 588 VAL A O 1
ATOM 4444 N N . GLY A 1 589 ? 5.105 -14.183 -47.301 1.00 29.34 589 GLY A N 1
ATOM 4445 C CA . GLY A 1 589 ? 4.617 -15.568 -47.367 1.00 29.34 589 GLY A CA 1
ATOM 4446 C C . GLY A 1 589 ? 5.715 -16.585 -47.049 1.00 29.34 589 GLY A C 1
ATOM 4447 O O . GLY A 1 589 ? 6.874 -16.333 -47.348 1.00 29.34 589 GLY A O 1
ATOM 4448 N N . GLU A 1 590 ? 5.336 -17.680 -46.385 1.00 29.55 590 GLU A N 1
ATOM 4449 C CA . GLU A 1 590 ? 6.175 -18.635 -45.637 1.00 29.55 590 GLU A CA 1
ATOM 4450 C C . GLU A 1 590 ? 7.598 -18.897 -46.175 1.00 29.55 590 GLU A C 1
ATOM 4452 O O . GLU A 1 590 ? 7.785 -19.381 -47.287 1.00 29.55 590 GLU A O 1
ATOM 4457 N N . GLY A 1 591 ? 8.593 -18.653 -45.309 1.00 33.88 591 GLY A N 1
ATOM 4458 C CA . GLY A 1 591 ? 10.004 -18.990 -45.524 1.00 33.88 591 GLY A CA 1
ATOM 4459 C C . GLY A 1 591 ? 10.829 -17.842 -46.107 1.00 33.88 591 GLY A C 1
ATOM 4460 O O . GLY A 1 591 ? 11.002 -17.733 -47.315 1.00 33.88 591 GLY A O 1
ATOM 4461 N N . VAL A 1 592 ? 11.384 -16.987 -45.243 1.00 29.25 592 VAL A N 1
ATOM 4462 C CA . VAL A 1 592 ? 12.284 -15.900 -45.661 1.00 29.25 592 VAL A CA 1
ATOM 4463 C C . VAL A 1 592 ? 13.676 -16.468 -45.965 1.00 29.25 592 VAL A C 1
ATOM 4465 O O . VAL A 1 592 ? 14.361 -16.932 -45.057 1.00 29.25 592 VAL A O 1
ATOM 4468 N N . GLN A 1 593 ? 14.114 -16.379 -47.223 1.00 28.33 593 GLN A N 1
ATOM 4469 C CA . GLN A 1 593 ? 15.525 -16.448 -47.622 1.00 28.33 593 GLN A CA 1
ATOM 4470 C C . GLN A 1 593 ? 15.894 -15.172 -48.392 1.00 28.33 593 GLN A C 1
ATOM 4472 O O . GLN A 1 593 ? 15.173 -14.752 -49.296 1.00 28.33 593 GLN A O 1
ATOM 4477 N N . LEU A 1 594 ? 17.020 -14.558 -48.025 1.00 28.52 594 LEU A N 1
ATOM 4478 C CA . LEU A 1 594 ? 17.683 -13.517 -48.810 1.00 28.52 594 LEU A CA 1
ATOM 4479 C C . LEU A 1 594 ? 18.573 -14.199 -49.854 1.00 28.52 594 LEU A C 1
ATOM 4481 O O . LEU A 1 594 ? 19.448 -14.976 -49.484 1.00 28.52 594 LEU A O 1
ATOM 4485 N N . ALA A 1 595 ? 18.387 -13.882 -51.133 1.00 26.78 595 ALA A N 1
ATOM 4486 C CA . ALA A 1 595 ? 19.328 -14.244 -52.188 1.00 26.78 595 ALA A CA 1
ATOM 4487 C C . ALA A 1 595 ? 20.005 -12.969 -52.711 1.00 26.78 595 ALA A C 1
ATOM 4489 O O . ALA A 1 595 ? 19.333 -12.063 -53.202 1.00 26.78 595 ALA A O 1
ATOM 4490 N N . LEU A 1 596 ? 21.333 -12.902 -52.587 1.00 29.00 596 LEU A N 1
ATOM 4491 C CA . LEU A 1 596 ? 22.176 -11.913 -53.259 1.00 29.00 596 LEU A CA 1
ATOM 4492 C C . LEU A 1 596 ? 22.496 -12.452 -54.656 1.00 29.00 596 LEU A C 1
ATOM 4494 O O . LEU A 1 596 ? 23.202 -13.450 -54.782 1.00 29.00 596 LEU A O 1
ATOM 4498 N N . GLU A 1 597 ? 21.982 -11.816 -55.707 1.00 24.02 597 GLU A N 1
ATOM 4499 C CA . GLU A 1 597 ? 22.341 -12.175 -57.081 1.00 24.02 597 GLU A CA 1
ATOM 4500 C C . GLU A 1 597 ? 23.404 -11.224 -57.647 1.00 24.02 597 GLU A C 1
ATOM 4502 O O . GLU A 1 597 ? 23.143 -10.045 -57.876 1.00 24.02 597 GLU A O 1
ATOM 4507 N N . GLY A 1 598 ? 24.579 -11.789 -57.951 1.00 25.30 598 GLY A N 1
ATOM 4508 C CA . GLY A 1 598 ? 25.424 -11.346 -59.062 1.00 25.30 598 GLY A CA 1
ATOM 4509 C C . GLY A 1 598 ? 26.782 -10.726 -58.717 1.00 25.30 598 GLY A C 1
ATOM 4510 O O . GLY A 1 598 ? 26.879 -9.522 -58.516 1.00 25.30 598 GLY A O 1
ATOM 4511 N N . GLY A 1 599 ? 27.839 -11.540 -58.840 1.00 25.17 599 GLY A N 1
ATOM 4512 C CA . GLY A 1 599 ? 29.216 -11.099 -59.109 1.00 25.17 599 GLY A CA 1
ATOM 4513 C C . GLY A 1 599 ? 30.152 -11.139 -57.901 1.00 25.17 599 GLY A C 1
ATOM 4514 O O . GLY A 1 599 ? 30.031 -10.318 -57.008 1.00 25.17 599 GLY A O 1
ATOM 4515 N N . ALA A 1 600 ? 31.061 -12.118 -57.915 1.00 31.39 600 ALA A N 1
ATOM 4516 C CA . ALA A 1 600 ? 32.153 -12.406 -56.979 1.00 31.39 600 ALA A CA 1
ATOM 4517 C C . ALA A 1 600 ? 32.585 -11.287 -55.995 1.00 31.39 600 ALA A C 1
ATOM 4519 O O . ALA A 1 600 ? 32.904 -10.175 -56.403 1.00 31.39 600 ALA A O 1
ATOM 4520 N N . ASP A 1 601 ? 32.699 -11.694 -54.721 1.00 25.91 601 ASP A N 1
ATOM 4521 C CA . ASP A 1 601 ? 33.499 -11.105 -53.626 1.00 25.91 601 ASP A CA 1
ATOM 4522 C C . ASP A 1 601 ? 32.820 -10.239 -52.543 1.00 25.91 601 ASP A C 1
ATOM 4524 O O . ASP A 1 601 ? 33.512 -9.604 -51.748 1.00 25.91 601 ASP A O 1
ATOM 4528 N N . ALA A 1 602 ? 31.496 -10.300 -52.366 1.00 27.75 602 ALA A N 1
ATOM 4529 C CA . ALA A 1 602 ? 30.845 -9.728 -51.174 1.00 27.75 602 ALA A CA 1
ATOM 4530 C C . ALA A 1 602 ? 30.069 -10.777 -50.357 1.00 27.75 602 ALA A C 1
ATOM 4532 O O . ALA A 1 602 ? 28.841 -10.828 -50.375 1.00 27.75 602 ALA A O 1
ATOM 4533 N N . VAL A 1 603 ? 30.792 -11.611 -49.603 1.00 26.95 603 VAL A N 1
ATOM 4534 C CA . VAL A 1 603 ? 30.205 -12.487 -48.574 1.00 26.95 603 VAL A CA 1
ATOM 4535 C C . VAL A 1 603 ? 30.196 -11.738 -47.237 1.00 26.95 603 VAL A C 1
ATOM 4537 O O . VAL A 1 603 ? 31.241 -11.434 -46.656 1.00 26.95 603 VAL A O 1
ATOM 4540 N N . LEU A 1 604 ? 29.005 -11.418 -46.727 1.00 29.08 604 LEU A N 1
ATOM 4541 C CA . LEU A 1 604 ? 28.809 -10.997 -45.337 1.00 29.08 604 LEU A CA 1
ATOM 4542 C C . LEU A 1 604 ? 28.938 -12.235 -44.438 1.00 29.08 604 LEU A C 1
ATOM 4544 O O . LEU A 1 604 ? 27.948 -12.828 -44.034 1.00 29.08 604 LEU A O 1
ATOM 4548 N N . ASP A 1 605 ? 30.176 -12.637 -44.157 1.00 26.61 605 ASP A N 1
ATOM 4549 C CA . ASP A 1 605 ? 30.466 -13.680 -43.171 1.00 26.61 605 ASP A CA 1
ATOM 4550 C C . ASP A 1 605 ? 30.045 -13.192 -41.771 1.00 26.61 605 ASP A C 1
ATOM 4552 O O . ASP A 1 605 ? 30.590 -12.194 -41.273 1.00 26.61 605 ASP A O 1
ATOM 4556 N N . ALA A 1 606 ? 29.014 -13.818 -41.201 1.00 31.17 606 ALA A N 1
ATOM 4557 C CA . ALA A 1 606 ? 28.408 -13.460 -39.924 1.00 31.17 606 ALA A CA 1
ATOM 4558 C C . ALA A 1 606 ? 29.164 -14.161 -38.784 1.00 31.17 606 ALA A C 1
ATOM 4560 O O . ALA A 1 606 ? 29.047 -15.370 -38.606 1.00 31.17 606 ALA A O 1
ATOM 4561 N N . GLY A 1 607 ? 29.945 -13.399 -38.014 1.00 27.59 607 GLY A N 1
ATOM 4562 C CA . GLY A 1 607 ? 30.677 -13.908 -36.854 1.00 27.59 607 GLY A CA 1
ATOM 4563 C C . GLY A 1 607 ? 29.752 -14.346 -35.712 1.00 27.59 607 GLY A C 1
ATOM 4564 O O . GLY A 1 607 ? 28.740 -13.702 -35.426 1.00 27.59 607 GLY A O 1
ATOM 4565 N N . GLU A 1 608 ? 30.105 -15.448 -35.045 1.00 27.27 608 GLU A N 1
ATOM 4566 C CA . GLU A 1 608 ? 29.374 -15.988 -33.895 1.00 27.27 608 GLU A CA 1
ATOM 4567 C C . GLU A 1 608 ? 29.446 -15.049 -32.677 1.00 27.27 608 GLU A C 1
ATOM 4569 O O . GLU A 1 608 ? 30.519 -14.752 -32.158 1.00 27.27 608 GLU A O 1
ATOM 4574 N N . SER A 1 609 ? 28.287 -14.660 -32.140 1.00 32.44 609 SER A N 1
ATOM 4575 C CA . SER A 1 609 ? 28.164 -14.126 -30.780 1.00 32.44 609 SER A CA 1
ATOM 4576 C C . SER A 1 609 ? 26.943 -14.752 -30.110 1.00 32.44 609 SER A C 1
ATOM 4578 O O . SER A 1 609 ? 25.814 -14.581 -30.568 1.00 32.44 609 SER A O 1
ATOM 4580 N N . ARG A 1 610 ? 27.174 -15.525 -29.043 1.00 28.59 610 ARG A N 1
ATOM 4581 C CA . ARG A 1 610 ? 26.126 -16.097 -28.188 1.00 28.59 610 ARG A CA 1
ATOM 4582 C C . ARG A 1 610 ? 25.839 -15.121 -27.047 1.00 28.59 610 ARG A C 1
ATOM 4584 O O . ARG A 1 610 ? 26.619 -15.061 -26.101 1.00 28.59 610 ARG A O 1
ATOM 4591 N N . ASP A 1 611 ? 24.724 -14.401 -27.119 1.00 33.34 611 ASP A N 1
ATOM 4592 C CA . ASP A 1 611 ? 24.155 -13.673 -25.978 1.00 33.34 611 ASP A CA 1
ATOM 4593 C C . ASP A 1 611 ? 22.868 -14.401 -25.527 1.00 33.34 611 ASP A C 1
ATOM 4595 O O . ASP A 1 611 ? 21.993 -14.623 -26.369 1.00 33.34 611 ASP A O 1
ATOM 4599 N N . PRO A 1 612 ? 22.723 -14.830 -24.257 1.00 29.20 612 PRO A N 1
ATOM 4600 C CA . PRO A 1 612 ? 21.613 -15.685 -23.811 1.00 29.20 612 PRO A CA 1
ATOM 4601 C C . PRO A 1 612 ? 20.213 -15.042 -23.815 1.00 29.20 612 PRO A C 1
ATOM 4603 O O . PRO A 1 612 ? 19.261 -15.689 -23.393 1.00 29.20 612 PRO A O 1
ATOM 4606 N N . GLU A 1 613 ? 20.057 -13.784 -24.240 1.00 35.88 613 GLU A N 1
ATOM 4607 C CA . GLU A 1 613 ? 18.787 -13.040 -24.123 1.00 35.88 613 GLU A CA 1
ATOM 4608 C C . GLU A 1 613 ? 17.892 -13.059 -25.374 1.00 35.88 613 GLU A C 1
ATOM 4610 O O . GLU A 1 613 ? 16.822 -12.452 -25.365 1.00 35.88 613 GLU A O 1
ATOM 4615 N N . PHE A 1 614 ? 18.275 -13.785 -26.427 1.00 35.78 614 PHE A N 1
ATOM 4616 C CA . PHE A 1 614 ? 17.422 -14.034 -27.593 1.00 35.78 614 PHE A CA 1
ATOM 4617 C C . PHE A 1 614 ? 17.534 -15.497 -28.031 1.00 35.78 614 PHE A C 1
ATOM 4619 O O . PHE A 1 614 ? 18.330 -15.841 -28.906 1.00 35.78 614 PHE A O 1
ATOM 4626 N N . GLU A 1 615 ? 16.699 -16.374 -27.469 1.00 29.20 615 GLU A N 1
ATOM 4627 C CA . GLU A 1 615 ? 16.362 -17.608 -28.178 1.00 29.20 615 GLU A CA 1
ATOM 4628 C C . GLU A 1 615 ? 15.558 -17.222 -29.432 1.00 29.20 615 GLU A C 1
ATOM 4630 O O . GLU A 1 615 ? 14.362 -16.941 -29.376 1.00 29.20 615 GLU A O 1
ATOM 4635 N N . ASN A 1 616 ? 16.275 -17.209 -30.562 1.00 27.69 616 ASN A N 1
ATOM 4636 C CA . ASN A 1 616 ? 15.821 -17.119 -31.955 1.00 27.69 616 ASN A CA 1
ATOM 4637 C C . ASN A 1 616 ? 15.692 -15.711 -32.582 1.00 27.69 616 ASN A C 1
ATOM 4639 O O . ASN A 1 616 ? 14.592 -15.238 -32.865 1.00 27.69 616 ASN A O 1
ATOM 4643 N N . GLY A 1 617 ? 16.830 -15.112 -32.967 1.00 29.75 617 GLY A N 1
ATOM 4644 C CA . GLY A 1 617 ? 16.899 -14.319 -34.208 1.00 29.75 617 GLY A CA 1
ATOM 4645 C C . GLY A 1 617 ? 17.863 -13.124 -34.247 1.00 29.75 617 GLY A C 1
ATOM 4646 O O . GLY A 1 617 ? 17.895 -12.303 -33.334 1.00 29.75 617 GLY A O 1
ATOM 4647 N N . TRP A 1 618 ? 18.600 -12.991 -35.355 1.00 32.06 618 TRP A N 1
ATOM 4648 C CA . TRP A 1 618 ? 19.425 -11.828 -35.720 1.00 32.06 618 TRP A CA 1
ATOM 4649 C C . TRP A 1 618 ? 18.607 -10.880 -36.604 1.00 32.06 618 TRP A C 1
ATOM 4651 O O . TRP A 1 618 ? 17.995 -11.354 -37.556 1.00 32.06 618 TRP A O 1
ATOM 4661 N N . GLY A 1 619 ? 18.622 -9.558 -36.376 1.00 33.81 619 GLY A N 1
ATOM 4662 C CA . GLY A 1 619 ? 17.832 -8.635 -37.208 1.00 33.81 619 GLY A CA 1
ATOM 4663 C C . GLY A 1 619 ? 18.455 -7.264 -37.481 1.00 33.81 619 GLY A C 1
ATOM 4664 O O . GLY A 1 619 ? 18.861 -6.554 -36.561 1.00 33.81 619 GLY A O 1
ATOM 4665 N N . VAL A 1 620 ? 18.456 -6.874 -38.761 1.00 34.16 620 VAL A N 1
ATOM 4666 C CA . VAL A 1 620 ? 18.567 -5.484 -39.245 1.00 34.16 620 VAL A CA 1
ATOM 4667 C C . VAL A 1 620 ? 17.153 -5.023 -39.609 1.00 34.16 620 VAL A C 1
ATOM 4669 O O . VAL A 1 620 ? 16.416 -5.763 -40.260 1.00 34.16 620 VAL A O 1
ATOM 4672 N N . VAL A 1 621 ? 16.749 -3.826 -39.171 1.00 32.19 621 VAL A N 1
ATOM 4673 C CA . VAL A 1 621 ? 15.405 -3.286 -39.440 1.00 32.19 621 VAL A CA 1
ATOM 4674 C C . VAL A 1 621 ? 15.472 -2.324 -40.622 1.00 32.19 621 VAL A C 1
ATOM 4676 O O . VAL A 1 621 ? 16.215 -1.340 -40.591 1.00 32.19 621 VAL A O 1
ATOM 4679 N N . PHE A 1 622 ? 14.667 -2.593 -41.649 1.00 35.09 622 PHE A N 1
ATOM 4680 C CA . PHE A 1 622 ? 14.527 -1.732 -42.821 1.00 35.09 622 PHE A CA 1
ATOM 4681 C C . PHE A 1 622 ? 13.296 -0.839 -42.646 1.00 35.09 622 PHE A C 1
ATOM 4683 O O . PHE A 1 622 ? 12.192 -1.336 -42.400 1.00 35.09 622 PHE A O 1
ATOM 4690 N N . LEU A 1 623 ? 13.480 0.477 -42.777 1.00 30.28 623 LEU A N 1
ATOM 4691 C CA . LEU A 1 623 ? 12.382 1.435 -42.877 1.00 30.28 623 LEU A CA 1
ATOM 4692 C C . LEU A 1 623 ? 12.234 1.814 -44.352 1.00 30.28 623 LEU A C 1
ATOM 4694 O O . LEU A 1 623 ? 13.094 2.485 -44.922 1.00 30.28 623 LEU A O 1
ATOM 4698 N N . LEU A 1 624 ? 11.160 1.339 -44.981 1.00 31.78 624 LEU A N 1
ATOM 4699 C CA . LEU A 1 624 ? 10.839 1.690 -46.362 1.00 31.78 624 LEU A CA 1
ATOM 4700 C C . LEU A 1 624 ? 10.025 2.997 -46.384 1.00 31.78 624 LEU A C 1
ATOM 4702 O O . LEU A 1 624 ? 9.240 3.238 -45.460 1.00 31.78 624 LEU A O 1
ATOM 4706 N N . PRO A 1 625 ? 10.202 3.856 -47.404 1.00 27.42 625 PRO A N 1
ATOM 4707 C CA . PRO A 1 625 ? 9.430 5.089 -47.525 1.00 27.42 625 PRO A CA 1
ATOM 4708 C C . PRO A 1 625 ? 7.919 4.799 -47.631 1.00 27.42 625 PRO A C 1
ATOM 4710 O O . PRO A 1 625 ? 7.532 3.724 -48.099 1.00 27.42 625 PRO A O 1
ATOM 4713 N N . PRO A 1 626 ? 7.051 5.740 -47.209 1.00 30.06 626 PRO A N 1
ATOM 4714 C CA . PRO A 1 626 ? 5.607 5.574 -47.321 1.00 30.06 626 PRO A CA 1
ATOM 4715 C C . PRO A 1 626 ? 5.218 5.450 -48.796 1.00 30.06 626 PRO A C 1
ATOM 4717 O O . PRO A 1 626 ? 5.485 6.341 -49.604 1.00 30.06 626 PRO A O 1
ATOM 4720 N N . THR A 1 627 ? 4.579 4.339 -49.154 1.00 33.12 627 THR A N 1
ATOM 4721 C CA . THR A 1 627 ? 3.874 4.236 -50.432 1.00 33.12 627 THR A CA 1
ATOM 4722 C C . THR A 1 627 ? 2.681 5.186 -50.405 1.00 33.12 627 THR A C 1
ATOM 4724 O O . THR A 1 627 ? 2.049 5.348 -49.364 1.00 33.12 627 THR A O 1
ATOM 4727 N N . VAL A 1 628 ? 2.365 5.799 -51.546 1.00 34.03 628 VAL A N 1
ATOM 4728 C CA . VAL A 1 628 ? 1.413 6.919 -51.713 1.00 34.03 628 VAL A CA 1
ATOM 4729 C C . VAL A 1 628 ? -0.021 6.634 -51.200 1.00 34.03 628 VAL A C 1
ATOM 4731 O O . VAL A 1 628 ? -0.822 7.556 -51.120 1.00 34.03 628 VAL A O 1
ATOM 4734 N N . GLU A 1 629 ? -0.338 5.416 -50.739 1.00 31.95 629 GLU A N 1
ATOM 4735 C CA . GLU A 1 629 ? -1.633 5.061 -50.125 1.00 31.95 629 GLU A CA 1
ATOM 4736 C C . GLU A 1 629 ? -1.568 4.263 -48.799 1.00 31.95 629 GLU A C 1
ATOM 4738 O O . GLU A 1 629 ? -2.565 3.687 -48.370 1.00 31.95 629 GLU A O 1
ATOM 4743 N N . GLY A 1 630 ? -0.449 4.239 -48.072 1.00 32.47 630 GLY A N 1
ATOM 4744 C CA . GLY A 1 630 ? -0.402 3.526 -46.788 1.00 32.47 630 GLY A CA 1
ATOM 4745 C C . GLY A 1 630 ? 0.827 3.870 -45.962 1.00 32.47 630 GLY A C 1
ATOM 4746 O O . GLY A 1 630 ? 1.903 4.077 -46.517 1.00 32.47 630 GLY A O 1
ATOM 4747 N N . GLY A 1 631 ? 0.650 3.970 -44.640 1.00 29.36 631 GLY A N 1
ATOM 4748 C CA . GLY A 1 631 ? 1.687 4.359 -43.676 1.00 29.36 631 GLY A CA 1
ATOM 4749 C C . GLY A 1 631 ? 2.974 3.511 -43.724 1.00 29.36 631 GLY A C 1
ATOM 4750 O O . GLY A 1 631 ? 3.064 2.544 -44.476 1.00 29.36 631 GLY A O 1
ATOM 4751 N N . PRO A 1 632 ? 4.000 3.860 -42.925 1.00 30.03 632 PRO A N 1
ATOM 4752 C CA . PRO A 1 632 ? 5.330 3.259 -43.034 1.00 30.03 632 PRO A CA 1
ATOM 4753 C C . PRO A 1 632 ? 5.296 1.736 -42.834 1.00 30.03 632 PRO A C 1
ATOM 4755 O O . PRO A 1 632 ? 4.950 1.247 -41.756 1.00 30.03 632 PRO A O 1
ATOM 4758 N N . ALA A 1 633 ? 5.697 0.985 -43.862 1.00 30.23 633 ALA A N 1
ATOM 4759 C CA . ALA A 1 633 ? 5.870 -0.460 -43.786 1.00 30.23 633 ALA A CA 1
ATOM 4760 C C . ALA A 1 633 ? 7.198 -0.792 -43.084 1.00 30.23 633 ALA A C 1
ATOM 4762 O O . ALA A 1 633 ? 8.258 -0.274 -43.443 1.00 30.23 633 ALA A O 1
ATOM 4763 N N . ARG A 1 634 ? 7.146 -1.665 -42.071 1.00 31.38 634 ARG A N 1
ATOM 4764 C CA . ARG A 1 634 ? 8.328 -2.171 -41.357 1.00 31.38 634 ARG A CA 1
ATOM 4765 C C . ARG A 1 634 ? 8.634 -3.580 -41.847 1.00 31.38 634 ARG A C 1
ATOM 4767 O O . ARG A 1 634 ? 7.762 -4.442 -41.775 1.00 31.38 634 ARG A O 1
ATOM 4774 N N . LEU A 1 635 ? 9.862 -3.820 -42.301 1.00 31.22 635 LEU A N 1
ATOM 4775 C CA . LEU A 1 635 ? 10.331 -5.160 -42.645 1.00 31.22 635 LEU A CA 1
ATOM 4776 C C . LEU A 1 635 ? 11.350 -5.648 -41.614 1.00 31.22 635 LEU A C 1
ATOM 4778 O O . LEU A 1 635 ? 12.381 -5.009 -41.391 1.00 31.22 635 LEU A O 1
ATOM 4782 N N . PHE A 1 636 ? 11.062 -6.808 -41.028 1.00 30.42 636 PHE A N 1
ATOM 4783 C CA . PHE A 1 636 ? 11.984 -7.554 -40.180 1.00 30.42 636 PHE A CA 1
ATOM 4784 C C . PHE A 1 636 ? 12.610 -8.674 -41.005 1.00 30.42 636 PHE A C 1
ATOM 4786 O O . PHE A 1 636 ? 11.888 -9.509 -41.548 1.00 30.42 636 PHE A O 1
ATOM 4793 N N . ILE A 1 637 ? 13.939 -8.705 -41.093 1.00 33.22 637 ILE A N 1
ATOM 4794 C CA . ILE A 1 637 ? 14.656 -9.816 -41.719 1.00 33.22 637 ILE A CA 1
ATOM 4795 C C . ILE A 1 637 ? 15.414 -10.570 -40.635 1.00 33.22 637 ILE A C 1
ATOM 4797 O O . ILE A 1 637 ? 16.224 -9.976 -39.927 1.00 33.22 637 ILE A O 1
ATOM 4801 N N . ASN A 1 638 ? 15.134 -11.869 -40.532 1.00 27.97 638 ASN A N 1
ATOM 4802 C CA . ASN A 1 638 ? 15.811 -12.797 -39.636 1.00 27.97 638 ASN A CA 1
ATOM 4803 C C . ASN A 1 638 ? 16.940 -13.488 -40.418 1.00 27.97 638 ASN A C 1
ATOM 4805 O O . ASN A 1 638 ? 16.661 -14.128 -41.432 1.00 27.97 638 ASN A O 1
ATOM 4809 N N . LEU A 1 639 ? 18.199 -13.342 -40.002 1.00 31.41 639 LEU A N 1
ATOM 4810 C CA . LEU A 1 639 ? 19.322 -14.045 -40.642 1.00 31.41 639 LEU A CA 1
ATOM 4811 C C . LEU A 1 639 ? 19.502 -15.408 -39.952 1.00 31.41 639 LEU A C 1
ATOM 4813 O O . LEU A 1 639 ? 19.903 -15.466 -38.790 1.00 31.41 639 LEU A O 1
ATOM 4817 N N . ALA A 1 640 ? 19.136 -16.495 -40.637 1.00 25.72 640 ALA A N 1
ATOM 4818 C CA . ALA A 1 640 ? 19.258 -17.866 -40.133 1.00 25.72 640 ALA A CA 1
ATOM 4819 C C . ALA A 1 640 ? 20.607 -18.508 -40.515 1.00 25.72 640 ALA A C 1
ATOM 4821 O O . ALA A 1 640 ? 21.222 -18.134 -41.511 1.00 25.72 640 ALA A O 1
ATOM 4822 N N . ARG A 1 641 ? 21.040 -19.478 -39.699 1.00 26.55 641 ARG A N 1
ATOM 4823 C CA . ARG A 1 641 ? 22.300 -20.231 -39.809 1.00 26.55 641 ARG A CA 1
ATOM 4824 C C . ARG A 1 641 ? 22.244 -21.232 -40.969 1.00 26.55 641 ARG A C 1
ATOM 4826 O O . ARG A 1 641 ? 21.234 -21.913 -41.142 1.00 26.55 641 ARG A O 1
ATOM 4833 N N . GLU A 1 642 ? 23.320 -21.320 -41.748 1.00 29.14 642 GLU A N 1
ATOM 4834 C CA . GLU A 1 642 ? 23.493 -22.336 -42.786 1.00 29.14 642 GLU A CA 1
ATOM 4835 C C . GLU A 1 642 ? 24.305 -23.503 -42.216 1.00 29.14 642 GLU A C 1
ATOM 4837 O O . GLU A 1 642 ? 25.527 -23.564 -42.313 1.00 29.14 642 GLU A O 1
ATOM 4842 N N . ASP A 1 643 ? 23.619 -24.445 -41.583 1.00 30.08 643 ASP A N 1
ATOM 4843 C CA . ASP A 1 643 ? 24.197 -25.741 -41.276 1.00 30.08 643 ASP A CA 1
ATOM 4844 C C . ASP A 1 643 ? 23.171 -26.818 -41.597 1.00 30.08 643 ASP A C 1
ATOM 4846 O O . ASP A 1 643 ? 22.141 -26.988 -40.944 1.00 30.08 643 ASP A O 1
ATOM 4850 N N . GLY A 1 644 ? 23.448 -27.495 -42.712 1.00 34.56 644 GLY A N 1
ATOM 4851 C CA . GLY A 1 644 ? 22.603 -28.509 -43.312 1.00 34.56 644 GLY A CA 1
ATOM 4852 C C . GLY A 1 644 ? 22.367 -29.689 -42.378 1.00 34.56 644 GLY A C 1
ATOM 4853 O O . GLY A 1 644 ? 23.136 -30.645 -42.365 1.00 34.56 644 GLY A O 1
ATOM 4854 N N . ALA A 1 645 ? 21.257 -29.647 -41.649 1.00 25.98 645 ALA A N 1
ATOM 4855 C CA . ALA A 1 645 ? 20.613 -30.814 -41.066 1.00 25.98 645 ALA A CA 1
ATOM 4856 C C . ALA A 1 645 ? 19.120 -30.522 -40.857 1.00 25.98 645 ALA A C 1
ATOM 4858 O O . ALA A 1 645 ? 18.705 -29.980 -39.836 1.00 25.98 645 ALA A O 1
ATOM 4859 N N . SER A 1 646 ? 18.283 -30.897 -41.825 1.00 29.28 646 SER A N 1
ATOM 4860 C CA . SER A 1 646 ? 16.839 -31.020 -41.591 1.00 29.28 646 SER A CA 1
ATOM 4861 C C . SER A 1 646 ? 16.529 -32.315 -40.829 1.00 29.28 646 SER A C 1
ATOM 4863 O O . SER A 1 646 ? 17.074 -33.365 -41.175 1.00 29.28 646 SER A O 1
ATOM 4865 N N . PRO A 1 647 ? 15.568 -32.287 -39.889 1.00 25.39 647 PRO A N 1
ATOM 4866 C CA . PRO A 1 647 ? 14.635 -33.402 -39.738 1.00 25.39 647 PRO A CA 1
ATOM 4867 C C . PRO A 1 647 ? 13.153 -32.942 -39.761 1.00 25.39 647 PRO A C 1
ATOM 4869 O O . PRO A 1 647 ? 12.873 -31.744 -39.759 1.00 25.39 647 PRO A O 1
ATOM 4872 N N . PRO A 1 648 ? 12.186 -33.876 -39.898 1.00 30.67 648 PRO A N 1
ATOM 4873 C CA . PRO A 1 648 ? 11.052 -33.688 -40.803 1.00 30.67 648 PRO A CA 1
ATOM 4874 C C . PRO A 1 648 ? 9.712 -33.297 -40.150 1.00 30.67 648 PRO A C 1
ATOM 4876 O O . PRO A 1 648 ? 9.405 -33.687 -39.030 1.00 30.67 648 PRO A O 1
ATOM 4879 N N . ALA A 1 649 ? 8.872 -32.689 -40.998 1.00 27.44 649 ALA A N 1
ATOM 4880 C CA . ALA A 1 649 ? 7.405 -32.772 -41.069 1.00 27.44 649 ALA A CA 1
ATOM 4881 C C . ALA A 1 649 ? 6.539 -32.129 -39.961 1.00 27.44 649 ALA A C 1
ATOM 4883 O O . ALA A 1 649 ? 6.496 -32.602 -38.832 1.00 27.44 649 ALA A O 1
ATOM 4884 N N . ARG A 1 650 ? 5.648 -31.207 -40.364 1.00 23.56 650 ARG A N 1
ATOM 4885 C CA . ARG A 1 650 ? 4.185 -31.425 -40.535 1.00 23.56 650 ARG A CA 1
ATOM 4886 C C . ARG A 1 650 ? 3.472 -30.081 -40.743 1.00 23.56 650 ARG A C 1
ATOM 4888 O O . ARG A 1 650 ? 3.636 -29.161 -39.954 1.00 23.56 650 ARG A O 1
ATOM 4895 N N . GLY A 1 651 ? 2.687 -29.986 -41.816 1.00 24.27 651 GLY A N 1
ATOM 4896 C CA . GLY A 1 651 ? 1.951 -28.778 -42.191 1.00 24.27 651 GLY A CA 1
ATOM 4897 C C . GLY A 1 651 ? 0.689 -28.523 -41.364 1.00 24.27 651 GLY A C 1
ATOM 4898 O O . GLY A 1 651 ? 0.044 -29.459 -40.891 1.00 24.27 651 GLY A O 1
ATOM 4899 N N . ILE A 1 652 ? 0.320 -27.243 -41.266 1.00 23.41 652 ILE A N 1
ATOM 4900 C CA . ILE A 1 652 ? -1.005 -26.737 -40.878 1.00 23.41 652 ILE A CA 1
ATOM 4901 C C . ILE A 1 652 ? -1.296 -25.523 -41.789 1.00 23.41 652 ILE A C 1
ATOM 4903 O O . ILE A 1 652 ? -0.428 -24.663 -41.903 1.00 23.41 652 ILE A O 1
ATOM 4907 N N . PRO A 1 653 ? -2.455 -25.434 -42.473 1.00 24.56 653 PRO A N 1
ATOM 4908 C CA . PRO A 1 653 ? -2.692 -24.406 -43.486 1.00 24.56 653 PRO A CA 1
ATOM 4909 C C . PRO A 1 653 ? -3.224 -23.097 -42.879 1.00 24.56 653 PRO A C 1
ATOM 4911 O O . PRO A 1 653 ? -4.214 -23.114 -42.144 1.00 24.56 653 PRO A O 1
ATOM 4914 N N . LEU A 1 654 ? -2.636 -21.954 -43.255 1.00 24.91 654 LEU A N 1
ATOM 4915 C CA . LEU A 1 654 ? -3.203 -20.630 -42.976 1.00 24.91 654 LEU A CA 1
ATOM 4916 C C . LEU A 1 654 ? -4.145 -20.199 -44.113 1.00 24.91 654 LEU A C 1
ATOM 4918 O O . LEU A 1 654 ? -3.736 -19.972 -45.252 1.00 24.91 654 LEU A O 1
ATOM 4922 N N . GLY A 1 655 ? -5.433 -20.096 -43.793 1.00 21.95 655 GLY A N 1
ATOM 4923 C CA . GLY A 1 655 ? -6.460 -19.554 -44.674 1.00 21.95 655 GLY A CA 1
ATOM 4924 C C . GLY A 1 655 ? -6.457 -18.021 -44.718 1.00 21.95 655 GLY A C 1
ATOM 4925 O O . GLY A 1 655 ? -6.372 -17.371 -43.685 1.00 21.95 655 GLY A O 1
ATOM 4926 N N . ARG A 1 656 ? -6.580 -17.493 -45.947 1.00 23.58 656 ARG A N 1
ATOM 4927 C CA . ARG A 1 656 ? -7.170 -16.209 -46.402 1.00 23.58 656 ARG A CA 1
ATOM 4928 C C . ARG A 1 656 ? -7.375 -15.070 -45.385 1.00 23.58 656 ARG A C 1
ATOM 4930 O O . ARG A 1 656 ? -8.190 -15.220 -44.488 1.00 23.58 656 ARG A O 1
ATOM 4937 N N . ILE A 1 657 ? -6.872 -13.880 -45.752 1.00 22.94 657 ILE A N 1
ATOM 4938 C CA . ILE A 1 657 ? -7.577 -12.573 -45.895 1.00 22.94 657 ILE A CA 1
ATOM 4939 C C . ILE A 1 657 ? -6.650 -11.659 -46.750 1.00 22.94 657 ILE A C 1
ATOM 4941 O O . ILE A 1 657 ? -5.498 -11.474 -46.383 1.00 22.94 657 ILE A O 1
ATOM 4945 N N . LEU A 1 658 ? -6.978 -11.427 -48.039 1.00 23.94 658 LEU A N 1
ATOM 4946 C CA . LEU A 1 658 ? -7.341 -10.136 -48.693 1.00 23.94 658 LEU A CA 1
ATOM 4947 C C . LEU A 1 658 ? -6.311 -8.996 -48.498 1.00 23.94 658 LEU A C 1
ATOM 4949 O O . LEU A 1 658 ? -5.977 -8.683 -47.371 1.00 23.94 658 LEU A O 1
ATOM 4953 N N . GLY A 1 659 ? -5.815 -8.257 -49.494 1.00 21.70 659 GLY A N 1
ATOM 4954 C CA . GLY A 1 659 ? -6.108 -8.107 -50.919 1.00 21.70 659 GLY A CA 1
ATOM 4955 C C . GLY A 1 659 ? -5.295 -6.914 -51.468 1.00 21.70 659 GLY A C 1
ATOM 4956 O O . GLY A 1 659 ? -4.754 -6.134 -50.691 1.00 21.70 659 GLY A O 1
ATOM 4957 N N . GLY A 1 660 ? -5.233 -6.767 -52.795 1.00 22.16 660 GLY A N 1
ATOM 4958 C CA . GLY A 1 660 ? -4.728 -5.560 -53.468 1.00 22.16 660 GLY A CA 1
ATOM 4959 C C . GLY A 1 660 ? -3.301 -5.674 -54.006 1.00 22.16 660 GLY A C 1
ATOM 4960 O O . GLY A 1 660 ? -2.336 -5.389 -53.310 1.00 22.16 660 GLY A O 1
ATOM 4961 N N . GLY A 1 661 ? -3.171 -6.054 -55.276 1.00 23.38 661 GLY A N 1
ATOM 4962 C CA . GLY A 1 661 ? -1.953 -5.841 -56.054 1.00 23.38 661 GLY A CA 1
ATOM 4963 C C . GLY A 1 661 ? -2.230 -4.845 -57.171 1.00 23.38 661 GLY A C 1
ATOM 4964 O O . GLY A 1 661 ? -3.218 -5.039 -57.866 1.00 23.38 661 GLY A O 1
ATOM 4965 N N . VAL A 1 662 ? -1.363 -3.841 -57.354 1.00 22.45 662 VAL A N 1
ATOM 4966 C CA . VAL A 1 662 ? -1.099 -3.157 -58.637 1.00 22.45 662 VAL A CA 1
ATOM 4967 C C . VAL A 1 662 ? 0.321 -2.546 -58.621 1.00 22.45 662 VAL A C 1
ATOM 4969 O O . VAL A 1 662 ? 0.653 -1.748 -57.755 1.00 22.45 662 VAL A O 1
ATOM 4972 N N . ALA A 1 663 ? 1.112 -2.976 -59.612 1.00 25.00 663 ALA A N 1
ATOM 4973 C CA . ALA A 1 663 ? 2.198 -2.339 -60.379 1.00 25.00 663 ALA A CA 1
ATOM 4974 C C . ALA A 1 663 ? 3.235 -1.391 -59.730 1.00 25.00 663 ALA A C 1
ATOM 4976 O O . ALA A 1 663 ? 2.933 -0.257 -59.373 1.00 25.00 663 ALA A O 1
ATOM 4977 N N . LEU A 1 664 ? 4.515 -1.788 -59.815 1.00 23.16 664 LEU A N 1
ATOM 4978 C CA . LEU A 1 664 ? 5.676 -0.879 -59.853 1.00 23.16 664 LEU A CA 1
ATOM 4979 C C . LEU A 1 664 ? 6.837 -1.498 -60.671 1.00 23.16 664 LEU A C 1
ATOM 4981 O O . LEU A 1 664 ? 7.959 -1.657 -60.203 1.00 23.16 664 LEU A O 1
ATOM 4985 N N . GLU A 1 665 ? 6.563 -1.859 -61.927 1.00 25.70 665 GLU A N 1
ATOM 4986 C CA . GLU A 1 665 ? 7.587 -2.118 -62.954 1.00 25.70 665 GLU A CA 1
ATOM 4987 C C . GLU A 1 665 ? 7.803 -0.835 -63.772 1.00 25.70 665 GLU A C 1
ATOM 4989 O O . GLU A 1 665 ? 7.145 -0.643 -64.791 1.00 25.70 665 GLU A O 1
ATOM 4994 N N . ALA A 1 666 ? 8.679 0.083 -63.334 1.00 25.69 666 ALA A N 1
ATOM 4995 C CA . ALA A 1 666 ? 9.057 1.223 -64.192 1.00 25.69 666 ALA A CA 1
ATOM 4996 C C . ALA A 1 666 ? 10.369 1.979 -63.880 1.00 25.69 666 ALA A C 1
ATOM 4998 O O . ALA A 1 666 ? 10.675 2.918 -64.607 1.00 25.69 666 ALA A O 1
ATOM 4999 N N . LEU A 1 667 ? 11.178 1.631 -62.870 1.00 27.47 667 LEU A N 1
ATOM 5000 C CA . LEU A 1 667 ? 12.339 2.467 -62.476 1.00 27.47 667 LEU A CA 1
ATOM 5001 C C . LEU A 1 667 ? 13.707 1.767 -62.545 1.00 27.47 667 LEU A C 1
ATOM 5003 O O . LEU A 1 667 ? 14.581 1.985 -61.714 1.00 27.47 667 LEU A O 1
ATOM 5007 N N . ALA A 1 668 ? 13.931 0.952 -63.578 1.00 29.83 668 ALA A N 1
ATOM 5008 C CA . ALA A 1 668 ? 15.234 0.327 -63.828 1.00 29.83 668 ALA A CA 1
ATOM 5009 C C . ALA A 1 668 ? 15.707 0.512 -65.276 1.00 29.83 668 ALA A C 1
ATOM 5011 O O . ALA A 1 668 ? 15.994 -0.453 -65.980 1.00 29.83 668 ALA A O 1
ATOM 5012 N N . ARG A 1 669 ? 15.803 1.759 -65.743 1.00 31.84 669 ARG A N 1
ATOM 5013 C CA . ARG A 1 669 ? 16.599 2.102 -66.930 1.00 31.84 669 ARG A CA 1
ATOM 5014 C C . ARG A 1 669 ? 17.210 3.479 -66.752 1.00 31.84 669 ARG A C 1
ATOM 5016 O O . ARG A 1 669 ? 16.588 4.459 -67.114 1.00 31.84 669 ARG A O 1
ATOM 5023 N N . GLU A 1 670 ? 18.414 3.522 -66.190 1.00 30.38 670 GLU A N 1
ATOM 5024 C CA . GLU A 1 670 ? 19.494 4.426 -66.604 1.00 30.38 670 GLU A CA 1
ATOM 5025 C C . GLU A 1 670 ? 20.731 4.157 -65.735 1.00 30.38 670 GLU A C 1
ATOM 5027 O O . GLU A 1 670 ? 20.761 4.411 -64.532 1.00 30.38 670 GLU A O 1
ATOM 5032 N N . GLY A 1 671 ? 21.766 3.581 -66.351 1.00 31.88 671 GLY A N 1
ATOM 5033 C CA . GLY A 1 671 ? 23.044 3.287 -65.712 1.00 31.88 671 GLY A CA 1
ATOM 5034 C C . GLY A 1 671 ? 23.830 4.561 -65.412 1.00 31.88 671 GLY A C 1
ATOM 5035 O O . GLY A 1 671 ? 24.674 4.972 -66.205 1.00 31.88 671 GLY A O 1
ATOM 5036 N N . ARG A 1 672 ? 23.579 5.169 -64.250 1.00 30.58 672 ARG A N 1
ATOM 5037 C CA . ARG A 1 672 ? 24.405 6.246 -63.688 1.00 30.58 672 ARG A CA 1
ATOM 5038 C C . ARG A 1 672 ? 24.958 5.855 -62.308 1.00 30.58 672 ARG A C 1
ATOM 5040 O O . ARG A 1 672 ? 24.262 5.159 -61.566 1.00 30.58 672 ARG A O 1
ATOM 5047 N N . PRO A 1 673 ? 26.197 6.258 -61.963 1.00 28.25 673 PRO A N 1
ATOM 5048 C CA . PRO A 1 673 ? 26.773 6.013 -60.642 1.00 28.25 673 PRO A CA 1
ATOM 5049 C C . PRO A 1 673 ? 26.070 6.858 -59.567 1.00 28.25 673 PRO A C 1
ATOM 5051 O O . PRO A 1 673 ? 25.831 8.053 -59.755 1.00 28.25 673 PRO A O 1
ATOM 5054 N N . LEU A 1 674 ? 25.735 6.210 -58.450 1.00 32.72 674 LEU A N 1
ATOM 5055 C CA . LEU A 1 674 ? 25.052 6.777 -57.283 1.00 32.72 674 LEU A CA 1
ATOM 5056 C C . LEU A 1 674 ? 26.068 7.433 -56.327 1.00 32.72 674 LEU A C 1
ATOM 5058 O O . LEU A 1 674 ? 27.236 7.050 -56.303 1.00 32.72 674 LEU A O 1
ATOM 5062 N N . ARG A 1 675 ? 25.650 8.436 -55.540 1.00 33.81 675 ARG A N 1
ATOM 5063 C CA . ARG A 1 675 ? 26.511 9.119 -54.553 1.00 33.81 675 ARG A CA 1
ATOM 5064 C C . ARG A 1 675 ? 25.913 9.043 -53.149 1.00 33.81 675 ARG A C 1
ATOM 5066 O O . ARG A 1 675 ? 24.771 9.426 -52.932 1.00 33.81 675 ARG A O 1
ATOM 5073 N N . VAL A 1 676 ? 26.721 8.618 -52.179 1.00 34.25 676 VAL A N 1
ATOM 5074 C CA . VAL A 1 676 ? 26.368 8.601 -50.751 1.00 34.25 676 VAL A CA 1
ATOM 5075 C C . VAL A 1 676 ? 26.347 10.028 -50.205 1.00 34.25 676 VAL A C 1
ATOM 5077 O O . VAL A 1 676 ? 27.315 10.772 -50.368 1.00 34.25 676 VAL A O 1
ATOM 5080 N N . ARG A 1 677 ? 25.251 10.421 -49.540 1.00 35.94 677 ARG A N 1
ATOM 5081 C CA . ARG A 1 677 ? 25.072 11.809 -49.082 1.00 35.94 677 ARG A CA 1
ATOM 5082 C C . ARG A 1 677 ? 25.529 12.101 -47.649 1.00 35.94 677 ARG A C 1
ATOM 5084 O O . ARG A 1 677 ? 25.592 13.290 -47.354 1.00 35.94 677 ARG A O 1
ATOM 5091 N N . ARG A 1 678 ? 25.881 11.081 -46.830 1.00 39.34 678 ARG A N 1
ATOM 5092 C CA . ARG A 1 678 ? 26.513 11.105 -45.468 1.00 39.34 678 ARG A CA 1
ATOM 5093 C C . ARG A 1 678 ? 25.741 10.233 -44.458 1.00 39.34 678 ARG A C 1
ATOM 5095 O O . ARG A 1 678 ? 24.517 10.244 -44.455 1.00 39.34 678 ARG A O 1
ATOM 5102 N N . ALA A 1 679 ? 26.454 9.513 -43.585 1.00 39.09 679 ALA A N 1
ATOM 5103 C CA . ALA A 1 679 ? 25.870 8.872 -42.400 1.00 39.09 679 ALA A CA 1
ATOM 5104 C C . ALA A 1 679 ? 25.591 9.942 -41.335 1.00 39.09 679 ALA A C 1
ATOM 5106 O O . ALA A 1 679 ? 26.492 10.717 -40.999 1.00 39.09 679 ALA A O 1
ATOM 5107 N N . VAL A 1 680 ? 24.362 10.009 -40.825 1.00 34.75 680 VAL A N 1
ATOM 5108 C CA . VAL A 1 680 ? 23.944 11.043 -39.867 1.00 34.75 680 VAL A CA 1
ATOM 5109 C C . VAL A 1 680 ? 23.414 10.357 -38.600 1.00 34.75 680 VAL A C 1
ATOM 5111 O O . VAL A 1 680 ? 22.675 9.376 -38.710 1.00 34.75 680 VAL A O 1
ATOM 5114 N N . PRO A 1 681 ? 23.794 10.815 -37.394 1.00 32.53 681 PRO A N 1
ATOM 5115 C CA . PRO A 1 681 ? 23.147 10.376 -36.160 1.00 32.53 681 PRO A CA 1
ATOM 5116 C C . PRO A 1 681 ? 21.651 10.724 -36.204 1.00 32.53 681 PRO A C 1
ATOM 5118 O O . PRO A 1 681 ? 21.307 11.845 -36.577 1.00 32.53 681 PRO A O 1
ATOM 5121 N N . ALA A 1 682 ? 20.772 9.790 -35.839 1.00 40.62 682 ALA A N 1
ATOM 5122 C CA . ALA A 1 682 ? 19.351 10.080 -35.639 1.00 40.62 682 ALA A CA 1
ATOM 5123 C C . ALA A 1 682 ? 19.073 10.281 -34.140 1.00 40.62 682 ALA A C 1
ATOM 5125 O O . ALA A 1 682 ? 19.694 9.606 -33.317 1.00 40.62 682 ALA A O 1
ATOM 5126 N N . ALA A 1 683 ? 18.191 11.234 -33.818 1.00 32.94 683 ALA A N 1
ATOM 5127 C CA . ALA A 1 683 ? 17.822 11.630 -32.453 1.00 32.94 683 ALA A CA 1
ATOM 5128 C C . ALA A 1 683 ? 16.732 10.742 -31.834 1.00 32.94 683 ALA A C 1
ATOM 5130 O O . ALA A 1 683 ? 15.896 10.223 -32.612 1.00 32.94 683 ALA A O 1
#

Sequence (683 aa):
MKWHAWTALELPMIASDVLILLALAVFLLAWWARGLRWRTALLFASLLVVFAAGIWGLANYRWQGGAGALVALLLLPLALFARGGGARKGGGVPWKSGIAVALLAGVAAAPLYLFPVRDLPPPGGPHAVGTRAFELVDISRRGVFAAGAAEPRRLLVRAWYPAGDVTGLPRRPYLSEAETKYTITGIGELFGLPFFAQYFSHGRSNAYEAAPLLAGAAQLPVVVFSHGYHAFAGQSSALMEALASRGYAVYSLQHTHDSAGTVFPDGGVVAADPAAAARSASTLEPSAADRAVLAGATPAERHAGIEAFAREARAQGHALVTQSAEVWLQDRIFLLDSLERGAVPGAVAELVAASDFRRTGQMGMSYGGSTTGAFCRVDARCAAGVNLDGRDFHLQGLKRSVPAPFMMLYSDFGILANMVGEDVGEPSMGYNDFSYERPELAGLREDVYRLMVRGATHAAYTDIPLFLRGWLRDLVTGPIDGATMIALQNDLVSGFFDTHLRGADVGFPAAQLRAYREHLRVIDSAALRGWWLDTHPRDATRQVTLQTAGGDVTLALYPRRSPEAVARLLSQVAAGDLDGRFLSRVAVGEGVQLALEGGADAVLDAGESRDPEFENGWGVVFLLPPTVEGGPARLFINLAREDGASPPARGIPLGRILGGGVALEALAREGRPLRVRRAVPAA